Protein AF-A0A3C0I999-F1 (afdb_monomer)

Solvent-accessible surface area (backbone atoms only — not comparable to full-atom values): 43374 Å² total; per-residue (Å²): 90,40,81,41,81,30,47,52,70,72,70,47,54,74,70,63,58,31,49,57,52,41,40,69,56,51,53,47,42,40,54,40,51,50,51,40,60,72,68,61,54,86,86,59,55,41,69,57,54,40,50,43,55,50,51,36,48,34,78,61,63,30,59,81,61,28,27,70,46,66,54,94,88,43,67,32,31,36,22,72,25,60,39,92,87,40,59,54,12,27,44,37,40,58,48,39,70,77,46,64,80,39,45,58,48,98,89,45,58,91,22,53,46,44,33,49,50,53,53,53,48,44,42,39,45,66,75,66,61,46,85,60,52,41,26,38,34,42,28,33,80,44,44,39,38,43,32,56,31,67,58,48,40,64,67,46,70,64,30,63,68,60,44,48,55,48,53,34,37,79,70,56,72,47,99,57,72,52,68,68,46,46,36,65,74,46,40,45,60,53,57,71,68,35,70,55,78,49,65,34,34,48,53,51,58,71,82,43,50,63,53,60,72,54,88,58,75,74,46,44,51,72,45,52,38,58,57,49,55,74,26,58,46,51,42,58,64,40,89,65,82,78,55,62,74,49,75,57,64,63,64,50,55,51,50,31,50,54,41,42,38,41,81,47,81,56,99,88,42,79,44,76,42,71,51,60,82,93,71,57,51,68,28,15,51,28,44,32,39,31,51,47,37,58,78,66,57,24,62,83,61,43,96,62,46,65,81,40,30,94,46,71,69,43,24,41,48,46,51,20,44,54,51,41,52,53,51,51,49,49,53,53,51,49,46,38,49,33,31,45,50,32,57,75,60,64,54,84,92,61,87,63,98,65,61,60,64,70,40,62,57,86,39,69,88,74,34,78,43,37,55,46,48,41,40,48,38,53,51,38,28,51,27,53,78,88,76,33,57,72,67,61,41,66,76,43,62,78,57,67,58,43,101,43,74,85,34,45,84,46,72,63,36,74,54,53,58,54,68,46,70,50,70,71,85,31,54,33,73,52,50,95,80,46,89,52,57,44,98,86,68,44,70,51,75,61,72,39,37,37,69,62,44,52,40,54,56,59,67,59,39,34,38,52,82,88,62,55,76,44,68,32,81,62,96,40,58,78,51,44,74,51,26,52,30,56,50,50,27,54,74,54,67,58,57,89,75,54,68,64,73,54,68,71,57,52,48,56,73,41,44,62,60,51,50,53,52,50,54,51,51,50,53,56,51,60,72,71,50,84,78,75,77,78,74,93,79,87,87,86,78,85,88,90,87,84,83,89,79,90,82,90,81,87,83,79,94,73,90,75,83,78,72,82,75,79,82,80,82,74,61,49,50,74,82,46,55,61,56,32,52,50,45,65,77,64,55,52,73,44,56,54,55,55,44,64,69,40,58,83,32,46,93,74,73,44,58,60,38,70,39,36,63,44,43,94,44,70,36,52,27,37,25,74,91,73,36,33,35,38,44,73,43,70,97,60,100,58,64,70,72,50,50,56,53,51,51,55,52,49,52,51,40,45,75,73,67,30,48,78,48,77,41,46,36,62,41,53,74,71,34,45,69,60,52,50,49,50,53,49,49,52,50,53,21,57,76,70,76,46,66,87,80,75,76,78,85,90,58,104,70,80,87,80,92,81,84,91,86,88,88,84,83,90,76,88,82,81,86,81,85,81,80,91,75,82,85,81,83,86,84,84,81,89,133

Sequence (735 aa):
MILKELKPRQALNKAFLKVKPNRNEIESFKTHLITLLDRTNDTESEEFHKNLVSEFLKKTYYDPNHFINTKGRNDLVIHNGQNANSTVGVILEAKKPTNKAEMITTQKLNAKAFQELVLYYLRERITHKNLEVKHLVATNIYEWFVFDATLFDRLFAQNKNLVNQFNDFEAGRLADTKTDFFYKQIAEPFIEQLSDEITFTYFNLQDFQEPLRNADKADDTALIALFKLLSPEHLLKLPFANDSNSLDKRFYSELLHLIGLTETKEGGKKLIQRPPANERNSGSLLEDAIIQLDSLDKINRLEKPSQFGNTEEERLFNVALELSITWVNRILFLKLLEAQLITYHKTPLLRGAGGVSEYKFLNPNKIKNYDDLNSLFFQVLARKVDERNADVKQLFEKVPYLNSSLFEPTGLEHNTLFISNLKDDKQMPIFAQTVLKDQQGKKRTGTMTTLQYLFAFLDAYDFGAEGGAAIQEDNKTLINASVLGLIFEKINGYKDGSFFTPGFITMYMCRETIRKAVVQKFNEAARNTPLNPLSRGDLAKSPLLRGAGGVSESVSEGVSETMPKKRQIIPYNPNLKELARQLRNNSTKSEIILWKELKGKLDGKYDFHRQKPLDNYIADFFCHELQLVIELDGETHNWEETQQKDFEKESRFNELGLNVLRFPDTDIFKHLEATLASIQLYVSGFEKGDLSELVYEDSPLNPLTGNVVIIDKLSNTTQPEISNTTHPRPLSRGE

Mean predicted aligned error: 17.96 Å

Secondary structure (DSSP, 8-state):
-EEEEE-HHHHS-HHHHHSPPBHHHHHHHHHHHHHHHHH--TTS-HHHHHHHHHHHHIIIIITTTS-EEEETTEEEEEESSSSTTSPEEEEEEE--TT-TTTS--SS---SHHHHHHHHHHHIIIIIS------EEEEE-SSEEEEEEHHHHIIIIIT-HHHHHHHHHHHTT-SS--SHHHHIIIIIHHHHHT--SEEEEEEEEGGGGHHHHHSS-TTGGGGGHHHHHHTSHHHHT-PPPS--TTS--HHHHHHHHHHHT-EEEEETTEEEEEPPPTTT--TTSHHHHHHHHHHHTT-GGGSS-GGGG-SSHHHHHHHHHHHHHHHHHHHHHHHHHHHHHHHHHT--GGG-SS--GGGG--SSTTT--SHHHHHHIIIIIITS-GGGS-HHHHHHTTTSPP---GGGSPPHHHHHS--GGGS-TT-EEEPPTT-S-B-TTSSBP-SEEEHHHHHHHHHHTSB-PPS-----BSS-PPB--HHHHHHHHHHHTTTGGG-PPPPHHHHHHHHHHHHHHHHHHHHHHHHHTS------S-S------------------------PPPP-----B-TTHHHHHHHHHHS--HHHHHHHHHHTT-BTTTB-EEEEEEEBTEEEEEEETTTTEEEEEE---S-HHHHHHHHHHHHHHHHHTT-EEEEEEHHHHHH-HHHHHHHHHHHHHHHHHT--TT----SSS-----S------------PPP-----PPPPPP---

Structure (mmCIF, N/CA/C/O backbone):
data_AF-A0A3C0I999-F1
#
_entry.id   AF-A0A3C0I999-F1
#
loop_
_atom_site.group_PDB
_atom_site.id
_atom_site.type_symbol
_atom_site.label_atom_id
_atom_site.label_alt_id
_atom_site.label_comp_id
_atom_site.label_asym_id
_atom_site.label_entity_id
_atom_site.label_seq_id
_atom_site.pdbx_PDB_ins_code
_atom_site.Cartn_x
_atom_site.Cartn_y
_atom_site.Cartn_z
_atom_site.occupancy
_atom_site.B_iso_or_equiv
_atom_site.auth_seq_id
_atom_site.auth_comp_id
_atom_site.auth_asym_id
_atom_site.auth_atom_id
_atom_site.pdbx_PDB_model_num
ATOM 1 N N . MET A 1 1 ? -26.688 -10.799 23.312 1.00 83.06 1 MET A N 1
ATOM 2 C CA . MET A 1 1 ? -25.552 -10.283 22.525 1.00 83.06 1 MET A CA 1
ATOM 3 C C . MET A 1 1 ? -24.732 -11.460 22.031 1.00 83.06 1 MET A C 1
ATOM 5 O O . MET A 1 1 ? -24.439 -12.344 22.830 1.00 83.06 1 MET A O 1
ATOM 9 N N . ILE A 1 2 ? -24.387 -11.486 20.744 1.00 84.75 2 ILE A N 1
ATOM 10 C CA . ILE A 1 2 ? -23.502 -12.500 20.151 1.00 84.75 2 ILE A CA 1
ATOM 11 C C . ILE A 1 2 ? -22.119 -11.862 19.981 1.00 84.75 2 ILE A C 1
ATOM 13 O O . ILE A 1 2 ? -22.009 -10.766 19.440 1.00 84.75 2 ILE A O 1
ATOM 17 N N . LEU A 1 3 ? -21.066 -12.505 20.484 1.00 92.25 3 LEU A N 1
ATOM 18 C CA . LEU A 1 3 ? -19.707 -11.957 20.463 1.00 92.25 3 LEU A CA 1
ATOM 19 C C . LEU A 1 3 ? -18.875 -12.592 19.354 1.00 92.25 3 LEU A C 1
ATOM 21 O O . LEU A 1 3 ? -18.795 -13.816 19.266 1.00 92.25 3 LEU A O 1
ATOM 25 N N . LYS A 1 4 ? -18.219 -11.754 18.546 1.00 94.12 4 LYS A N 1
ATOM 26 C CA . LYS A 1 4 ? -17.320 -12.186 17.476 1.00 94.12 4 LYS A CA 1
ATOM 27 C C . LYS A 1 4 ? -15.946 -11.555 17.631 1.00 94.12 4 LYS A C 1
ATOM 29 O O . LYS A 1 4 ? -15.725 -10.390 17.307 1.00 94.12 4 LYS A O 1
ATOM 34 N N . GLU A 1 5 ? -15.017 -12.359 18.123 1.00 96.00 5 GLU A N 1
ATOM 35 C CA . GLU A 1 5 ? -13.628 -11.961 18.304 1.00 96.00 5 GLU A CA 1
ATOM 36 C C . GLU A 1 5 ? -12.834 -12.128 17.000 1.00 96.00 5 GLU A C 1
ATOM 38 O O . GLU A 1 5 ? -12.868 -13.183 16.362 1.00 96.00 5 GLU A O 1
ATOM 43 N N . LEU A 1 6 ? -12.077 -11.097 16.631 1.00 96.00 6 LEU A N 1
ATOM 44 C CA . LEU A 1 6 ? -11.070 -11.129 15.576 1.00 96.00 6 LEU A CA 1
ATOM 45 C C . LEU A 1 6 ? -9.669 -11.079 16.190 1.00 96.00 6 LEU A C 1
ATOM 47 O O . LEU A 1 6 ? -9.389 -10.290 17.094 1.00 96.00 6 LEU A O 1
ATOM 51 N N . LYS A 1 7 ? -8.746 -11.873 15.649 1.00 94.94 7 LYS A N 1
ATOM 52 C CA . LYS A 1 7 ? -7.310 -11.733 15.928 1.00 94.94 7 LYS A CA 1
ATOM 53 C C . LYS A 1 7 ? -6.709 -10.589 15.097 1.00 94.94 7 LYS A C 1
ATOM 55 O O . LYS A 1 7 ? -7.213 -10.318 14.003 1.00 94.94 7 LYS A O 1
ATOM 60 N N . PRO A 1 8 ? -5.572 -9.987 15.507 1.00 93.31 8 PRO A N 1
ATOM 61 C CA . PRO A 1 8 ? -4.955 -8.860 14.794 1.00 93.31 8 PRO A CA 1
ATOM 62 C C . PRO A 1 8 ? -4.792 -9.066 13.281 1.00 93.31 8 PRO A C 1
ATOM 64 O O . PRO A 1 8 ? -5.110 -8.186 12.490 1.00 93.31 8 PRO A O 1
ATOM 67 N N . ARG A 1 9 ? -4.366 -10.259 12.839 1.00 91.81 9 ARG A N 1
ATOM 68 C CA . ARG A 1 9 ? -4.218 -10.561 11.400 1.00 91.81 9 ARG A CA 1
ATOM 69 C C . ARG A 1 9 ? -5.543 -10.572 10.633 1.00 91.81 9 ARG A C 1
ATOM 71 O O . ARG A 1 9 ? -5.523 -10.286 9.442 1.00 91.81 9 ARG A O 1
ATOM 78 N N . GLN A 1 10 ? -6.652 -10.936 11.279 1.00 93.00 10 GLN A N 1
ATOM 79 C CA . GLN A 1 10 ? -7.982 -10.997 10.661 1.00 93.00 10 GLN A CA 1
ATOM 80 C C . GLN A 1 10 ? -8.613 -9.606 10.535 1.00 93.00 10 GLN A C 1
ATOM 82 O O . GLN A 1 10 ? -9.356 -9.367 9.590 1.00 93.00 10 GLN A O 1
ATOM 87 N N . ALA A 1 11 ? -8.297 -8.702 11.465 1.00 92.50 11 ALA A N 1
ATOM 88 C CA . ALA A 1 11 ? -8.801 -7.330 11.478 1.00 92.50 11 ALA A CA 1
ATOM 89 C C . ALA A 1 11 ? -8.131 -6.420 10.433 1.00 92.50 11 ALA A C 1
ATOM 91 O O . ALA A 1 11 ? -8.698 -5.414 10.010 1.00 92.50 11 ALA A O 1
ATOM 92 N N . LEU A 1 12 ? -6.913 -6.759 10.003 1.00 90.88 12 LEU A N 1
ATOM 93 C CA . LEU A 1 12 ? -6.156 -5.960 9.045 1.00 90.88 12 LEU A CA 1
ATOM 94 C C . LEU A 1 12 ? -6.640 -6.158 7.604 1.00 90.88 12 LEU A C 1
ATOM 96 O O . LEU A 1 12 ? -6.903 -7.272 7.149 1.00 90.88 12 LEU A O 1
ATOM 100 N N . ASN A 1 13 ? -6.634 -5.067 6.834 1.00 87.25 13 ASN A N 1
ATOM 101 C CA . ASN A 1 13 ? -6.821 -5.125 5.388 1.00 87.25 13 ASN A CA 1
ATOM 102 C C . ASN A 1 13 ? -5.770 -6.062 4.748 1.00 87.25 13 ASN A C 1
ATOM 104 O O . ASN A 1 13 ? -4.571 -5.947 5.013 1.00 87.25 13 ASN A O 1
ATOM 108 N N . LYS A 1 14 ? -6.208 -6.975 3.867 1.00 80.56 14 LYS A N 1
ATOM 109 C CA . LYS A 1 14 ? -5.335 -7.988 3.243 1.00 80.56 14 LYS A CA 1
ATOM 110 C C . LYS A 1 14 ? -4.192 -7.386 2.419 1.00 80.56 14 LYS A C 1
ATOM 112 O O . LYS A 1 14 ? -3.115 -7.977 2.373 1.00 80.56 14 LYS A O 1
ATOM 117 N N . ALA A 1 15 ? -4.410 -6.247 1.761 1.00 74.06 15 ALA A N 1
ATOM 118 C CA . ALA A 1 15 ? -3.362 -5.538 1.033 1.00 74.06 15 ALA A CA 1
ATOM 119 C C . ALA A 1 15 ? -2.385 -4.874 2.009 1.00 74.06 15 ALA A C 1
ATOM 121 O O . ALA A 1 15 ? -1.177 -5.046 1.865 1.00 74.06 15 ALA A O 1
ATOM 122 N N . PHE A 1 16 ? -2.889 -4.231 3.068 1.00 82.88 16 PHE A N 1
ATOM 123 C CA . PHE A 1 16 ? -2.022 -3.626 4.080 1.00 82.88 16 PHE A CA 1
ATOM 124 C C . PHE A 1 16 ? -1.150 -4.667 4.779 1.00 82.88 16 PHE A C 1
ATOM 126 O O . PHE A 1 16 ? 0.040 -4.448 4.998 1.00 82.88 16 PHE A O 1
ATOM 133 N N . LEU A 1 17 ? -1.692 -5.857 5.055 1.00 82.69 17 LEU A N 1
ATOM 134 C CA . LEU A 1 17 ? -0.945 -6.959 5.658 1.00 82.69 17 LEU A CA 1
ATOM 135 C C . LEU A 1 17 ? 0.274 -7.388 4.815 1.00 82.69 17 LEU A C 1
ATOM 137 O O . LEU A 1 17 ? 1.264 -7.830 5.399 1.00 82.69 17 LEU A O 1
ATOM 141 N N . LYS A 1 18 ? 0.249 -7.197 3.488 1.00 76.38 18 LYS A N 1
ATOM 142 C CA . LYS A 1 18 ? 1.353 -7.533 2.568 1.00 76.38 18 LYS A CA 1
ATOM 143 C C . LYS A 1 18 ? 2.467 -6.483 2.497 1.00 76.38 18 LYS A C 1
ATOM 145 O O . LYS A 1 18 ? 3.561 -6.822 2.050 1.00 76.38 18 LYS A O 1
ATOM 150 N N . VAL A 1 19 ? 2.217 -5.248 2.933 1.00 77.50 19 VAL A N 1
ATOM 151 C CA . VAL A 1 19 ? 3.231 -4.176 2.961 1.00 77.50 19 VAL A CA 1
ATOM 152 C C . VAL A 1 19 ? 4.315 -4.532 3.980 1.00 77.50 19 VAL A C 1
ATOM 154 O O . VAL A 1 19 ? 3.999 -4.798 5.135 1.00 77.50 19 VAL A O 1
ATOM 157 N N . LYS A 1 20 ? 5.589 -4.591 3.599 1.00 80.75 20 LYS A N 1
ATOM 158 C CA . LYS A 1 20 ? 6.649 -4.987 4.541 1.00 80.75 20 LYS A CA 1
ATOM 159 C C . LYS A 1 20 ? 7.014 -3.796 5.438 1.00 80.75 20 LYS A C 1
ATOM 161 O O . LYS A 1 20 ? 7.372 -2.760 4.886 1.00 80.75 20 LYS A O 1
ATOM 166 N N . PRO A 1 21 ? 6.928 -3.905 6.777 1.00 84.56 21 PRO A N 1
ATOM 167 C CA . PRO A 1 21 ? 7.481 -2.876 7.650 1.00 84.56 21 PRO A CA 1
ATOM 168 C C . PRO A 1 21 ? 9.011 -2.923 7.597 1.00 84.56 21 PRO A C 1
ATOM 170 O O . PRO A 1 21 ? 9.601 -4.002 7.445 1.00 84.56 21 PRO A O 1
ATOM 173 N N . ASN A 1 22 ? 9.656 -1.770 7.747 1.00 84.12 22 ASN A N 1
ATOM 174 C CA . ASN A 1 22 ? 11.109 -1.699 7.829 1.00 84.12 22 ASN A CA 1
ATOM 175 C C . ASN A 1 22 ? 11.593 -2.255 9.169 1.00 84.12 22 ASN A C 1
ATOM 177 O O . ASN A 1 22 ? 10.970 -2.058 10.214 1.00 84.12 22 ASN A O 1
ATOM 181 N N . ARG A 1 23 ? 12.769 -2.885 9.167 1.00 87.12 23 ARG A N 1
ATOM 182 C CA . ARG A 1 23 ? 13.427 -3.386 10.379 1.00 87.12 23 ARG A CA 1
ATOM 183 C C . ARG A 1 23 ? 13.542 -2.300 11.442 1.00 87.12 23 ARG A C 1
ATOM 185 O O . ARG A 1 23 ? 13.174 -2.537 12.583 1.00 87.12 23 ARG A O 1
ATOM 192 N N . ASN A 1 24 ? 13.961 -1.094 11.063 1.00 87.12 24 ASN A N 1
ATOM 193 C CA . ASN A 1 24 ? 14.087 0.025 11.999 1.00 87.12 24 ASN A CA 1
ATOM 194 C C . ASN A 1 24 ? 12.754 0.424 12.654 1.00 87.12 24 ASN A C 1
ATOM 196 O O . ASN A 1 24 ? 12.750 0.828 13.814 1.00 87.12 24 ASN A O 1
ATOM 200 N N . GLU A 1 25 ? 11.636 0.310 11.934 1.00 90.12 25 GLU A N 1
ATOM 201 C CA . GLU A 1 25 ? 10.302 0.605 12.473 1.00 90.12 25 GLU A CA 1
ATOM 202 C C . GLU A 1 25 ? 9.892 -0.460 13.490 1.00 90.12 25 GLU A C 1
ATOM 204 O O . GLU A 1 25 ? 9.424 -0.121 14.575 1.00 90.12 25 GLU A O 1
ATOM 209 N N . ILE A 1 26 ? 10.144 -1.737 13.183 1.00 93.44 26 ILE A N 1
ATOM 210 C CA . ILE A 1 26 ? 9.892 -2.842 14.114 1.00 93.44 26 ILE A CA 1
ATOM 211 C C . ILE A 1 26 ? 10.779 -2.729 15.357 1.00 93.44 26 ILE A C 1
ATOM 213 O O . ILE A 1 26 ? 10.266 -2.853 16.463 1.00 93.44 26 ILE A O 1
ATOM 217 N N . GLU A 1 27 ? 12.072 -2.427 15.224 1.00 92.94 27 GLU A N 1
ATOM 218 C CA . GLU A 1 27 ? 12.955 -2.231 16.386 1.00 92.94 27 GLU A CA 1
ATOM 219 C C . GLU A 1 27 ? 12.519 -1.037 17.250 1.00 92.94 27 GLU A C 1
ATOM 221 O O . GLU A 1 27 ? 12.540 -1.106 18.483 1.00 92.94 27 GLU A O 1
ATOM 226 N N . SER A 1 28 ? 12.078 0.060 16.623 1.00 94.25 28 SER A N 1
ATOM 227 C CA . SER A 1 28 ? 11.528 1.210 17.347 1.00 94.25 28 SER A CA 1
ATOM 228 C C . SER A 1 28 ? 10.238 0.842 18.083 1.00 94.25 28 SER A C 1
ATOM 230 O O . SER A 1 28 ? 10.102 1.147 19.269 1.00 94.25 28 SER A O 1
ATOM 232 N N . PHE A 1 29 ? 9.335 0.113 17.422 1.00 96.56 29 PHE A N 1
ATOM 233 C CA . PHE A 1 29 ? 8.123 -0.431 18.026 1.00 96.56 29 PHE A CA 1
ATOM 234 C C . PHE A 1 29 ? 8.437 -1.343 19.217 1.00 96.56 29 PHE A C 1
ATOM 236 O O . PHE A 1 29 ? 7.878 -1.133 20.292 1.00 96.56 29 PHE A O 1
ATOM 243 N N . LYS A 1 30 ? 9.377 -2.289 19.072 1.00 95.56 30 LYS A N 1
ATOM 244 C CA . LYS A 1 30 ? 9.847 -3.158 20.166 1.00 95.56 30 LYS A CA 1
ATOM 245 C C . LYS A 1 30 ? 10.337 -2.326 21.342 1.00 95.56 30 LYS A C 1
ATOM 247 O O . LYS A 1 30 ? 9.884 -2.526 22.463 1.00 95.56 30 LYS A O 1
ATOM 252 N N . THR A 1 31 ? 11.212 -1.355 21.086 1.00 96.19 31 THR A N 1
ATOM 253 C CA . THR A 1 31 ? 11.800 -0.495 22.124 1.00 96.19 31 THR A CA 1
ATOM 254 C C . THR A 1 31 ? 10.725 0.241 22.928 1.00 96.19 31 THR A C 1
ATOM 256 O O . THR A 1 31 ? 10.742 0.231 24.163 1.00 96.19 31 THR A O 1
ATOM 259 N N . HIS A 1 32 ? 9.761 0.864 22.249 1.00 97.19 32 HIS A N 1
ATOM 260 C CA . HIS A 1 32 ? 8.692 1.599 22.921 1.00 97.19 32 HIS A CA 1
ATOM 261 C C . HIS A 1 32 ? 7.687 0.672 23.613 1.00 97.19 32 HIS A C 1
ATOM 263 O O . HIS A 1 32 ? 7.220 0.999 24.703 1.00 97.19 32 HIS A O 1
ATOM 269 N N . LEU A 1 33 ? 7.393 -0.496 23.037 1.00 96.38 33 LEU A N 1
ATOM 270 C CA . LEU A 1 33 ? 6.491 -1.480 23.632 1.00 96.38 33 LEU A CA 1
ATOM 271 C C . LEU A 1 33 ? 7.093 -2.127 24.887 1.00 96.38 33 LEU A C 1
ATOM 273 O O . LEU A 1 33 ? 6.411 -2.255 25.900 1.00 96.38 33 LEU A O 1
ATOM 277 N N . ILE A 1 34 ? 8.386 -2.456 24.865 1.00 96.44 34 ILE A N 1
ATOM 278 C CA . ILE A 1 34 ? 9.129 -2.898 26.053 1.00 96.44 34 ILE A CA 1
ATOM 279 C C . ILE A 1 34 ? 9.089 -1.807 27.125 1.00 96.44 34 ILE A C 1
ATOM 281 O O . ILE A 1 34 ? 8.789 -2.099 28.277 1.00 96.44 34 ILE A O 1
ATOM 285 N N . THR A 1 35 ? 9.308 -0.543 26.745 1.00 96.56 35 THR A N 1
ATOM 286 C CA . THR A 1 35 ? 9.252 0.588 27.686 1.00 96.56 35 THR A CA 1
ATOM 287 C C . THR A 1 35 ? 7.874 0.732 28.338 1.00 96.56 35 THR A C 1
ATOM 289 O O . THR A 1 35 ? 7.800 0.976 29.541 1.00 96.56 35 THR A O 1
ATOM 292 N N . LEU A 1 36 ? 6.787 0.571 27.574 1.00 96.06 36 LEU A N 1
ATOM 293 C CA . LEU A 1 36 ? 5.418 0.566 28.101 1.00 96.06 36 LEU A CA 1
ATOM 294 C C . LEU A 1 36 ? 5.236 -0.545 29.144 1.00 96.06 36 LEU A C 1
ATOM 296 O O . LEU A 1 36 ? 4.782 -0.283 30.258 1.00 96.06 36 LEU A O 1
ATOM 300 N N . LEU A 1 37 ? 5.623 -1.774 28.795 1.00 95.06 37 LEU A N 1
ATOM 301 C CA . LEU A 1 37 ? 5.448 -2.943 29.655 1.00 95.06 37 LEU A CA 1
ATOM 302 C C . LEU A 1 37 ? 6.314 -2.865 30.923 1.00 95.06 37 LEU A C 1
ATOM 304 O O . LEU A 1 37 ? 5.810 -3.147 32.005 1.00 95.06 37 LEU A O 1
ATOM 308 N N . ASP A 1 38 ? 7.569 -2.421 30.815 1.00 95.19 38 ASP A N 1
ATOM 309 C CA . ASP A 1 38 ? 8.511 -2.323 31.943 1.00 95.19 38 ASP A CA 1
ATOM 310 C C . ASP A 1 38 ? 8.167 -1.192 32.921 1.00 95.19 38 ASP A C 1
ATOM 312 O O . ASP A 1 38 ? 8.502 -1.270 34.102 1.00 95.19 38 ASP A O 1
ATOM 316 N N . ARG A 1 39 ? 7.502 -0.128 32.452 1.00 95.25 39 ARG A N 1
ATOM 317 C CA . ARG A 1 39 ? 7.059 0.989 33.305 1.00 95.25 39 ARG A CA 1
ATOM 318 C C . ARG A 1 39 ? 5.685 0.778 33.933 1.00 95.25 39 ARG A C 1
ATOM 320 O O . ARG A 1 39 ? 5.287 1.580 34.776 1.00 95.25 39 ARG A O 1
ATOM 327 N N . THR A 1 40 ? 4.951 -0.251 33.517 1.00 92.62 40 THR A N 1
ATOM 328 C CA . THR A 1 40 ? 3.627 -0.550 34.072 1.00 92.62 40 THR A CA 1
ATOM 329 C C . THR A 1 40 ? 3.761 -0.930 35.546 1.00 92.62 40 THR A C 1
ATOM 331 O O . THR A 1 40 ? 4.613 -1.743 35.899 1.00 92.62 40 THR A O 1
ATOM 334 N N . ASN A 1 41 ? 2.939 -0.335 36.416 1.00 91.00 41 ASN A N 1
ATOM 335 C CA . ASN A 1 41 ? 3.033 -0.545 37.858 1.00 91.00 41 ASN A CA 1
ATOM 336 C C . ASN A 1 41 ? 1.647 -0.615 38.513 1.00 91.00 41 ASN A C 1
ATOM 338 O O . ASN A 1 41 ? 0.978 0.397 38.704 1.00 91.00 41 ASN A O 1
ATOM 342 N N . ASP A 1 42 ? 1.269 -1.804 38.978 1.00 89.12 42 ASP A N 1
ATOM 343 C CA . ASP A 1 42 ? -0.023 -2.092 39.607 1.00 89.12 42 ASP A CA 1
ATOM 344 C C . ASP A 1 42 ? -0.362 -1.237 40.840 1.00 89.12 42 ASP A C 1
ATOM 346 O O . ASP A 1 42 ? -1.527 -1.191 41.248 1.00 89.12 42 ASP A O 1
ATOM 350 N N . THR A 1 43 ? 0.596 -0.533 41.451 1.00 89.75 43 THR A N 1
ATOM 351 C CA . THR A 1 43 ? 0.314 0.395 42.561 1.00 89.75 43 THR A CA 1
ATOM 352 C C . THR A 1 43 ? -0.092 1.789 42.091 1.00 89.75 43 THR A C 1
ATOM 354 O O . THR A 1 43 ? -0.791 2.489 42.818 1.00 89.75 43 THR A O 1
ATOM 357 N N . GLU A 1 44 ? 0.270 2.182 40.873 1.00 93.12 44 GLU A N 1
ATOM 358 C CA . GLU A 1 44 ? 0.082 3.541 40.356 1.00 93.12 44 GLU A CA 1
ATOM 359 C C . GLU A 1 44 ? -1.360 3.858 39.947 1.00 93.12 44 GLU A C 1
ATOM 361 O O . GLU A 1 44 ? -2.210 2.979 39.823 1.00 93.12 44 GLU A O 1
ATOM 366 N N . SER A 1 45 ? -1.667 5.139 39.753 1.00 90.81 45 SER A N 1
ATOM 367 C CA . SER A 1 45 ? -3.013 5.589 39.359 1.00 90.81 45 SER A CA 1
ATOM 368 C C . SER A 1 45 ? -3.411 5.169 37.932 1.00 90.81 45 SER A C 1
ATOM 370 O O . SER A 1 45 ? -2.568 4.836 37.102 1.00 90.81 45 SER A O 1
ATOM 372 N N . GLU A 1 46 ? -4.706 5.206 37.613 1.00 88.94 46 GLU A N 1
ATOM 373 C CA . GLU A 1 46 ? -5.198 5.024 36.234 1.00 88.94 46 GLU A CA 1
ATOM 374 C C . GLU A 1 46 ? -4.627 6.098 35.285 1.00 88.94 46 GLU A C 1
ATOM 376 O O . GLU A 1 46 ? -4.147 5.777 34.200 1.00 88.94 46 GLU A O 1
ATOM 381 N N . GLU A 1 47 ? -4.529 7.350 35.753 1.00 89.88 47 GLU A N 1
ATOM 382 C CA . GLU A 1 47 ? -3.928 8.467 35.009 1.00 89.88 47 GLU A CA 1
ATOM 383 C C . GLU A 1 47 ? -2.459 8.210 34.636 1.00 89.88 47 GLU A C 1
ATOM 385 O O . GLU A 1 47 ? -2.019 8.540 33.534 1.00 89.88 47 GLU A O 1
ATOM 390 N N . PHE A 1 48 ? -1.687 7.591 35.536 1.00 91.25 48 PHE A N 1
ATOM 391 C CA . PHE A 1 48 ? -0.301 7.205 35.265 1.00 91.25 48 PHE A CA 1
ATOM 392 C C . PHE A 1 48 ? -0.216 6.222 34.089 1.00 91.25 48 PHE A C 1
ATOM 394 O O . PHE A 1 48 ? 0.532 6.449 33.138 1.00 91.25 48 PHE A O 1
ATOM 401 N N . HIS A 1 49 ? -1.033 5.170 34.110 1.00 91.25 49 HIS A N 1
ATOM 402 C CA . HIS A 1 49 ? -1.073 4.150 33.061 1.00 91.25 49 HIS A CA 1
ATOM 403 C C . HIS A 1 49 ? -1.555 4.712 31.720 1.00 91.25 49 HIS A C 1
ATOM 405 O O . HIS A 1 49 ? -0.974 4.418 30.674 1.00 91.25 49 HIS A O 1
ATOM 411 N N . LYS A 1 50 ? -2.552 5.598 31.749 1.00 92.19 50 LYS A N 1
ATOM 412 C CA . LYS A 1 50 ? -3.031 6.322 30.570 1.00 92.19 50 LYS A CA 1
ATOM 413 C C . LYS A 1 50 ? -1.926 7.147 29.905 1.00 92.19 50 LYS A C 1
ATOM 415 O O . LYS A 1 50 ? -1.791 7.137 28.680 1.00 92.19 50 LYS A O 1
ATOM 420 N N . ASN A 1 51 ? -1.093 7.816 30.704 1.00 93.69 51 ASN A N 1
ATOM 421 C CA . ASN A 1 51 ? 0.056 8.562 30.194 1.00 93.69 51 ASN A CA 1
ATOM 422 C C . ASN A 1 51 ? 1.106 7.650 29.542 1.00 93.69 51 ASN A C 1
ATOM 424 O O . ASN A 1 51 ? 1.661 8.032 28.512 1.00 93.69 51 ASN A O 1
ATOM 428 N N . LEU A 1 52 ? 1.328 6.437 30.064 1.00 95.31 52 LEU A N 1
ATOM 429 C CA . LEU A 1 52 ? 2.214 5.457 29.423 1.00 95.31 52 LEU A CA 1
ATOM 430 C C . LEU A 1 52 ? 1.685 5.010 28.053 1.00 95.31 52 LEU A C 1
ATOM 432 O O . LEU A 1 52 ? 2.450 4.974 27.089 1.00 95.31 52 LEU A O 1
ATOM 436 N N . VAL A 1 53 ? 0.382 4.722 27.941 1.00 96.06 53 VAL A N 1
ATOM 437 C CA . VAL A 1 53 ? -0.257 4.375 26.656 1.00 96.06 53 VAL A CA 1
ATOM 438 C C . VAL A 1 53 ? -0.125 5.528 25.655 1.00 96.06 53 VAL A C 1
ATOM 440 O O . VAL A 1 53 ? 0.255 5.313 24.504 1.00 96.06 53 VAL A O 1
ATOM 443 N N . SER A 1 54 ? -0.376 6.763 26.100 1.00 95.50 54 SER A N 1
ATOM 444 C CA . SER A 1 54 ? -0.218 7.976 25.287 1.00 95.50 54 SER A CA 1
ATOM 445 C C . SER A 1 54 ? 1.222 8.159 24.795 1.00 95.50 54 SER A C 1
ATOM 447 O O . SER A 1 54 ? 1.440 8.373 23.603 1.00 95.50 54 SER A O 1
ATOM 449 N N . GLU A 1 55 ? 2.216 8.028 25.682 1.00 96.50 55 GLU A N 1
ATOM 450 C CA . GLU A 1 55 ? 3.640 8.142 25.339 1.00 96.50 55 GLU A CA 1
ATOM 451 C C . GLU A 1 55 ? 4.063 7.068 24.326 1.00 96.50 55 GLU A C 1
ATOM 453 O O . GLU A 1 55 ? 4.749 7.382 23.350 1.00 96.50 55 GLU A O 1
ATOM 458 N N . PHE A 1 56 ? 3.619 5.824 24.522 1.00 97.44 56 PHE A N 1
ATOM 459 C CA . PHE A 1 56 ? 3.887 4.715 23.610 1.00 97.44 56 PHE A CA 1
ATOM 460 C C . PHE A 1 56 ? 3.350 4.988 22.201 1.00 97.44 56 PHE A C 1
ATOM 462 O O . PHE A 1 56 ? 4.111 4.906 21.235 1.00 97.44 56 PHE A O 1
ATOM 469 N N . LEU A 1 57 ? 2.072 5.357 22.069 1.00 97.50 57 LEU A N 1
ATOM 470 C CA . LEU A 1 57 ? 1.467 5.630 20.764 1.00 97.50 57 LEU A CA 1
ATOM 471 C C . LEU A 1 57 ? 2.174 6.806 20.071 1.00 97.50 57 LEU A C 1
ATOM 473 O O . LEU A 1 57 ? 2.591 6.680 18.916 1.00 97.50 57 LEU A O 1
ATOM 477 N N . LYS A 1 58 ? 2.390 7.916 20.788 1.00 96.19 58 LYS A N 1
ATOM 478 C CA . LYS A 1 58 ? 3.076 9.112 20.268 1.00 96.19 58 LYS A CA 1
ATOM 479 C C . LYS A 1 58 ? 4.447 8.793 19.695 1.00 96.19 58 LYS A C 1
ATOM 481 O O . LYS A 1 58 ? 4.689 9.051 18.520 1.00 96.19 58 LYS A O 1
ATOM 486 N N . LYS A 1 59 ? 5.318 8.191 20.512 1.00 95.69 59 LYS A N 1
ATOM 487 C CA . LYS A 1 59 ? 6.713 7.919 20.141 1.00 95.69 59 LYS A CA 1
ATOM 488 C C . LYS A 1 59 ? 6.852 6.890 19.029 1.00 95.69 59 LYS A C 1
ATOM 490 O O . LYS A 1 59 ? 7.864 6.886 18.336 1.00 95.69 59 LYS A O 1
ATOM 495 N N . THR A 1 60 ? 5.867 6.010 18.887 1.00 95.69 60 THR A N 1
ATOM 496 C CA . THR A 1 60 ? 5.933 4.919 17.917 1.00 95.69 60 THR A CA 1
ATOM 497 C C . THR A 1 60 ? 5.366 5.303 16.555 1.00 95.69 60 THR A C 1
ATOM 499 O O . THR A 1 60 ? 5.926 4.889 15.546 1.00 95.69 60 THR A O 1
ATOM 502 N N . TYR A 1 61 ? 4.283 6.087 16.511 1.00 95.06 61 TYR A N 1
ATOM 503 C CA . TYR A 1 61 ? 3.530 6.303 15.269 1.00 95.06 61 TYR A CA 1
ATOM 504 C C . TYR A 1 61 ? 3.069 7.737 15.025 1.00 95.06 61 TYR A C 1
ATOM 506 O O . TYR A 1 61 ? 3.102 8.210 13.891 1.00 95.06 61 TYR A O 1
ATOM 514 N N . TYR A 1 62 ? 2.525 8.387 16.054 1.00 95.62 62 TYR A N 1
ATOM 515 C CA . TYR A 1 62 ? 1.617 9.511 15.832 1.00 95.62 62 TYR A CA 1
ATOM 516 C C . TYR A 1 62 ? 2.328 10.866 15.848 1.00 95.62 62 TYR A C 1
ATOM 518 O O . TYR A 1 62 ? 1.923 11.753 15.099 1.00 95.62 62 TYR A O 1
ATOM 526 N N . ASP A 1 63 ? 3.415 11.035 16.606 1.00 91.94 63 ASP A N 1
ATOM 527 C CA . ASP A 1 63 ? 4.159 12.296 16.595 1.00 91.94 63 ASP A CA 1
ATOM 528 C C . ASP A 1 63 ? 5.014 12.433 15.318 1.00 91.94 63 ASP A C 1
ATOM 530 O O . ASP A 1 63 ? 5.660 11.473 14.893 1.00 91.94 63 ASP A O 1
ATOM 534 N N . PRO A 1 64 ? 5.089 13.632 14.705 1.00 92.19 64 PRO A N 1
ATOM 535 C CA . PRO A 1 64 ? 4.370 14.872 15.032 1.00 92.19 64 PRO A CA 1
ATOM 536 C C . PRO A 1 64 ? 3.045 15.041 14.256 1.00 92.19 64 PRO A C 1
ATOM 538 O O . PRO A 1 64 ? 2.452 16.118 14.269 1.00 92.19 64 PRO A O 1
ATOM 541 N N . ASN A 1 65 ? 2.612 14.025 13.509 1.00 92.00 65 ASN A N 1
ATOM 542 C CA . ASN A 1 65 ? 1.566 14.144 12.489 1.00 92.00 65 ASN A CA 1
ATOM 543 C C . ASN A 1 65 ? 0.135 14.126 13.049 1.00 92.00 65 ASN A C 1
ATOM 545 O O . ASN A 1 65 ? -0.768 14.697 12.437 1.00 92.00 65 ASN A O 1
ATOM 549 N N . HIS A 1 66 ? -0.067 13.510 14.210 1.00 95.38 66 HIS A N 1
ATOM 550 C CA . HIS A 1 66 ? -1.366 13.311 14.835 1.00 95.38 66 HIS A CA 1
ATOM 551 C C . HIS A 1 66 ? -1.297 13.636 16.319 1.00 95.38 66 HIS A C 1
ATOM 553 O O . HIS A 1 66 ? -0.495 13.078 17.066 1.00 95.38 66 HIS A O 1
ATOM 559 N N . PHE A 1 67 ? -2.169 14.536 16.756 1.00 94.81 67 PHE A N 1
ATOM 560 C CA . PHE A 1 67 ? -2.228 14.933 18.150 1.00 94.81 67 PHE A CA 1
ATOM 561 C C . PHE A 1 67 ? -2.908 13.855 18.995 1.00 94.81 67 PHE A C 1
ATOM 563 O O . PHE A 1 67 ? -3.997 13.386 18.662 1.00 94.81 67 PHE A O 1
ATOM 570 N N . ILE A 1 68 ? -2.277 13.500 20.114 1.00 94.88 68 ILE A N 1
ATOM 571 C CA . ILE A 1 68 ? -2.825 12.571 21.104 1.00 94.88 68 ILE A CA 1
ATOM 572 C C . ILE A 1 68 ? -2.894 13.269 22.461 1.00 94.88 68 ILE A C 1
ATOM 574 O O . ILE A 1 68 ? -1.863 13.670 23.015 1.00 94.88 68 ILE A O 1
ATOM 578 N N . ASN A 1 69 ? -4.094 13.400 23.022 1.00 90.38 69 ASN A N 1
ATOM 579 C CA . ASN A 1 69 ? -4.281 13.911 24.380 1.00 90.38 69 ASN A CA 1
ATOM 580 C C . ASN A 1 69 ? -5.664 13.555 24.943 1.00 90.38 69 ASN A C 1
ATOM 582 O O . ASN A 1 69 ? -6.492 12.970 24.249 1.00 90.38 69 ASN A O 1
ATOM 586 N N . THR A 1 70 ? -5.917 13.923 26.195 1.00 85.94 70 THR A N 1
ATOM 587 C CA . THR A 1 70 ? -7.266 13.973 26.767 1.00 85.94 70 THR A CA 1
ATOM 588 C C . THR A 1 70 ? -8.118 15.011 26.022 1.00 85.94 70 THR A C 1
ATOM 590 O O . THR A 1 70 ? -7.613 16.039 25.557 1.00 85.94 70 THR A O 1
ATOM 593 N N . LYS A 1 71 ? -9.431 14.775 25.925 1.00 81.06 71 LYS A N 1
ATOM 594 C CA . LYS A 1 71 ? -10.391 15.754 25.384 1.00 81.06 71 LYS A CA 1
ATOM 595 C C . LYS A 1 71 ? -11.629 15.810 26.269 1.00 81.06 71 LYS A C 1
ATOM 597 O O . LYS A 1 71 ? -12.459 14.904 26.265 1.00 81.06 71 LYS A O 1
ATOM 602 N N . GLY A 1 72 ? -11.773 16.901 27.019 1.00 77.62 72 GLY A N 1
ATOM 603 C CA . GLY A 1 72 ? -12.869 17.052 27.974 1.00 77.62 72 GLY A CA 1
ATOM 604 C C . GLY A 1 72 ? -12.804 15.975 29.056 1.00 77.62 72 GLY A C 1
ATOM 605 O O . GLY A 1 72 ? -11.861 15.957 29.840 1.00 77.62 72 GLY A O 1
ATOM 606 N N . ARG A 1 73 ? -13.813 15.096 29.097 1.00 72.25 73 ARG A N 1
ATOM 607 C CA . ARG A 1 73 ? -13.859 13.941 30.010 1.00 72.25 73 ARG A CA 1
ATOM 608 C C . ARG A 1 73 ? -13.395 12.633 29.366 1.00 72.25 73 ARG A C 1
ATOM 610 O O . ARG A 1 73 ? -13.344 11.643 30.072 1.00 72.25 73 ARG A O 1
ATOM 617 N N . ASN A 1 74 ? -13.082 12.623 28.069 1.00 77.38 74 ASN A N 1
ATOM 618 C CA . ASN A 1 74 ? -12.584 11.423 27.406 1.00 77.38 74 ASN A CA 1
ATOM 619 C C . ASN A 1 74 ? -11.130 11.191 27.823 1.00 77.38 74 ASN A C 1
ATOM 621 O O . ASN A 1 74 ? -10.319 12.127 27.790 1.00 77.38 74 ASN A O 1
ATOM 625 N N . ASP A 1 75 ? -10.816 9.943 28.151 1.00 77.50 75 ASP A N 1
ATOM 626 C CA . ASP A 1 75 ? -9.521 9.535 28.681 1.00 77.50 75 ASP A CA 1
ATOM 627 C C . ASP A 1 75 ? -8.380 9.849 27.722 1.00 77.50 75 ASP A C 1
ATOM 629 O O . ASP A 1 75 ? -7.444 10.572 28.069 1.00 77.50 75 ASP A O 1
ATOM 633 N N . LEU A 1 76 ? -8.461 9.343 26.498 1.00 92.44 76 LEU A N 1
ATOM 634 C CA . LEU A 1 76 ? -7.464 9.608 25.480 1.00 92.44 76 LEU A CA 1
ATOM 635 C C . LEU A 1 76 ? -8.125 9.612 24.104 1.00 92.44 76 LEU A C 1
ATOM 637 O O . LEU A 1 76 ? -8.988 8.792 23.802 1.00 92.44 76 LEU A O 1
ATOM 641 N N . VAL A 1 77 ? -7.728 10.549 23.251 1.00 95.94 77 VAL A N 1
ATOM 642 C CA . VAL A 1 77 ? -8.170 10.596 21.859 1.00 95.94 77 VAL A CA 1
ATOM 643 C C . VAL A 1 77 ? -6.980 10.747 20.924 1.00 95.94 77 VAL A C 1
ATOM 645 O O . VAL A 1 77 ? -6.000 11.420 21.249 1.00 95.94 77 VAL A O 1
ATOM 648 N N . ILE A 1 78 ? -7.088 10.136 19.746 1.00 97.56 78 ILE A N 1
ATOM 649 C CA . ILE A 1 78 ? -6.186 10.374 18.617 1.00 97.56 78 ILE A CA 1
ATOM 650 C C . ILE A 1 78 ? -6.930 11.264 17.632 1.00 97.56 78 ILE A C 1
ATOM 652 O O . ILE A 1 78 ? -8.030 10.929 17.184 1.00 97.56 78 ILE A O 1
ATOM 656 N N . HIS A 1 79 ? -6.337 12.403 17.303 1.00 96.94 79 HIS A N 1
ATOM 657 C CA . HIS A 1 79 ? -6.902 13.347 16.357 1.00 96.94 79 HIS A CA 1
ATOM 658 C C . HIS A 1 79 ? -6.474 13.048 14.913 1.00 96.94 79 HIS A C 1
ATOM 660 O O . HIS A 1 79 ? -5.357 12.599 14.648 1.00 96.94 79 HIS A O 1
ATOM 666 N N . ASN A 1 80 ? -7.345 13.375 13.956 1.00 92.75 80 ASN A N 1
ATOM 667 C CA . ASN A 1 80 ? -7.064 13.231 12.525 1.00 92.75 80 ASN A CA 1
ATOM 668 C C . ASN A 1 80 ? -5.975 14.198 12.021 1.00 92.75 80 ASN A C 1
ATOM 670 O O . ASN A 1 80 ? -5.442 13.995 10.934 1.00 92.75 80 ASN A O 1
ATOM 674 N N . GLY A 1 81 ? -5.613 15.227 12.795 1.00 92.69 81 GLY A N 1
ATOM 675 C CA . GLY A 1 81 ? -4.545 16.170 12.466 1.00 92.69 81 GLY A CA 1
ATOM 676 C C . GLY A 1 81 ? -3.597 16.464 13.630 1.00 92.69 81 GLY A C 1
ATOM 677 O O . GLY A 1 81 ? -3.673 15.876 14.706 1.00 92.69 81 GLY A O 1
ATOM 678 N N . GLN A 1 82 ? -2.700 17.425 13.410 1.00 91.56 82 GLN A N 1
ATOM 679 C CA . GLN A 1 82 ? -1.547 17.723 14.275 1.00 91.56 82 GLN A CA 1
ATOM 680 C C . GLN A 1 82 ? -1.880 18.494 15.563 1.00 91.56 82 GLN A C 1
ATOM 682 O O . GLN A 1 82 ? -0.989 18.785 16.358 1.00 91.56 82 GLN A O 1
ATOM 687 N N . ASN A 1 83 ? -3.138 18.888 15.780 1.00 90.88 83 ASN A N 1
ATOM 688 C CA . ASN A 1 83 ? -3.518 19.714 16.927 1.00 90.88 83 ASN A CA 1
ATOM 689 C C . ASN A 1 83 ? -4.913 19.378 17.471 1.00 90.88 83 ASN A C 1
ATOM 691 O O . ASN A 1 83 ? -5.734 18.758 16.795 1.00 90.88 83 ASN A O 1
ATOM 695 N N . ALA A 1 84 ? -5.186 19.858 18.687 1.00 89.00 84 ALA A N 1
ATOM 696 C CA . ALA A 1 84 ? -6.423 19.608 19.429 1.00 89.00 84 ALA A CA 1
ATOM 697 C C . ALA A 1 84 ? -7.707 20.120 18.746 1.00 89.00 84 ALA A C 1
ATOM 699 O O . ALA A 1 84 ? -8.800 19.696 19.117 1.00 89.00 84 ALA A O 1
ATOM 700 N N . ASN A 1 85 ? -7.592 21.020 17.761 1.00 88.12 85 ASN A N 1
ATOM 701 C CA . ASN A 1 85 ? -8.744 21.562 17.034 1.00 88.12 85 ASN A CA 1
ATOM 702 C C . ASN A 1 85 ? -9.202 20.648 15.894 1.00 88.12 85 ASN A C 1
ATOM 704 O O . ASN A 1 85 ? -10.315 20.806 15.397 1.00 88.12 85 ASN A O 1
ATOM 708 N N . SER A 1 86 ? -8.352 19.717 15.453 1.00 92.81 86 SER A N 1
ATOM 709 C CA . SER A 1 86 ? -8.747 18.725 14.455 1.00 92.81 86 SER A CA 1
ATOM 710 C C . SER A 1 86 ? -9.736 17.714 15.043 1.00 92.81 86 SER A C 1
ATOM 712 O O . SER A 1 86 ? -9.840 17.547 16.260 1.00 92.81 86 SER A O 1
ATOM 714 N N . THR A 1 87 ? -10.508 17.059 14.184 1.00 94.25 87 THR A N 1
ATOM 715 C CA . THR A 1 87 ? -11.527 16.090 14.598 1.00 94.25 87 THR A CA 1
ATOM 716 C C . THR A 1 87 ? -10.904 14.874 15.277 1.00 94.25 87 THR A C 1
ATOM 718 O O . THR A 1 87 ? -9.754 14.508 15.023 1.00 94.25 87 THR A O 1
ATOM 721 N N . VAL A 1 88 ? -11.667 14.245 16.171 1.00 96.75 88 VAL A N 1
ATOM 722 C CA . VAL A 1 88 ? -11.252 12.999 16.823 1.00 96.75 88 VAL A CA 1
ATOM 723 C C . VAL A 1 88 ? -11.442 11.849 15.840 1.00 96.75 88 VAL A C 1
ATOM 725 O O . VAL A 1 88 ? -12.542 11.679 15.313 1.00 96.75 88 VAL A O 1
ATOM 728 N N . GLY A 1 89 ? -10.380 11.074 15.620 1.00 97.00 89 GLY A N 1
ATOM 729 C CA . GLY A 1 89 ? -10.381 9.870 14.792 1.00 97.00 89 GLY A CA 1
ATOM 730 C C . GLY A 1 89 ? -10.459 8.577 15.607 1.00 97.00 89 GLY A C 1
ATOM 731 O O . GLY A 1 89 ? -11.109 7.630 15.174 1.00 97.00 89 GLY A O 1
ATOM 732 N N . VAL A 1 90 ? -9.870 8.529 16.806 1.00 98.44 90 VAL A N 1
ATOM 733 C CA . VAL A 1 90 ? -9.962 7.363 17.707 1.00 98.44 90 VAL A CA 1
ATOM 734 C C . VAL A 1 90 ? -10.269 7.805 19.125 1.00 98.44 90 VAL A C 1
ATOM 736 O O . VAL A 1 90 ? -9.679 8.767 19.615 1.00 98.44 90 VAL A O 1
ATOM 739 N N . ILE A 1 91 ? -11.162 7.073 19.785 1.00 98.38 91 ILE A N 1
ATOM 740 C CA . ILE A 1 91 ? -11.469 7.228 21.210 1.00 98.38 91 ILE A CA 1
ATOM 741 C C . ILE A 1 91 ? -10.841 6.054 21.956 1.00 98.38 91 ILE A C 1
ATOM 743 O O . ILE A 1 91 ? -11.046 4.908 21.567 1.00 98.38 91 ILE A O 1
ATOM 747 N N . LEU A 1 92 ? -10.082 6.331 23.011 1.00 97.56 92 LEU A N 1
ATOM 748 C CA . LEU A 1 92 ? -9.437 5.320 23.836 1.00 97.56 92 LEU A CA 1
ATOM 749 C C . LEU A 1 92 ? -9.861 5.482 25.295 1.00 97.56 92 LEU A C 1
ATOM 751 O O . LEU A 1 92 ? -9.783 6.576 25.855 1.00 97.56 92 LEU A O 1
ATOM 755 N N . GLU A 1 93 ? -10.261 4.366 25.890 1.00 96.31 93 GLU A N 1
ATOM 756 C CA . GLU A 1 93 ? -10.577 4.218 27.305 1.00 96.31 93 GLU A CA 1
ATOM 757 C C . GLU A 1 93 ? -9.515 3.337 27.964 1.00 96.31 93 GLU A C 1
ATOM 759 O O . GLU A 1 93 ? -9.305 2.192 27.546 1.00 96.31 93 GLU A O 1
ATOM 764 N N . ALA A 1 94 ? -8.814 3.877 28.963 1.00 94.19 94 ALA A N 1
ATOM 765 C CA . ALA A 1 94 ? -7.667 3.219 29.574 1.00 94.19 94 ALA A CA 1
ATOM 766 C C . ALA A 1 94 ? -7.942 2.928 31.050 1.00 94.19 94 ALA A C 1
ATOM 768 O O . ALA A 1 94 ? -7.965 3.831 31.878 1.00 94.19 94 ALA A O 1
ATOM 769 N N . LYS A 1 95 ? -8.076 1.650 31.401 1.00 94.12 95 LYS A N 1
ATOM 770 C CA . LYS A 1 95 ? -8.215 1.213 32.791 1.00 94.12 95 LYS A CA 1
ATOM 771 C C . LYS A 1 95 ? -6.881 0.850 33.414 1.00 94.12 95 LYS A C 1
ATOM 773 O O . LYS A 1 95 ? -5.931 0.438 32.749 1.00 94.12 95 LYS A O 1
ATOM 778 N N . LYS A 1 96 ? -6.810 0.951 34.738 1.00 92.06 96 LYS A N 1
ATOM 779 C CA . LYS A 1 96 ? -5.682 0.392 35.489 1.00 92.06 96 LYS A CA 1
ATOM 780 C C . LYS A 1 96 ? -5.632 -1.145 35.325 1.00 92.06 96 LYS A C 1
ATOM 782 O O . LYS A 1 96 ? -6.687 -1.775 35.423 1.00 92.06 96 LYS A O 1
ATOM 787 N N . PRO A 1 97 ? -4.448 -1.779 35.186 1.00 91.69 97 PRO A N 1
ATOM 788 C CA . PRO A 1 97 ? -4.333 -3.235 35.008 1.00 91.69 97 PRO A CA 1
ATOM 789 C C . PRO A 1 97 ? -5.066 -4.084 36.060 1.00 91.69 97 PRO A C 1
ATOM 791 O O . PRO A 1 97 ? -5.653 -5.121 35.749 1.00 91.69 97 PRO A O 1
ATOM 794 N N . THR A 1 98 ? -5.085 -3.630 37.316 1.00 91.56 98 THR A N 1
ATOM 795 C CA . THR A 1 98 ? -5.741 -4.335 38.426 1.00 91.56 98 THR A CA 1
ATOM 796 C C . THR A 1 98 ? -7.256 -4.111 38.504 1.00 91.56 98 THR A C 1
ATOM 798 O O . THR A 1 98 ? -7.936 -4.817 39.252 1.00 91.56 98 THR A O 1
ATOM 801 N N . ASN A 1 99 ? -7.819 -3.181 37.723 1.00 90.69 99 ASN A N 1
ATOM 802 C CA . ASN A 1 99 ? -9.242 -2.832 37.733 1.00 90.69 99 ASN A CA 1
ATOM 803 C C . ASN A 1 99 ? -10.082 -3.800 36.876 1.00 90.69 99 ASN A C 1
ATOM 805 O O . ASN A 1 99 ? -10.697 -3.432 35.875 1.00 90.69 99 ASN A O 1
ATOM 809 N N . LYS A 1 100 ? -10.123 -5.072 37.286 1.00 88.62 100 LYS A N 1
ATOM 810 C CA . LYS A 1 100 ? -10.850 -6.135 36.566 1.00 88.62 100 LYS A CA 1
ATOM 811 C C . LYS A 1 100 ? -12.373 -5.970 36.574 1.00 88.62 100 LYS A C 1
ATOM 813 O O . LYS A 1 100 ? -13.043 -6.583 35.755 1.00 88.62 100 LYS A O 1
ATOM 818 N N . ALA A 1 101 ? -12.924 -5.204 37.516 1.00 90.44 101 ALA A N 1
ATOM 819 C CA . ALA A 1 101 ? -14.370 -5.025 37.644 1.00 90.44 101 ALA A CA 1
ATOM 820 C C . ALA A 1 101 ? -14.935 -4.067 36.583 1.00 90.44 101 ALA A C 1
ATOM 822 O O . ALA A 1 101 ? -16.054 -4.262 36.113 1.00 90.44 101 ALA A O 1
ATOM 823 N N . GLU A 1 102 ? -14.168 -3.037 36.218 1.00 94.38 102 GLU A N 1
ATOM 824 C CA . GLU A 1 102 ? -14.584 -2.024 35.242 1.00 94.38 102 GLU A CA 1
ATOM 825 C C . GLU A 1 102 ? -14.112 -2.340 33.815 1.00 94.38 102 GLU A C 1
ATOM 827 O O . GLU A 1 102 ? -14.706 -1.843 32.855 1.00 94.38 102 GLU A O 1
ATOM 832 N N . MET A 1 103 ? -13.078 -3.175 33.673 1.00 96.25 103 MET A N 1
ATOM 833 C CA . MET A 1 103 ? -12.536 -3.615 32.387 1.00 96.25 103 MET A CA 1
ATOM 834 C C . MET A 1 103 ? -13.413 -4.690 31.725 1.00 96.25 103 MET A C 1
ATOM 836 O O . MET A 1 103 ? -14.026 -5.527 32.386 1.00 96.25 103 MET A O 1
ATOM 840 N N . ILE A 1 104 ? -13.450 -4.674 30.395 1.00 97.06 104 ILE A N 1
ATOM 841 C CA . ILE A 1 104 ? -14.161 -5.671 29.586 1.00 97.06 104 ILE A CA 1
ATOM 842 C C . ILE A 1 104 ? -13.370 -6.971 29.425 1.00 97.06 104 ILE A C 1
ATOM 844 O O . ILE A 1 104 ? -12.148 -6.984 29.549 1.00 97.06 104 ILE A O 1
ATOM 848 N N . THR A 1 105 ? -14.069 -8.057 29.087 1.00 96.00 105 THR A N 1
ATOM 849 C CA . THR A 1 105 ? -13.462 -9.353 28.745 1.00 96.00 105 THR A CA 1
ATOM 850 C C . THR A 1 105 ? -14.006 -9.892 27.425 1.00 96.00 105 THR A C 1
ATOM 852 O O . THR A 1 105 ? -15.053 -9.457 26.943 1.00 96.00 105 THR A O 1
ATOM 855 N N . THR A 1 106 ? -13.340 -10.898 26.852 1.00 93.56 106 THR A N 1
ATOM 856 C CA . THR A 1 106 ? -13.787 -11.559 25.611 1.00 93.56 106 THR A CA 1
ATOM 857 C C . THR A 1 106 ? -15.132 -12.284 25.756 1.00 93.56 106 THR A C 1
ATOM 859 O O . THR A 1 106 ? -15.773 -12.581 24.752 1.00 93.56 106 THR A O 1
ATOM 862 N N . GLN A 1 107 ? -15.604 -12.523 26.986 1.00 92.56 107 GLN A N 1
ATOM 863 C CA . GLN A 1 107 ? -16.923 -13.102 27.278 1.00 92.56 107 GLN A CA 1
ATOM 864 C C . GLN A 1 107 ? -17.953 -12.059 27.735 1.00 92.56 107 GLN A C 1
ATOM 866 O O . GLN A 1 107 ? -19.154 -12.317 27.652 1.00 92.56 107 GLN A O 1
ATOM 871 N N . LYS A 1 108 ? -17.518 -10.898 28.242 1.00 93.56 108 LYS A N 1
ATOM 872 C CA . LYS A 1 108 ? -18.398 -9.873 28.814 1.00 93.56 108 LYS A CA 1
ATOM 873 C C . LYS A 1 108 ? -17.932 -8.469 28.429 1.00 93.56 108 LYS A C 1
ATOM 875 O O . LYS A 1 108 ? -17.047 -7.899 29.064 1.00 93.56 108 LYS A O 1
ATOM 880 N N . LEU A 1 109 ? -18.605 -7.884 27.436 1.00 95.44 109 LEU A N 1
ATOM 881 C CA . LEU A 1 109 ? -18.376 -6.492 27.030 1.00 95.44 109 LEU A CA 1
ATOM 882 C C . LEU A 1 109 ? -19.156 -5.469 27.859 1.00 95.44 109 LEU A C 1
ATOM 884 O O . LEU A 1 109 ? -18.729 -4.326 27.936 1.00 95.44 109 LEU A O 1
ATOM 888 N N . ASN A 1 110 ? -20.283 -5.836 28.482 1.00 96.00 110 ASN A N 1
ATOM 889 C CA . ASN A 1 110 ? -21.050 -4.898 29.309 1.00 96.00 110 ASN A CA 1
ATOM 890 C C . ASN A 1 110 ? -20.346 -4.663 30.656 1.00 96.00 110 ASN A C 1
ATOM 892 O O . ASN A 1 110 ? -20.677 -5.275 31.673 1.00 96.00 110 ASN A O 1
ATOM 896 N N . ALA A 1 111 ? -19.319 -3.825 30.622 1.00 96.69 111 ALA A N 1
ATOM 897 C CA . ALA A 1 111 ? -18.595 -3.301 31.766 1.00 96.69 111 ALA A CA 1
ATOM 898 C C . ALA A 1 111 ? -18.419 -1.791 31.583 1.00 96.69 111 ALA A C 1
ATOM 900 O O . ALA A 1 111 ? -18.648 -1.246 30.497 1.00 96.69 111 ALA A O 1
ATOM 901 N N . LYS A 1 112 ? -17.988 -1.116 32.646 1.00 96.44 112 LYS A N 1
ATOM 902 C CA . LYS A 1 112 ? -17.903 0.345 32.680 1.00 96.44 112 LYS A CA 1
ATOM 903 C C . LYS A 1 112 ? -17.048 0.920 31.545 1.00 96.44 112 LYS A C 1
ATOM 905 O O . LYS A 1 112 ? -17.505 1.851 30.896 1.00 96.44 112 LYS A O 1
ATOM 910 N N . ALA A 1 113 ? -15.911 0.302 31.211 1.00 96.56 113 ALA A N 1
ATOM 911 C CA . ALA A 1 113 ? -15.064 0.763 30.107 1.00 96.56 113 ALA A CA 1
ATOM 912 C C . ALA A 1 113 ? -15.805 0.796 28.752 1.00 96.56 113 ALA A C 1
ATOM 914 O O . ALA A 1 113 ? -15.636 1.722 27.964 1.00 96.56 113 ALA A O 1
ATOM 915 N N . PHE A 1 114 ? -16.683 -0.175 28.473 1.00 97.75 114 PHE A N 1
ATOM 916 C CA . PHE A 1 114 ? -17.494 -0.157 27.248 1.00 97.75 114 PHE A CA 1
ATOM 917 C C . PHE A 1 114 ? -18.617 0.879 27.314 1.00 97.75 114 PHE A C 1
ATOM 919 O O . PHE A 1 114 ? -18.890 1.558 26.328 1.00 97.75 114 PHE A O 1
ATOM 926 N N . GLN A 1 115 ? -19.252 1.030 28.479 1.00 97.75 115 GLN A N 1
ATOM 927 C CA . GLN A 1 115 ? -20.285 2.045 28.717 1.00 97.75 115 GLN A CA 1
ATOM 928 C C . GLN A 1 115 ? -19.715 3.468 28.556 1.00 97.75 115 GLN A C 1
ATOM 930 O O . GLN A 1 115 ? -20.377 4.345 27.998 1.00 97.75 115 GLN A O 1
ATOM 935 N N . GLU A 1 116 ? -18.467 3.680 28.980 1.00 97.00 116 GLU A N 1
ATOM 936 C CA . GLU A 1 116 ? -17.683 4.899 28.765 1.00 97.00 116 GLU A CA 1
ATOM 937 C C . GLU A 1 116 ? -17.430 5.144 27.277 1.00 97.00 116 GLU A C 1
ATOM 939 O O . GLU A 1 116 ? -17.758 6.223 26.780 1.00 97.00 116 GLU A O 1
ATOM 944 N N . LEU A 1 117 ? -16.972 4.132 26.530 1.00 97.94 117 LEU A N 1
ATOM 945 C CA . LEU A 1 117 ? -16.825 4.238 25.074 1.00 97.94 117 LEU A CA 1
ATOM 946 C C . LEU A 1 117 ? -18.142 4.603 24.376 1.00 97.94 117 LEU A C 1
ATOM 948 O O . LEU A 1 117 ? -18.132 5.453 23.486 1.00 97.94 117 LEU A O 1
ATOM 952 N N . VAL A 1 118 ? -19.277 4.021 24.786 1.00 97.88 118 VAL A N 1
ATOM 953 C CA . VAL A 1 118 ? -20.603 4.371 24.241 1.00 97.88 118 VAL A CA 1
ATOM 954 C C . VAL A 1 118 ? -20.929 5.840 24.508 1.00 97.88 118 VAL A C 1
ATOM 956 O O . VAL A 1 118 ? -21.320 6.556 23.584 1.00 97.88 118 VAL A O 1
ATOM 959 N N . LEU A 1 119 ? -20.730 6.324 25.738 1.00 97.38 119 LEU A N 1
ATOM 960 C CA . LEU A 1 119 ? -20.970 7.730 26.073 1.00 97.38 119 LEU A CA 1
ATOM 961 C C . LEU A 1 119 ? -20.077 8.670 25.251 1.00 97.38 119 LEU A C 1
ATOM 963 O O . LEU A 1 119 ? -20.551 9.666 24.702 1.00 97.38 119 LEU A O 1
ATOM 967 N N . TYR A 1 120 ? -18.783 8.364 25.163 1.00 97.31 120 TYR A N 1
ATOM 968 C CA . TYR A 1 120 ? -17.807 9.183 24.445 1.00 97.31 120 TYR A CA 1
ATOM 969 C C . TYR A 1 120 ? -18.078 9.209 22.947 1.00 97.31 120 TYR A C 1
ATOM 971 O O . TYR A 1 120 ? -18.003 10.273 22.329 1.00 97.31 120 TYR A O 1
ATOM 979 N N . TYR A 1 121 ? -18.484 8.073 22.382 1.00 98.00 121 TYR A N 1
ATOM 980 C CA . TYR A 1 121 ? -18.933 7.999 21.003 1.00 98.00 121 TYR A CA 1
ATOM 981 C C . TYR A 1 121 ? -20.154 8.883 20.750 1.00 98.00 121 TYR A C 1
ATOM 983 O O . TYR A 1 121 ? -20.140 9.692 19.825 1.00 98.00 121 TYR A O 1
ATOM 991 N N . LEU A 1 122 ? -21.199 8.770 21.580 1.00 97.75 122 LEU A N 1
ATOM 992 C CA . LEU A 1 122 ? -22.426 9.553 21.420 1.00 97.75 122 LEU A CA 1
ATOM 993 C C . LEU A 1 122 ? -22.164 11.057 21.556 1.00 97.75 122 LEU A C 1
ATOM 995 O O . LEU A 1 122 ? -22.714 11.836 20.782 1.00 97.75 122 LEU A O 1
ATOM 999 N N . ARG A 1 123 ? -21.269 11.484 22.454 1.00 96.50 123 ARG A N 1
ATOM 1000 C CA . ARG A 1 123 ? -20.846 12.893 22.537 1.00 96.50 123 ARG A CA 1
ATOM 1001 C C . ARG A 1 123 ? -20.169 13.380 21.264 1.00 96.50 123 ARG A C 1
ATOM 1003 O O . ARG A 1 123 ? -20.530 14.440 20.757 1.00 96.50 123 ARG A O 1
ATOM 1010 N N . GLU A 1 124 ? -19.213 12.627 20.724 1.00 96.50 124 GLU A N 1
ATOM 1011 C CA . GLU A 1 124 ? -18.570 12.997 19.459 1.00 96.50 124 GLU A CA 1
ATOM 1012 C C . GLU A 1 124 ? -19.589 13.028 18.312 1.00 96.50 124 GLU A C 1
ATOM 1014 O O . GLU A 1 124 ? -19.698 14.026 17.599 1.00 96.50 124 GLU A O 1
ATOM 1019 N N . ARG A 1 125 ? -20.386 11.968 18.170 1.00 97.06 125 ARG A N 1
ATOM 1020 C CA . ARG A 1 125 ? -21.297 11.773 17.041 1.00 97.06 125 ARG A CA 1
ATOM 1021 C C . ARG A 1 125 ? -22.507 12.705 17.069 1.00 97.06 125 ARG A C 1
ATOM 1023 O O . ARG A 1 125 ? -22.831 13.306 16.048 1.00 97.06 125 ARG A O 1
ATOM 1030 N N . ILE A 1 126 ? -23.174 12.826 18.215 1.00 96.75 126 ILE A N 1
ATOM 1031 C CA . ILE A 1 126 ? -24.448 13.543 18.366 1.00 96.75 126 ILE A CA 1
ATOM 1032 C C . ILE A 1 126 ? -24.212 14.991 18.802 1.00 96.75 126 ILE A C 1
ATOM 1034 O O . ILE A 1 126 ? -24.677 15.914 18.131 1.00 96.75 126 ILE A O 1
ATOM 1038 N N . THR A 1 127 ? -23.460 15.212 19.886 1.00 94.31 127 THR A N 1
ATOM 1039 C CA . THR A 1 127 ? -23.249 16.562 20.443 1.00 94.31 127 THR A CA 1
ATOM 1040 C C . THR A 1 127 ? -22.290 17.382 19.583 1.00 94.31 127 THR A C 1
ATOM 1042 O O . THR A 1 127 ? -22.588 18.523 19.228 1.00 94.31 127 THR A O 1
ATOM 1045 N N . HIS A 1 128 ? -21.144 16.807 19.212 1.00 93.69 128 HIS A N 1
ATOM 1046 C CA . HIS A 1 128 ? -20.118 17.494 18.421 1.00 93.69 128 HIS A CA 1
ATOM 1047 C C . HIS A 1 128 ? -20.287 17.332 16.907 1.00 93.69 128 HIS A C 1
ATOM 1049 O O . HIS A 1 128 ? -19.560 17.978 16.154 1.00 93.69 128 HIS A O 1
ATOM 1055 N N . LYS A 1 129 ? -21.251 16.518 16.452 1.00 95.75 129 LYS A N 1
ATOM 1056 C CA . LYS A 1 129 ? -21.516 16.240 15.027 1.00 95.75 129 LYS A CA 1
ATOM 1057 C C . LYS A 1 129 ? -20.278 15.740 14.270 1.00 95.75 129 LYS A C 1
ATOM 1059 O O . LYS A 1 129 ? -20.125 15.995 13.076 1.00 95.75 129 LYS A O 1
ATOM 1064 N N . ASN A 1 130 ? -19.384 15.040 14.964 1.00 95.38 130 ASN A N 1
ATOM 1065 C CA . ASN A 1 130 ? -18.179 14.470 14.387 1.00 95.38 130 ASN A CA 1
ATOM 1066 C C . ASN A 1 130 ? -18.530 13.178 13.632 1.00 95.38 130 ASN A C 1
ATOM 1068 O O . ASN A 1 130 ? -19.009 12.205 14.218 1.00 95.38 130 ASN A O 1
ATOM 1072 N N . LEU A 1 131 ? -18.288 13.168 12.319 1.00 94.62 131 LEU A N 1
ATOM 1073 C CA . LEU A 1 131 ? -18.505 12.001 11.456 1.00 94.62 131 LEU A CA 1
ATOM 1074 C C . LEU A 1 131 ? -17.215 11.207 11.187 1.00 94.62 131 LEU A C 1
ATOM 1076 O O . LEU A 1 131 ? -17.234 10.238 10.433 1.00 94.62 131 LEU A O 1
ATOM 1080 N N . GLU A 1 132 ? -16.091 11.623 11.771 1.00 95.69 132 GLU A N 1
ATOM 1081 C CA . GLU A 1 132 ? -14.756 11.150 11.403 1.00 95.69 132 GLU A CA 1
ATOM 1082 C C . GLU A 1 132 ? -14.121 10.198 12.422 1.00 95.69 132 GLU A C 1
ATOM 1084 O O . GLU A 1 132 ? -12.986 9.775 12.213 1.00 95.69 132 GLU A O 1
ATOM 1089 N N . VAL A 1 133 ? -14.847 9.804 13.474 1.00 97.75 133 VAL A N 1
ATOM 1090 C CA . VAL A 1 133 ? -14.408 8.735 14.386 1.00 97.75 133 VAL A CA 1
ATOM 1091 C C . VAL A 1 133 ? -14.357 7.415 13.610 1.00 97.75 133 VAL A C 1
ATOM 1093 O O . VAL A 1 133 ? -15.337 7.024 12.977 1.00 97.75 133 VAL A O 1
ATOM 1096 N N . LYS A 1 134 ? -13.209 6.735 13.637 1.00 98.00 134 LYS A N 1
ATOM 1097 C CA . LYS A 1 134 ? -12.926 5.506 12.881 1.00 98.00 134 LYS A CA 1
ATOM 1098 C C . LYS A 1 134 ? -12.899 4.266 13.761 1.00 98.00 134 LYS A C 1
ATOM 1100 O O . LYS A 1 134 ? -13.441 3.242 13.354 1.00 98.00 134 LYS A O 1
ATOM 1105 N N . HIS A 1 135 ? -12.307 4.370 14.949 1.00 98.62 135 HIS A N 1
ATOM 1106 C CA . HIS A 1 135 ? -12.196 3.262 15.893 1.00 98.62 135 HIS A CA 1
ATOM 1107 C C . HIS A 1 135 ? -12.399 3.712 17.338 1.00 98.62 135 HIS A C 1
ATOM 1109 O O . HIS A 1 135 ? -12.197 4.877 17.690 1.00 98.62 135 HIS A O 1
ATOM 1115 N N . LEU A 1 136 ? -12.775 2.754 18.177 1.00 98.62 136 LEU A N 1
ATOM 1116 C CA . LEU A 1 136 ? -12.824 2.891 19.625 1.00 98.62 136 LEU A CA 1
ATOM 1117 C C . LEU A 1 136 ? -11.985 1.789 20.257 1.00 98.62 136 LEU A C 1
ATOM 1119 O O . LEU A 1 136 ? -11.992 0.657 19.774 1.00 98.62 136 LEU A O 1
ATOM 1123 N N . VAL A 1 137 ? -11.262 2.115 21.322 1.00 98.44 137 VAL A N 1
ATOM 1124 C CA . VAL A 1 137 ? -10.341 1.189 21.979 1.00 98.44 137 VAL A CA 1
ATOM 1125 C C . VAL A 1 137 ? -10.593 1.177 23.475 1.00 98.44 137 VAL A C 1
ATOM 1127 O O . VAL A 1 137 ? -10.628 2.232 24.095 1.00 98.44 137 VAL A O 1
ATOM 1130 N N . ALA A 1 138 ? -10.704 -0.007 24.066 1.00 98.06 138 ALA A N 1
ATOM 1131 C CA . ALA A 1 138 ? -10.593 -0.185 25.510 1.00 98.06 138 ALA A CA 1
ATOM 1132 C C . ALA A 1 138 ? -9.322 -0.976 25.819 1.00 98.06 138 ALA A C 1
ATOM 1134 O O . ALA A 1 138 ? -9.053 -1.999 25.180 1.00 98.06 138 ALA A O 1
ATOM 1135 N N . THR A 1 139 ? -8.538 -0.517 26.791 1.00 97.19 139 THR A N 1
ATOM 1136 C CA . THR A 1 139 ? -7.313 -1.207 27.201 1.00 97.19 139 THR A CA 1
ATOM 1137 C C . THR A 1 139 ? -7.042 -1.083 28.692 1.00 97.19 139 THR A C 1
ATOM 1139 O O . THR A 1 139 ? -7.378 -0.081 29.309 1.00 97.19 139 THR A O 1
ATOM 1142 N N . ASN A 1 140 ? -6.390 -2.091 29.269 1.00 95.31 140 ASN A N 1
ATOM 1143 C CA . ASN A 1 140 ? -5.798 -2.026 30.606 1.00 95.31 140 ASN A CA 1
ATOM 1144 C C . ASN A 1 140 ? -4.261 -2.117 30.553 1.00 95.31 140 ASN A C 1
ATOM 1146 O O . ASN A 1 140 ? -3.637 -2.692 31.443 1.00 95.31 140 ASN A O 1
ATOM 1150 N N . ILE A 1 141 ? -3.668 -1.598 29.471 1.00 94.75 141 ILE A N 1
ATOM 1151 C CA . ILE A 1 141 ? -2.295 -1.828 28.997 1.00 94.75 141 ILE A CA 1
ATOM 1152 C C . ILE A 1 141 ? -2.096 -3.220 28.414 1.00 94.75 141 ILE A C 1
ATOM 1154 O O . ILE A 1 141 ? -1.646 -3.314 27.279 1.00 94.75 141 ILE A O 1
ATOM 1158 N N . TYR A 1 142 ? -2.395 -4.290 29.148 1.00 95.38 142 TYR A N 1
ATOM 1159 C CA . TYR A 1 142 ? -2.101 -5.646 28.678 1.00 95.38 142 TYR A CA 1
ATOM 1160 C C . TYR A 1 142 ? -3.091 -6.105 27.615 1.00 95.38 142 TYR A C 1
ATOM 1162 O O . TYR A 1 142 ? -2.696 -6.514 26.527 1.00 95.38 142 TYR A O 1
ATOM 1170 N N . GLU A 1 143 ? -4.376 -5.999 27.913 1.00 97.25 143 GLU A N 1
ATOM 1171 C CA . GLU A 1 143 ? -5.463 -6.398 27.034 1.00 97.25 143 GLU A CA 1
ATOM 1172 C C . GLU A 1 143 ? -5.946 -5.200 26.229 1.00 97.25 143 GLU A C 1
ATOM 1174 O O . GLU A 1 143 ? -6.098 -4.095 26.756 1.00 97.25 143 GLU A O 1
ATOM 1179 N N . TRP A 1 144 ? -6.187 -5.422 24.942 1.00 98.31 144 TRP A N 1
ATOM 1180 C CA . TRP A 1 144 ? -6.661 -4.408 24.013 1.00 98.31 144 TRP A CA 1
ATOM 1181 C C . TRP A 1 144 ? -7.859 -4.929 23.245 1.00 98.31 144 TRP A C 1
ATOM 1183 O O . TRP A 1 144 ? -7.828 -6.023 22.679 1.00 98.31 144 TRP A O 1
ATOM 1193 N N . PHE A 1 145 ? -8.891 -4.098 23.192 1.00 98.56 145 PHE A N 1
ATOM 1194 C CA . PHE A 1 145 ? -10.114 -4.342 22.451 1.00 98.56 145 PHE A CA 1
ATOM 1195 C C . PHE A 1 145 ? -10.325 -3.185 21.489 1.00 98.56 145 PHE A C 1
ATOM 1197 O O . PHE A 1 145 ? -10.468 -2.048 21.932 1.00 98.56 145 PHE A O 1
ATOM 1204 N N . VAL A 1 146 ? -10.336 -3.466 20.188 1.00 98.56 146 VAL A N 1
ATOM 1205 C CA . VAL A 1 146 ? -10.514 -2.457 19.135 1.00 98.56 146 VAL A CA 1
ATOM 1206 C C . VAL A 1 146 ? -11.833 -2.705 18.415 1.00 98.56 146 VAL A C 1
ATOM 1208 O O . VAL A 1 146 ? -12.080 -3.804 17.913 1.00 98.56 146 VAL A O 1
ATOM 1211 N N . PHE A 1 147 ? -12.664 -1.673 18.344 1.00 98.44 147 PHE A N 1
ATOM 1212 C CA . PHE A 1 147 ? -13.979 -1.690 17.717 1.00 98.44 147 PHE A CA 1
ATOM 1213 C C . PHE A 1 147 ? -14.009 -0.728 16.532 1.00 98.44 147 PHE A C 1
ATOM 1215 O O . PHE A 1 147 ? -13.525 0.400 16.632 1.00 98.44 147 PHE A O 1
ATOM 1222 N N . ASP A 1 148 ? -14.613 -1.152 15.424 1.00 97.50 148 ASP A N 1
ATOM 1223 C CA . ASP A 1 148 ? -14.890 -0.261 14.297 1.00 97.50 148 ASP A CA 1
ATOM 1224 C C . ASP A 1 148 ? -16.036 0.696 14.665 1.00 97.50 148 ASP A C 1
ATOM 1226 O O . ASP A 1 148 ? -17.068 0.275 15.193 1.00 97.50 148 ASP A O 1
ATOM 1230 N N . ALA A 1 149 ? -15.876 1.990 14.394 1.00 97.62 149 ALA A N 1
ATOM 1231 C CA . ALA A 1 149 ? -16.887 2.994 14.720 1.00 97.62 149 ALA A CA 1
ATOM 1232 C C . ALA A 1 149 ? -18.215 2.798 13.964 1.00 97.62 149 ALA A C 1
ATOM 1234 O O . ALA A 1 149 ? -19.251 3.254 14.444 1.00 97.62 149 ALA A O 1
ATOM 1235 N N . THR A 1 150 ? -18.214 2.097 12.824 1.00 96.19 150 THR A N 1
ATOM 1236 C CA . THR A 1 150 ? -19.440 1.734 12.081 1.00 96.19 150 THR A CA 1
ATOM 1237 C C . THR A 1 150 ? -20.376 0.859 12.914 1.00 96.19 150 THR A C 1
ATOM 1239 O O . THR A 1 150 ? -21.595 1.031 12.873 1.00 96.19 150 THR A O 1
ATOM 1242 N N . LEU A 1 151 ? -19.815 -0.026 13.746 1.00 96.56 151 LEU A N 1
ATOM 1243 C CA . LEU A 1 151 ? -20.580 -0.819 14.703 1.00 96.56 151 LEU A CA 1
ATOM 1244 C C . LEU A 1 151 ? -21.301 0.089 15.704 1.00 96.56 151 LEU A C 1
ATOM 1246 O O . LEU A 1 151 ? -22.481 -0.118 15.987 1.00 96.56 151 LEU A O 1
ATOM 1250 N N . PHE A 1 152 ? -20.593 1.089 16.233 1.00 97.81 152 PHE A N 1
ATOM 1251 C CA . PHE A 1 152 ? -21.152 2.014 17.211 1.00 97.81 152 PHE A CA 1
ATOM 1252 C C . PHE A 1 152 ? -22.217 2.929 16.597 1.00 97.81 152 PHE A C 1
ATOM 1254 O O . PHE A 1 152 ? -23.223 3.217 17.251 1.00 97.81 152 PHE A O 1
ATOM 1261 N N . ASP A 1 153 ? -22.037 3.343 15.339 1.00 96.38 153 ASP A N 1
ATOM 1262 C CA . ASP A 1 153 ? -23.047 4.116 14.616 1.00 96.38 153 ASP A CA 1
ATOM 1263 C C . ASP A 1 153 ? -24.347 3.312 14.492 1.00 96.38 153 ASP A C 1
ATOM 1265 O O . ASP A 1 153 ? -25.397 3.755 14.961 1.00 96.38 153 ASP A O 1
ATOM 1269 N N . ARG A 1 154 ? -24.251 2.086 13.959 1.00 96.50 154 ARG A N 1
ATOM 1270 C CA . ARG A 1 154 ? -25.385 1.176 13.743 1.00 96.50 154 ARG A CA 1
ATOM 1271 C C . ARG A 1 154 ? -26.126 0.840 15.037 1.00 96.50 154 ARG A C 1
ATOM 1273 O O . ARG A 1 154 ? -27.352 0.882 15.066 1.00 96.50 154 ARG A O 1
ATOM 1280 N N . LEU A 1 155 ? -25.399 0.474 16.095 1.00 95.94 155 LEU A N 1
ATOM 1281 C CA . LEU A 1 155 ? -26.011 -0.031 17.329 1.00 95.94 155 LEU A CA 1
ATOM 1282 C C . LEU A 1 155 ? -26.481 1.076 18.273 1.00 95.94 155 LEU A C 1
ATOM 1284 O O . LEU A 1 155 ? -27.526 0.927 18.906 1.00 95.94 155 LEU A O 1
ATOM 1288 N N . PHE A 1 156 ? -25.727 2.173 18.383 1.00 97.12 156 PHE A N 1
ATOM 1289 C CA . PHE A 1 156 ? -25.977 3.196 19.400 1.00 97.12 156 PHE A CA 1
ATOM 1290 C C . PHE A 1 156 ? -26.489 4.506 18.797 1.00 97.12 156 PHE A C 1
ATOM 1292 O O . PHE A 1 156 ? -27.548 4.980 19.202 1.00 97.12 156 PHE A O 1
ATOM 1299 N N . ALA A 1 157 ? -25.793 5.093 17.817 1.00 96.69 157 ALA A N 1
ATOM 1300 C CA . ALA A 1 157 ? -26.167 6.415 17.294 1.00 96.69 157 ALA A CA 1
ATOM 1301 C C . ALA A 1 157 ? -27.416 6.402 16.396 1.00 96.69 157 ALA A C 1
ATOM 1303 O O . ALA A 1 157 ? -28.114 7.410 16.304 1.00 96.69 157 ALA A O 1
ATOM 1304 N N . GLN A 1 158 ? -27.728 5.278 15.750 1.00 96.12 158 GLN A N 1
ATOM 1305 C CA . GLN A 1 158 ? -28.957 5.121 14.965 1.00 96.12 158 GLN A CA 1
ATOM 1306 C C . GLN A 1 158 ? -30.160 4.691 15.824 1.00 96.12 158 GLN A C 1
ATOM 1308 O O . GLN A 1 158 ? -31.311 4.781 15.381 1.00 96.12 158 GLN A O 1
ATOM 1313 N N . ASN A 1 159 ? -29.936 4.271 17.075 1.00 97.31 159 ASN A N 1
ATOM 1314 C CA . ASN A 1 159 ? -31.018 3.891 17.972 1.00 97.31 159 ASN A CA 1
ATOM 1315 C C . ASN A 1 159 ? -31.717 5.131 18.549 1.00 97.31 159 ASN A C 1
ATOM 1317 O O . ASN A 1 159 ? -31.227 5.787 19.468 1.00 97.31 159 ASN A O 1
ATOM 1321 N N . LYS A 1 160 ? -32.916 5.430 18.038 1.00 96.75 160 LYS A N 1
ATOM 1322 C CA . LYS A 1 160 ? -33.690 6.617 18.439 1.00 96.75 160 LYS A CA 1
ATOM 1323 C C . LYS A 1 160 ? -33.991 6.676 19.938 1.00 96.75 160 LYS A C 1
ATOM 1325 O O . LYS A 1 160 ? -33.999 7.766 20.497 1.00 96.75 160 LYS A O 1
ATOM 1330 N N . ASN A 1 161 ? -34.261 5.538 20.581 1.00 96.62 161 ASN A N 1
ATOM 1331 C CA . ASN A 1 161 ? -34.582 5.514 22.009 1.00 96.62 161 ASN A CA 1
ATOM 1332 C C . ASN A 1 161 ? -33.352 5.911 22.834 1.00 96.62 161 ASN A C 1
ATOM 1334 O O . ASN A 1 161 ? -33.406 6.890 23.578 1.00 96.62 161 ASN A O 1
ATOM 1338 N N . LEU A 1 162 ? -32.225 5.234 22.604 1.00 97.44 162 LEU A N 1
ATOM 1339 C CA . LEU A 1 162 ? -30.972 5.539 23.288 1.00 97.44 162 LEU A CA 1
ATOM 1340 C C . LEU A 1 162 ? -30.537 6.991 23.058 1.00 97.44 162 LEU A C 1
ATOM 1342 O O . LEU A 1 162 ? -30.164 7.679 24.003 1.00 97.44 162 LEU A O 1
ATOM 1346 N N . VAL A 1 163 ? -30.619 7.483 21.818 1.00 97.69 163 VAL A N 1
ATOM 1347 C CA . VAL A 1 163 ? -30.250 8.868 21.486 1.00 97.69 163 VAL A CA 1
ATOM 1348 C C . VAL A 1 163 ? -31.160 9.881 22.180 1.00 97.69 163 VAL A C 1
ATOM 1350 O O . VAL A 1 163 ? -30.677 10.912 22.644 1.00 97.69 163 VAL A O 1
ATOM 1353 N N . ASN A 1 164 ? -32.459 9.602 22.307 1.00 97.56 164 ASN A N 1
ATOM 1354 C CA . ASN A 1 164 ? -33.363 10.464 23.069 1.00 97.56 164 ASN A CA 1
ATOM 1355 C C . ASN A 1 164 ? -32.977 10.500 24.555 1.00 97.56 164 ASN A C 1
ATOM 1357 O O . ASN A 1 164 ? -32.833 11.587 25.110 1.00 97.56 164 ASN A O 1
ATOM 1361 N N . GLN A 1 165 ? -32.722 9.339 25.171 1.00 97.12 165 GLN A N 1
ATOM 1362 C CA . GLN A 1 165 ? -32.260 9.257 26.563 1.00 97.12 165 GLN A CA 1
ATOM 1363 C C . GLN A 1 165 ? -30.922 9.980 26.770 1.00 97.12 165 GLN A C 1
ATOM 1365 O O . GLN A 1 165 ? -30.753 10.712 27.743 1.00 97.12 165 GLN A O 1
ATOM 1370 N N . PHE A 1 166 ? -29.986 9.833 25.832 1.00 97.38 166 PHE A N 1
ATOM 1371 C CA . PHE A 1 166 ? -28.714 10.552 25.829 1.00 97.38 166 PHE A CA 1
ATOM 1372 C C . PHE A 1 166 ? -28.909 12.074 25.732 1.00 97.38 166 PHE A C 1
ATOM 1374 O O . PHE A 1 166 ? -28.308 12.821 26.501 1.00 97.38 166 PHE A O 1
ATOM 1381 N N . ASN A 1 167 ? -29.779 12.551 24.839 1.00 97.44 167 ASN A N 1
ATOM 1382 C CA . ASN A 1 167 ? -30.067 13.981 24.700 1.00 97.44 167 ASN A CA 1
ATOM 1383 C C . ASN A 1 167 ? -30.759 14.561 25.942 1.00 97.44 167 ASN A C 1
ATOM 1385 O O . ASN A 1 167 ? -30.529 15.722 26.285 1.00 97.44 167 ASN A O 1
ATOM 1389 N N . ASP A 1 168 ? -31.618 13.787 26.610 1.00 96.69 168 ASP A N 1
ATOM 1390 C CA . ASP A 1 168 ? -32.222 14.173 27.888 1.00 96.69 168 ASP A CA 1
ATOM 1391 C C . ASP A 1 168 ? -31.180 14.226 29.009 1.00 96.69 168 ASP A C 1
ATOM 1393 O O . ASP A 1 168 ? -31.191 15.165 29.808 1.00 96.69 168 ASP A O 1
ATOM 1397 N N . PHE A 1 169 ? -30.249 13.270 29.032 1.00 96.44 169 PHE A N 1
ATOM 1398 C CA . PHE A 1 169 ? -29.122 13.253 29.960 1.00 96.44 169 PHE A CA 1
ATOM 1399 C C . PHE A 1 169 ? -28.211 14.479 29.781 1.00 96.44 169 PHE A C 1
ATOM 1401 O O . PHE A 1 169 ? -27.993 15.221 30.738 1.00 96.44 169 PHE A O 1
ATOM 1408 N N . GLU A 1 170 ? -27.730 14.745 28.563 1.00 93.81 170 GLU A N 1
ATOM 1409 C CA . GLU A 1 170 ? -26.819 15.868 28.279 1.00 93.81 170 GLU A CA 1
ATOM 1410 C C . GLU A 1 170 ? -27.487 17.237 28.492 1.00 93.81 170 GLU A C 1
ATOM 1412 O O . GLU A 1 170 ? -26.823 18.204 28.861 1.00 93.81 170 GLU A O 1
ATOM 1417 N N . ALA A 1 171 ? -28.809 17.327 28.324 1.00 94.25 171 ALA A N 1
ATOM 1418 C CA . ALA A 1 171 ? -29.571 18.539 28.620 1.00 94.25 171 ALA A CA 1
ATOM 1419 C C . ALA A 1 171 ? -29.969 18.686 30.101 1.00 94.25 171 ALA A C 1
ATOM 1421 O O . ALA A 1 171 ? -30.655 19.649 30.449 1.00 94.25 171 ALA A O 1
ATOM 1422 N N . GLY A 1 172 ? -29.593 17.736 30.964 1.00 93.62 172 GLY A N 1
ATOM 1423 C CA . GLY A 1 172 ? -29.922 17.751 32.389 1.00 93.62 172 GLY A CA 1
ATOM 1424 C C . GLY A 1 172 ? -31.412 17.586 32.700 1.00 93.62 172 GLY A C 1
ATOM 1425 O O . GLY A 1 172 ? -31.878 18.085 33.720 1.00 93.62 172 GLY A O 1
ATOM 1426 N N . ARG A 1 173 ? -32.170 16.915 31.821 1.00 93.12 173 ARG A N 1
ATOM 1427 C CA . ARG A 1 173 ? -33.610 16.644 31.998 1.00 93.12 173 ARG A CA 1
ATOM 1428 C C . ARG A 1 173 ? -33.903 15.381 32.816 1.00 93.12 173 ARG A C 1
ATOM 1430 O O . ARG A 1 173 ? -35.053 15.160 33.187 1.00 93.12 173 ARG A O 1
ATOM 1437 N N . LEU A 1 174 ? -32.893 14.552 33.075 1.00 92.56 174 LEU A N 1
ATOM 1438 C CA . LEU A 1 174 ? -33.020 13.315 33.851 1.00 92.56 174 LEU A CA 1
ATOM 1439 C C . LEU A 1 174 ? -32.718 13.528 35.342 1.00 92.56 174 LEU A C 1
ATOM 1441 O O . LEU A 1 174 ? -32.299 14.602 35.764 1.00 92.56 174 LEU A O 1
ATOM 1445 N N . ALA A 1 175 ? -32.947 12.483 36.143 1.00 87.25 175 ALA A N 1
ATOM 1446 C CA . ALA A 1 175 ? -32.858 12.529 37.604 1.00 87.25 175 ALA A CA 1
ATOM 1447 C C . ALA A 1 175 ? -31.451 12.844 38.157 1.00 87.25 175 ALA A C 1
ATOM 1449 O O . ALA A 1 175 ? -31.340 13.321 39.284 1.00 87.25 175 ALA A O 1
ATOM 1450 N N . ASP A 1 176 ? -30.389 12.591 37.386 1.00 89.50 176 ASP A N 1
ATOM 1451 C CA . ASP A 1 176 ? -29.006 12.947 37.721 1.00 89.50 176 ASP A CA 1
ATOM 1452 C C . ASP A 1 176 ? -28.234 13.297 36.430 1.00 89.50 176 ASP A C 1
ATOM 1454 O O . ASP A 1 176 ? -28.537 12.797 35.345 1.00 89.50 176 ASP A O 1
ATOM 1458 N N . THR A 1 17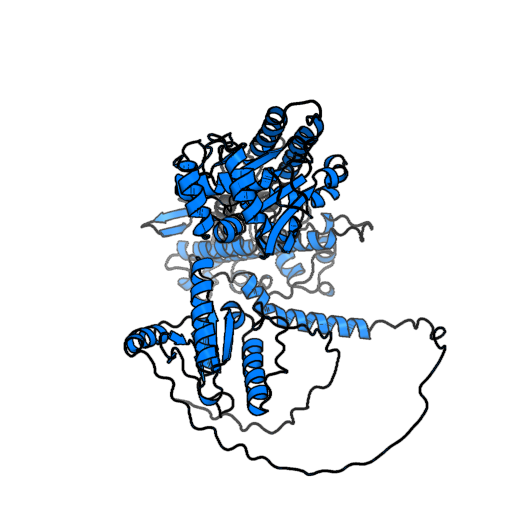7 ? -27.235 14.172 36.548 1.00 88.00 177 THR A N 1
ATOM 1459 C CA . THR A 1 177 ? -26.358 14.650 35.462 1.00 88.00 177 THR A CA 1
ATOM 1460 C C . THR A 1 177 ? -24.948 14.054 35.527 1.00 88.00 177 THR A C 1
ATOM 1462 O O . THR A 1 177 ? -24.104 14.311 34.662 1.00 88.00 177 THR A O 1
ATOM 1465 N N . LYS A 1 178 ? -24.651 13.251 36.555 1.00 93.12 178 LYS A N 1
ATOM 1466 C CA . LYS A 1 178 ? -23.377 12.537 36.687 1.00 93.12 178 LYS A CA 1
ATOM 1467 C C . LYS A 1 178 ? -23.260 11.429 35.647 1.00 93.12 178 LYS A C 1
ATOM 1469 O O . LYS A 1 178 ? -24.217 10.725 35.352 1.00 93.12 178 LYS A O 1
ATOM 1474 N N . THR A 1 179 ? -22.051 11.204 35.146 1.00 91.81 179 THR A N 1
ATOM 1475 C CA . THR A 1 179 ? -21.789 10.150 34.154 1.00 91.81 179 THR A CA 1
ATOM 1476 C C . THR A 1 179 ? -22.070 8.743 34.685 1.00 91.81 179 THR A C 1
ATOM 1478 O O . THR A 1 179 ? -22.536 7.909 33.921 1.00 91.81 179 THR A O 1
ATOM 1481 N N . ASP A 1 180 ? -21.908 8.502 35.992 1.00 93.31 180 ASP A N 1
ATOM 1482 C CA . ASP A 1 180 ? -22.279 7.228 36.637 1.00 93.31 180 ASP A CA 1
ATOM 1483 C C . ASP A 1 180 ? -23.770 6.886 36.463 1.00 93.31 180 ASP A C 1
ATOM 1485 O O . ASP A 1 180 ? -24.125 5.718 36.311 1.00 93.31 180 ASP A O 1
ATOM 1489 N N . PHE A 1 181 ? -24.640 7.904 36.406 1.00 95.12 181 PHE A N 1
ATOM 1490 C CA . PHE A 1 181 ? -26.056 7.712 36.099 1.00 95.12 181 PHE A CA 1
ATOM 1491 C C . PHE A 1 181 ? -26.246 7.220 34.664 1.00 95.12 181 PHE A C 1
ATOM 1493 O O . PHE A 1 181 ? -26.960 6.245 34.449 1.00 95.12 181 PHE A O 1
ATOM 1500 N N . PHE A 1 182 ? -25.572 7.839 33.688 1.00 96.44 182 PHE A N 1
ATOM 1501 C CA . PHE A 1 182 ? -25.625 7.381 32.298 1.00 96.44 182 PHE A CA 1
ATOM 1502 C C . PHE A 1 182 ? -25.145 5.931 32.171 1.00 96.44 182 PHE A C 1
ATOM 1504 O O . PHE A 1 182 ? -25.810 5.120 31.531 1.00 96.44 182 PHE A O 1
ATOM 1511 N N . TYR A 1 183 ? -24.031 5.586 32.820 1.00 95.50 183 TYR A N 1
ATOM 1512 C CA . TYR A 1 183 ? -23.469 4.236 32.769 1.00 95.50 183 TYR A CA 1
ATOM 1513 C C . TYR A 1 183 ? -24.464 3.191 33.286 1.00 95.50 183 TYR A C 1
ATOM 1515 O O . TYR A 1 183 ? -24.811 2.276 32.547 1.00 95.50 183 TYR A O 1
ATOM 1523 N N . LYS A 1 184 ? -24.996 3.378 34.500 1.00 95.44 184 LYS A N 1
ATOM 1524 C CA . LYS A 1 184 ? -25.836 2.374 35.180 1.00 95.44 184 LYS A CA 1
ATOM 1525 C C . LYS A 1 184 ? -27.298 2.361 34.747 1.00 95.44 184 LYS A C 1
ATOM 1527 O O . LYS A 1 184 ? -27.946 1.325 34.811 1.00 95.44 184 LYS A O 1
ATOM 1532 N N . GLN A 1 185 ? -27.859 3.516 34.386 1.00 96.56 185 GLN A N 1
ATOM 1533 C CA . GLN A 1 185 ? -29.303 3.654 34.144 1.00 96.56 185 GLN A CA 1
ATOM 1534 C C . GLN A 1 185 ? -29.665 3.718 32.659 1.00 96.56 185 GLN A C 1
ATOM 1536 O O . GLN A 1 185 ? -30.834 3.554 32.320 1.00 96.56 185 GLN A O 1
ATOM 1541 N N . ILE A 1 186 ? -28.691 3.964 31.775 1.00 96.69 186 ILE A N 1
ATOM 1542 C CA . ILE A 1 186 ? -28.933 4.129 30.336 1.00 96.69 186 ILE A CA 1
ATOM 1543 C C . ILE A 1 186 ? -28.110 3.119 29.538 1.00 96.69 186 ILE A C 1
ATOM 1545 O O . ILE A 1 186 ? -28.680 2.262 28.867 1.00 96.69 186 ILE A O 1
ATOM 1549 N N . ALA A 1 187 ? -26.780 3.186 29.625 1.00 96.94 187 ALA A N 1
ATOM 1550 C CA . ALA A 1 187 ? -25.904 2.342 28.819 1.00 96.94 187 ALA A CA 1
ATOM 1551 C C . ALA A 1 187 ? -25.991 0.865 29.227 1.00 96.94 187 ALA A C 1
ATOM 1553 O O . ALA A 1 187 ? -26.222 0.016 28.371 1.00 96.94 187 ALA A O 1
ATOM 1554 N N . GLU A 1 188 ? -25.843 0.555 30.517 1.00 96.69 188 GLU A N 1
ATOM 1555 C CA . GLU A 1 188 ? -25.846 -0.820 31.026 1.00 96.69 188 GLU A CA 1
ATOM 1556 C C . GLU A 1 188 ? -27.126 -1.592 30.654 1.00 96.69 188 GLU A C 1
ATOM 1558 O O . GLU A 1 188 ? -26.980 -2.643 30.020 1.00 96.69 188 GLU A O 1
ATOM 1563 N N . PRO A 1 189 ? -28.354 -1.085 30.913 1.00 97.00 189 PRO A N 1
ATOM 1564 C CA . PRO A 1 189 ? -29.581 -1.790 30.538 1.00 97.00 189 PRO A CA 1
ATOM 1565 C C . PRO A 1 189 ? -29.754 -1.914 29.022 1.00 97.00 189 PRO A C 1
ATOM 1567 O O . PRO A 1 189 ? -30.263 -2.924 28.538 1.00 97.00 189 PRO A O 1
ATOM 1570 N N . PHE A 1 190 ? -29.326 -0.901 28.260 1.00 96.81 190 PHE A N 1
ATOM 1571 C CA . PHE A 1 190 ? -29.395 -0.940 26.801 1.00 96.81 190 PHE A CA 1
ATOM 1572 C C . PHE A 1 190 ? -28.494 -2.039 26.231 1.00 96.81 190 PHE A C 1
ATOM 1574 O O . PHE A 1 190 ? -28.938 -2.842 25.413 1.00 96.81 190 PHE A O 1
ATOM 1581 N N . ILE A 1 191 ? -27.240 -2.108 26.690 1.00 95.69 191 ILE A N 1
ATOM 1582 C CA . ILE A 1 191 ? -26.268 -3.108 26.235 1.00 95.69 191 ILE A CA 1
ATOM 1583 C C . ILE A 1 191 ? -26.726 -4.523 26.619 1.00 95.69 191 ILE A C 1
ATOM 1585 O O . ILE A 1 191 ? -26.561 -5.451 25.829 1.00 95.69 191 ILE A O 1
ATOM 1589 N N . GLU A 1 192 ? -27.332 -4.704 27.796 1.00 94.31 192 GLU A N 1
ATOM 1590 C CA . GLU A 1 192 ? -27.860 -6.000 28.248 1.00 94.31 192 GLU A CA 1
ATOM 1591 C C . GLU A 1 192 ? -28.958 -6.557 27.332 1.00 94.31 192 GLU A C 1
ATOM 1593 O O . GLU A 1 192 ? -29.060 -7.770 27.143 1.00 94.31 192 GLU A O 1
ATOM 1598 N N . GLN A 1 193 ? -29.752 -5.672 26.729 1.00 93.12 193 GLN A N 1
ATOM 1599 C CA . GLN A 1 193 ? -30.857 -6.032 25.840 1.00 93.12 193 GLN A CA 1
ATOM 1600 C C . GLN A 1 193 ? -30.420 -6.276 24.388 1.00 93.12 193 GLN A C 1
ATOM 1602 O O . GLN A 1 193 ? -31.223 -6.756 23.583 1.00 93.12 193 GLN A O 1
ATOM 1607 N N . LEU A 1 194 ? -29.164 -5.981 24.027 1.00 92.06 194 LEU A N 1
ATOM 1608 C CA . LEU A 1 194 ? -28.674 -6.189 22.665 1.00 92.06 194 LEU A CA 1
ATOM 1609 C C . LEU A 1 194 ? -28.682 -7.676 22.301 1.00 92.06 194 LEU A C 1
ATOM 1611 O O . LEU A 1 194 ? -28.076 -8.512 22.979 1.00 92.06 194 LEU A O 1
ATOM 1615 N N . SER A 1 195 ? -29.316 -8.008 21.179 1.00 85.19 195 SER A N 1
ATOM 1616 C CA . SER A 1 195 ? -29.299 -9.354 20.588 1.00 85.19 195 SER A CA 1
ATOM 1617 C C . SER A 1 195 ? -28.340 -9.471 19.397 1.00 85.19 195 SER A C 1
ATOM 1619 O O . SER A 1 195 ? -27.985 -10.586 19.023 1.00 85.19 195 SER A O 1
ATOM 1621 N N . ASP A 1 196 ? -27.850 -8.341 18.884 1.00 91.06 196 ASP A N 1
ATOM 1622 C CA . ASP A 1 196 ? -26.924 -8.237 17.758 1.00 91.06 196 ASP A CA 1
ATOM 1623 C C . ASP A 1 196 ? -25.570 -8.934 17.959 1.00 91.06 196 ASP A C 1
ATOM 1625 O O . ASP A 1 196 ? -25.092 -9.147 19.082 1.00 91.06 196 ASP A O 1
ATOM 1629 N N . GLU A 1 197 ? -24.920 -9.213 16.824 1.00 88.88 197 GLU A N 1
ATOM 1630 C CA . GLU A 1 197 ? -23.501 -9.554 16.754 1.00 88.88 197 GLU A CA 1
ATOM 1631 C C . GLU A 1 197 ? -22.636 -8.301 16.974 1.00 88.88 197 GLU A C 1
ATOM 1633 O O . GLU A 1 197 ? -22.755 -7.302 16.255 1.00 88.88 197 GLU A O 1
ATOM 1638 N N . ILE A 1 198 ? -21.740 -8.370 17.960 1.00 94.62 198 ILE A N 1
ATOM 1639 C CA . ILE A 1 198 ? -20.700 -7.376 18.225 1.00 94.62 198 ILE A CA 1
ATOM 1640 C C . ILE A 1 198 ? -19.350 -7.967 17.835 1.00 94.62 198 ILE A C 1
ATOM 1642 O O . ILE A 1 198 ? -18.847 -8.894 18.474 1.00 94.62 198 ILE A O 1
ATOM 1646 N N . THR A 1 199 ? -18.768 -7.402 16.776 1.00 96.06 199 THR A N 1
ATOM 1647 C CA . THR A 1 199 ? -17.430 -7.761 16.299 1.00 96.06 199 THR A CA 1
ATOM 1648 C C . THR A 1 199 ? -16.382 -6.839 16.910 1.00 96.06 199 THR A C 1
ATOM 1650 O O . THR A 1 199 ? -16.548 -5.620 16.900 1.00 96.06 199 THR A O 1
ATOM 1653 N N . PHE A 1 200 ? -15.291 -7.410 17.415 1.00 97.69 200 PHE A N 1
ATOM 1654 C CA . PHE A 1 200 ? -14.175 -6.658 17.986 1.00 97.69 200 PHE A CA 1
ATOM 1655 C C . PHE A 1 200 ? -12.851 -7.384 17.774 1.00 97.69 200 PHE A C 1
ATOM 1657 O O . PHE A 1 200 ? -12.808 -8.607 17.669 1.00 97.69 200 PHE A O 1
ATOM 1664 N N . THR A 1 201 ? -11.759 -6.628 17.732 1.00 98.38 201 THR A N 1
ATOM 1665 C CA . THR A 1 201 ? -10.407 -7.193 17.680 1.00 98.38 201 THR A CA 1
ATOM 1666 C C . THR A 1 201 ? -9.846 -7.293 19.086 1.00 98.38 201 THR A C 1
ATOM 1668 O O . THR A 1 201 ? -9.882 -6.300 19.808 1.00 98.38 201 THR A O 1
ATOM 1671 N N . TYR A 1 202 ? -9.305 -8.453 19.456 1.00 98.31 202 TYR A N 1
ATOM 1672 C CA . TYR A 1 202 ? -8.678 -8.677 20.759 1.00 98.31 202 TYR A CA 1
ATOM 1673 C C . TYR A 1 202 ? -7.231 -9.143 20.624 1.00 98.31 202 TYR A C 1
ATOM 1675 O O . TYR A 1 202 ? -6.900 -9.984 19.780 1.00 98.31 202 TYR A O 1
ATOM 1683 N N . PHE A 1 203 ? -6.374 -8.621 21.496 1.00 97.62 203 PHE A N 1
ATOM 1684 C CA . PHE A 1 203 ? -5.034 -9.145 21.727 1.00 97.62 203 PHE A CA 1
ATOM 1685 C C . PHE A 1 203 ? -4.555 -8.823 23.143 1.00 97.62 203 PHE A C 1
ATOM 1687 O O . PHE A 1 203 ? -4.945 -7.813 23.732 1.00 97.62 203 PHE A O 1
ATOM 1694 N N . ASN A 1 204 ? -3.671 -9.676 23.661 1.00 96.62 204 ASN A N 1
ATOM 1695 C CA . ASN A 1 204 ? -2.964 -9.450 24.911 1.00 96.62 204 ASN A CA 1
ATOM 1696 C C . ASN A 1 204 ? -1.474 -9.228 24.613 1.00 96.62 204 ASN A C 1
ATOM 1698 O O . ASN A 1 204 ? -0.819 -10.069 24.003 1.00 96.62 204 ASN A O 1
ATOM 1702 N N . LEU A 1 205 ? -0.926 -8.087 25.034 1.00 95.38 205 LEU A N 1
ATOM 1703 C CA . LEU A 1 205 ? 0.488 -7.751 24.852 1.00 95.38 205 LEU A CA 1
ATOM 1704 C C . LEU A 1 205 ? 1.431 -8.731 25.565 1.00 95.38 205 LEU A C 1
ATOM 1706 O O . LEU A 1 205 ? 2.583 -8.873 25.157 1.00 95.38 205 LEU A O 1
ATOM 1710 N N . GLN A 1 206 ? 0.959 -9.420 26.607 1.00 91.44 206 GLN A N 1
ATOM 1711 C CA . GLN A 1 206 ? 1.747 -10.426 27.320 1.00 91.44 206 GLN A CA 1
ATOM 1712 C C . GLN A 1 206 ? 2.073 -11.644 26.444 1.00 91.44 206 GLN A C 1
ATOM 1714 O O . GLN A 1 206 ? 3.133 -12.241 26.621 1.00 91.44 206 GLN A O 1
ATOM 1719 N N . ASP A 1 207 ? 1.245 -11.948 25.439 1.00 93.25 207 ASP A N 1
ATOM 1720 C CA . ASP A 1 207 ? 1.478 -13.056 24.501 1.00 93.25 207 ASP A CA 1
ATOM 1721 C C . ASP A 1 207 ? 2.706 -12.815 23.598 1.00 93.25 207 ASP A C 1
ATOM 1723 O O . ASP A 1 207 ? 3.200 -13.734 22.947 1.00 93.25 207 ASP A O 1
ATOM 1727 N N . PHE A 1 208 ? 3.222 -11.581 23.561 1.00 93.19 208 PHE A N 1
ATOM 1728 C CA . PHE A 1 208 ? 4.340 -11.166 22.713 1.00 93.19 208 PHE A CA 1
ATOM 1729 C C . PHE A 1 208 ? 5.653 -10.955 23.488 1.00 93.19 208 PHE A C 1
ATOM 1731 O O . PHE A 1 208 ? 6.619 -10.470 22.907 1.00 93.19 208 PHE A O 1
ATOM 1738 N N . GLN A 1 209 ? 5.737 -11.318 24.775 1.00 89.94 209 GLN A N 1
ATOM 1739 C CA . GLN A 1 209 ? 6.949 -11.098 25.591 1.00 89.94 209 GLN A CA 1
ATOM 1740 C C . GLN A 1 209 ? 8.202 -11.768 25.009 1.00 89.94 209 GLN A C 1
ATOM 1742 O O . GLN A 1 209 ? 9.257 -11.138 24.952 1.00 89.94 209 GLN A O 1
ATOM 1747 N N . GLU A 1 210 ? 8.078 -13.011 24.537 1.00 89.31 210 GLU A N 1
ATOM 1748 C CA . GLU A 1 210 ? 9.180 -13.758 23.917 1.00 89.31 210 GLU A CA 1
ATOM 1749 C C . GLU A 1 210 ? 9.727 -13.059 22.657 1.00 89.31 210 GLU A C 1
ATOM 1751 O O . GLU A 1 210 ? 10.890 -12.645 22.684 1.00 89.31 210 GLU A O 1
ATOM 1756 N N . PRO A 1 211 ? 8.929 -12.818 21.589 1.00 90.12 211 PRO A N 1
ATOM 1757 C CA . PRO A 1 211 ? 9.429 -12.125 20.396 1.00 90.12 211 PRO A CA 1
ATOM 1758 C C . PRO A 1 211 ? 9.861 -10.676 20.677 1.00 90.12 211 PRO A C 1
ATOM 1760 O O . PRO A 1 211 ? 10.678 -10.118 19.948 1.00 90.12 211 PRO A O 1
ATOM 1763 N N . LEU A 1 212 ? 9.352 -10.036 21.738 1.00 90.88 212 LEU A N 1
ATOM 1764 C CA . LEU A 1 212 ? 9.810 -8.703 22.133 1.00 90.88 212 LEU A CA 1
ATOM 1765 C C . LEU A 1 212 ? 11.225 -8.712 22.716 1.00 90.88 212 LEU A C 1
ATOM 1767 O O . LEU A 1 212 ? 11.987 -7.785 22.442 1.00 90.88 212 LEU A O 1
ATOM 1771 N N . ARG A 1 213 ? 11.576 -9.718 23.523 1.00 90.69 213 ARG A N 1
ATOM 1772 C CA . ARG A 1 213 ? 12.798 -9.700 24.347 1.00 90.69 213 ARG A CA 1
ATOM 1773 C C . ARG A 1 213 ? 13.897 -10.640 23.877 1.00 90.69 213 ARG A C 1
ATOM 1775 O O . ARG A 1 213 ? 15.019 -10.536 24.373 1.00 90.69 213 ARG A O 1
ATOM 1782 N N . ASN A 1 214 ? 13.610 -11.540 22.945 1.00 89.38 214 ASN A N 1
ATOM 1783 C CA . ASN A 1 214 ? 14.636 -12.393 22.370 1.00 89.38 214 ASN A CA 1
ATOM 1784 C C . ASN A 1 214 ? 15.457 -11.657 21.289 1.00 89.38 214 ASN A C 1
ATOM 1786 O O . ASN A 1 214 ? 15.089 -10.587 20.796 1.00 89.38 214 ASN A O 1
ATOM 1790 N N . ALA A 1 215 ? 16.614 -12.232 20.954 1.00 85.69 215 ALA A N 1
ATOM 1791 C CA . ALA A 1 215 ? 17.520 -11.706 19.933 1.00 85.69 215 ALA A CA 1
ATOM 1792 C C . ALA A 1 215 ? 17.299 -12.337 18.543 1.00 85.69 215 ALA A C 1
ATOM 1794 O O . ALA A 1 215 ? 18.040 -12.015 17.609 1.00 85.69 215 ALA A O 1
ATOM 1795 N N . ASP A 1 216 ? 16.333 -13.254 18.398 1.00 85.94 216 ASP A N 1
ATOM 1796 C CA . ASP A 1 216 ? 16.079 -13.933 17.130 1.00 85.94 216 ASP A CA 1
ATOM 1797 C C . ASP A 1 216 ? 15.195 -13.068 16.227 1.00 85.94 216 ASP A C 1
ATOM 1799 O O . ASP A 1 216 ? 13.981 -12.961 16.385 1.00 85.94 216 ASP A O 1
ATOM 1803 N N . LYS A 1 217 ? 15.823 -12.482 15.208 1.00 84.50 217 LYS A N 1
ATOM 1804 C CA . LYS A 1 217 ? 15.149 -11.632 14.222 1.00 84.50 217 LYS A CA 1
ATOM 1805 C C . LYS A 1 217 ? 14.024 -12.324 13.453 1.00 84.50 217 LYS A C 1
ATOM 1807 O O . LYS A 1 217 ? 13.204 -11.627 12.846 1.00 84.50 217 LYS A O 1
ATOM 1812 N N . ALA A 1 218 ? 14.012 -13.657 13.399 1.00 81.56 218 ALA A N 1
ATOM 1813 C CA . ALA A 1 218 ? 12.949 -14.403 12.738 1.00 81.56 218 ALA A CA 1
ATOM 1814 C C . ALA A 1 218 ? 11.615 -14.270 13.492 1.00 81.56 218 ALA A C 1
ATOM 1816 O O . ALA A 1 218 ? 10.562 -14.136 12.854 1.00 81.56 218 ALA A O 1
ATOM 1817 N N . ASP A 1 219 ? 11.668 -14.222 14.825 1.00 86.88 219 ASP A N 1
ATOM 1818 C CA . ASP A 1 219 ? 10.493 -14.178 15.699 1.00 86.88 219 ASP A CA 1
ATOM 1819 C C . ASP A 1 219 ? 9.764 -12.832 15.640 1.00 86.88 219 ASP A C 1
ATOM 1821 O O . ASP A 1 219 ? 8.545 -12.772 15.820 1.00 86.88 219 ASP A O 1
ATOM 1825 N N . ASP A 1 220 ? 10.459 -11.759 15.254 1.00 90.38 220 ASP A N 1
ATOM 1826 C CA . ASP A 1 220 ? 9.870 -10.427 15.064 1.00 90.38 220 ASP A CA 1
ATOM 1827 C C . ASP A 1 220 ? 8.731 -10.412 14.032 1.00 90.38 220 ASP A C 1
ATOM 1829 O O . ASP A 1 220 ? 7.859 -9.541 14.050 1.00 90.38 220 ASP A O 1
ATOM 1833 N N . THR A 1 221 ? 8.677 -11.413 13.149 1.00 88.38 221 THR A N 1
ATOM 1834 C CA . THR A 1 221 ? 7.572 -11.606 12.200 1.00 88.38 221 THR A CA 1
ATOM 1835 C C . THR A 1 221 ? 6.216 -11.753 12.911 1.00 88.38 221 THR A C 1
ATOM 1837 O O . THR A 1 221 ? 5.176 -11.370 12.359 1.00 88.38 221 THR A O 1
ATOM 1840 N N . ALA A 1 222 ? 6.206 -12.265 14.147 1.00 90.12 222 ALA A N 1
ATOM 1841 C CA . ALA A 1 222 ? 5.012 -12.356 14.984 1.00 90.12 222 ALA A CA 1
ATOM 1842 C C . ALA A 1 222 ? 4.455 -10.971 15.366 1.00 90.12 222 ALA A C 1
ATOM 1844 O O . ALA A 1 222 ? 3.242 -10.820 15.526 1.00 90.12 222 ALA A O 1
ATOM 1845 N N . LEU A 1 223 ? 5.312 -9.945 15.432 1.00 94.12 223 LEU A N 1
ATOM 1846 C CA . LEU A 1 223 ? 4.951 -8.580 15.824 1.00 94.12 223 LEU A CA 1
ATOM 1847 C C . LEU A 1 223 ? 4.314 -7.772 14.687 1.00 94.12 223 LEU A C 1
ATOM 1849 O O . LEU A 1 223 ? 3.644 -6.782 14.959 1.00 94.12 223 LEU A O 1
ATOM 1853 N N . ILE A 1 224 ? 4.458 -8.190 13.422 1.00 93.00 224 ILE A N 1
ATOM 1854 C CA . ILE A 1 224 ? 3.992 -7.423 12.248 1.00 93.00 224 ILE A CA 1
ATOM 1855 C C . ILE A 1 224 ? 2.503 -7.072 12.343 1.00 93.00 224 ILE A C 1
ATOM 1857 O O . ILE A 1 224 ? 2.103 -5.956 12.018 1.00 93.00 224 ILE A O 1
ATOM 1861 N N . ALA A 1 225 ? 1.668 -8.030 12.753 1.00 93.75 225 ALA A N 1
ATOM 1862 C CA . ALA A 1 225 ? 0.228 -7.808 12.833 1.00 93.75 225 ALA A CA 1
ATOM 1863 C C . ALA A 1 225 ? -0.120 -6.801 13.934 1.00 93.75 225 ALA A C 1
ATOM 1865 O O . ALA A 1 225 ? -0.940 -5.920 13.713 1.00 93.75 225 ALA A O 1
ATOM 1866 N N . LEU A 1 226 ? 0.538 -6.908 15.089 1.00 95.69 226 LEU A N 1
ATOM 1867 C CA . LEU A 1 226 ? 0.349 -5.997 16.210 1.00 95.69 226 LEU A CA 1
ATOM 1868 C C . LEU A 1 226 ? 0.846 -4.581 15.878 1.00 95.69 226 LEU A C 1
ATOM 1870 O O . LEU A 1 226 ? 0.129 -3.613 16.115 1.00 95.69 226 LEU A O 1
ATOM 1874 N N . PHE A 1 227 ? 2.031 -4.478 15.267 1.00 96.25 227 PHE A N 1
ATOM 1875 C CA . PHE A 1 227 ? 2.605 -3.231 14.762 1.00 96.25 227 PHE A CA 1
ATOM 1876 C C . PHE A 1 227 ? 1.603 -2.499 13.856 1.00 96.25 227 PHE A C 1
ATOM 1878 O O . PHE A 1 227 ? 1.200 -1.372 14.127 1.00 96.25 227 PHE A O 1
ATOM 1885 N N . LYS A 1 228 ? 1.094 -3.184 12.828 1.00 95.69 228 LYS A N 1
ATOM 1886 C CA . LYS A 1 228 ? 0.139 -2.598 11.876 1.00 95.69 228 LYS A CA 1
ATOM 1887 C C . LYS A 1 228 ? -1.219 -2.271 12.479 1.00 95.69 228 LYS A C 1
ATOM 1889 O O . LYS A 1 228 ? -1.854 -1.319 12.050 1.00 95.69 228 LYS A O 1
ATOM 1894 N N . LEU A 1 229 ? -1.692 -3.069 13.433 1.00 96.81 229 LEU A N 1
ATOM 1895 C CA . LEU A 1 229 ? -3.000 -2.849 14.046 1.00 96.81 229 LEU A CA 1
ATOM 1896 C C . LEU A 1 229 ? -3.035 -1.541 14.844 1.00 96.81 229 LEU A C 1
ATOM 1898 O O . LEU A 1 229 ? -4.068 -0.893 14.903 1.00 96.81 229 LEU A O 1
ATOM 1902 N N . LEU A 1 230 ? -1.913 -1.138 15.439 1.00 97.50 230 LEU A N 1
ATOM 1903 C CA . LEU A 1 230 ? -1.813 0.085 16.239 1.00 97.50 230 LEU A CA 1
ATOM 1904 C C . LEU A 1 230 ? -1.411 1.323 15.421 1.00 97.50 230 LEU A C 1
ATOM 1906 O O . LEU A 1 230 ? -1.354 2.429 15.971 1.00 97.50 230 LEU A O 1
ATOM 1910 N N . SER A 1 231 ? -1.134 1.152 14.126 1.00 96.94 231 SER A N 1
ATOM 1911 C CA . SER A 1 231 ? -0.638 2.216 13.259 1.00 96.94 231 SER A CA 1
ATOM 1912 C C . SER A 1 231 ? -1.760 3.145 12.757 1.00 96.94 231 SER A C 1
ATOM 1914 O O . SER A 1 231 ? -2.937 2.760 12.759 1.00 96.94 231 SER A O 1
ATOM 1916 N N . PRO A 1 232 ? -1.425 4.362 12.285 1.00 96.31 232 PRO A N 1
ATOM 1917 C CA . PRO A 1 232 ? -2.395 5.317 11.751 1.00 96.31 232 PRO A CA 1
ATOM 1918 C C . PRO A 1 232 ? -3.156 4.780 10.528 1.00 96.31 232 PRO A C 1
ATOM 1920 O O . PRO A 1 232 ? -4.347 5.039 10.373 1.00 96.31 232 PRO A O 1
ATOM 1923 N N . GLU A 1 233 ? -2.504 3.986 9.676 1.00 93.88 233 GLU A N 1
ATOM 1924 C CA . GLU A 1 233 ? -3.114 3.353 8.498 1.00 93.88 233 GLU A CA 1
ATOM 1925 C C . GLU A 1 233 ? -4.301 2.464 8.869 1.00 93.88 233 GLU A C 1
ATOM 1927 O O . GLU A 1 233 ? -5.306 2.445 8.159 1.00 93.88 233 GLU A O 1
ATOM 1932 N N . HIS A 1 234 ? -4.222 1.756 9.999 1.00 96.06 234 HIS A N 1
ATOM 1933 C CA . HIS A 1 234 ? -5.345 0.973 10.495 1.00 96.06 234 HIS A CA 1
ATOM 1934 C C . HIS A 1 234 ? -6.292 1.821 11.347 1.00 96.06 234 HIS A C 1
ATOM 1936 O O . HIS A 1 234 ? -7.459 1.989 10.989 1.00 96.06 234 HIS A O 1
ATOM 1942 N N . LEU A 1 235 ? -5.800 2.394 12.450 1.00 97.75 235 LEU A N 1
ATOM 1943 C CA . LEU A 1 235 ? -6.647 3.031 13.461 1.00 97.75 235 LEU A CA 1
ATOM 1944 C C . LEU A 1 235 ? -7.338 4.309 12.966 1.00 97.75 235 LEU A C 1
ATOM 1946 O O . LEU A 1 235 ? -8.483 4.558 13.340 1.00 97.75 235 LEU A O 1
ATOM 1950 N N . LEU A 1 236 ? -6.707 5.082 12.081 1.00 96.19 236 LEU A N 1
ATOM 1951 C CA . LEU A 1 236 ? -7.311 6.262 11.448 1.00 96.19 236 LEU A CA 1
ATOM 1952 C C . LEU A 1 236 ? -7.827 5.975 10.026 1.00 96.19 236 LEU A C 1
ATOM 1954 O O . LEU A 1 236 ? -8.302 6.888 9.352 1.00 96.19 236 LEU A O 1
ATOM 1958 N N . LYS A 1 237 ? -7.768 4.713 9.570 1.00 93.62 237 LYS A N 1
ATOM 1959 C CA . LYS A 1 237 ? -8.121 4.289 8.203 1.00 93.62 237 LYS A CA 1
ATOM 1960 C C . LYS A 1 237 ? -7.410 5.132 7.127 1.00 93.62 237 LYS A C 1
ATOM 1962 O O . LYS A 1 237 ? -8.007 5.458 6.099 1.00 93.62 237 LYS A O 1
ATOM 1967 N N . LEU A 1 238 ? -6.152 5.519 7.373 1.00 87.94 238 LEU A N 1
ATOM 1968 C CA . LEU A 1 238 ? -5.364 6.277 6.399 1.00 87.94 238 LEU A CA 1
ATOM 1969 C C . LEU A 1 238 ? -4.976 5.397 5.204 1.00 87.94 238 LEU A C 1
ATOM 1971 O O . LEU A 1 238 ? -4.786 4.186 5.354 1.00 87.94 238 LEU A O 1
ATOM 1975 N N . PRO A 1 239 ? -4.817 5.989 4.008 1.00 78.38 239 PRO A N 1
ATOM 1976 C CA . PRO A 1 239 ? -4.267 5.261 2.878 1.00 78.38 239 PRO A CA 1
ATOM 1977 C C . PRO A 1 239 ? -2.854 4.774 3.215 1.00 78.38 239 PRO A C 1
ATOM 1979 O O . PRO A 1 239 ? -2.007 5.543 3.664 1.00 78.38 239 PRO A O 1
ATOM 1982 N N . PHE A 1 240 ? -2.595 3.494 2.971 1.00 74.12 240 PHE A N 1
ATOM 1983 C CA . PHE A 1 240 ? -1.271 2.894 3.089 1.00 74.12 240 PHE A CA 1
ATOM 1984 C C . PHE A 1 240 ? -0.661 2.703 1.706 1.00 74.12 240 PHE A C 1
ATOM 1986 O O . PHE A 1 240 ? -1.369 2.516 0.712 1.00 74.12 240 PHE A O 1
ATOM 1993 N N . ALA A 1 241 ? 0.669 2.700 1.647 1.00 55.91 241 ALA A N 1
ATOM 1994 C CA . ALA A 1 241 ? 1.401 2.417 0.425 1.00 55.91 241 ALA A CA 1
ATOM 1995 C C . ALA A 1 241 ? 1.234 0.938 0.025 1.00 55.91 241 ALA A C 1
ATOM 1997 O O . ALA A 1 241 ? 2.071 0.091 0.306 1.00 55.91 241 ALA A O 1
ATOM 1998 N N . ASN A 1 242 ? 0.135 0.641 -0.662 1.00 48.84 242 ASN A N 1
ATOM 1999 C CA . ASN A 1 242 ? 0.121 -0.321 -1.765 1.00 48.84 242 ASN A CA 1
ATOM 2000 C C . ASN A 1 242 ? 0.326 0.417 -3.104 1.00 48.84 242 ASN A C 1
ATOM 2002 O O . ASN A 1 242 ? 0.007 -0.089 -4.178 1.00 48.84 242 ASN A O 1
ATOM 2006 N N . ASP A 1 243 ? 0.835 1.649 -3.011 1.00 47.12 243 ASP A N 1
ATOM 2007 C CA . ASP A 1 243 ? 1.124 2.572 -4.100 1.00 47.12 243 ASP A CA 1
ATOM 2008 C C . ASP A 1 243 ? 2.434 2.207 -4.809 1.00 47.12 243 ASP A C 1
ATOM 2010 O O . ASP A 1 243 ? 3.154 3.050 -5.328 1.00 47.12 243 ASP A O 1
ATOM 2014 N N . SER A 1 244 ? 2.736 0.914 -4.894 1.00 48.25 244 SER A N 1
ATOM 2015 C CA . SER A 1 244 ? 3.792 0.384 -5.750 1.00 48.25 244 SER A CA 1
ATOM 2016 C C . SER A 1 244 ? 3.503 0.595 -7.248 1.00 48.25 244 SER A C 1
ATOM 2018 O O . SER A 1 244 ? 4.232 0.101 -8.103 1.00 48.25 244 SER A O 1
ATOM 2020 N N . ASN A 1 245 ? 2.408 1.288 -7.576 1.00 51.78 245 ASN A N 1
ATOM 2021 C CA . ASN A 1 245 ? 2.053 1.770 -8.903 1.00 51.78 245 ASN A CA 1
ATOM 2022 C C . ASN A 1 245 ? 2.285 3.286 -9.045 1.00 51.78 245 ASN A C 1
ATOM 2024 O O . ASN A 1 245 ? 1.872 3.860 -10.050 1.00 51.78 245 ASN A O 1
ATOM 2028 N N . SER A 1 246 ? 2.912 3.964 -8.079 1.00 60.72 246 SER A N 1
ATOM 2029 C CA . SER A 1 246 ? 3.382 5.330 -8.284 1.00 60.72 246 SER A CA 1
ATOM 2030 C C . SER A 1 246 ? 4.849 5.345 -8.696 1.00 60.72 246 SER A C 1
ATOM 2032 O O . SER A 1 246 ? 5.678 4.538 -8.278 1.00 60.72 246 SER A O 1
ATOM 2034 N N . LEU A 1 247 ? 5.168 6.263 -9.606 1.00 71.00 247 LEU A N 1
ATOM 2035 C CA . LEU A 1 247 ? 6.528 6.443 -10.091 1.00 71.00 247 LEU A CA 1
ATOM 2036 C C . LEU A 1 247 ? 7.439 6.877 -8.930 1.00 71.00 247 LEU A C 1
ATOM 2038 O O . LEU A 1 247 ? 7.297 8.003 -8.439 1.00 71.00 247 LEU A O 1
ATOM 2042 N N . ASP A 1 248 ? 8.442 6.065 -8.580 1.00 82.81 248 ASP A N 1
ATOM 2043 C CA . ASP A 1 248 ? 9.549 6.530 -7.739 1.00 82.81 248 ASP A CA 1
ATOM 2044 C C . ASP A 1 248 ? 10.351 7.583 -8.518 1.00 82.81 248 ASP A C 1
ATOM 2046 O O . ASP A 1 248 ? 11.137 7.287 -9.422 1.00 82.81 248 ASP A O 1
ATOM 2050 N N . LYS A 1 249 ? 10.123 8.855 -8.176 1.00 84.50 249 LYS A N 1
ATOM 2051 C CA . LYS A 1 249 ? 10.746 9.997 -8.857 1.00 84.50 249 LYS A CA 1
ATOM 2052 C C . LYS A 1 249 ? 12.268 10.000 -8.724 1.00 84.50 249 LYS A C 1
ATOM 2054 O O . LYS A 1 249 ? 12.933 10.537 -9.601 1.00 84.50 249 LYS A O 1
ATOM 2059 N N . ARG A 1 250 ? 12.823 9.456 -7.637 1.00 88.38 250 ARG A N 1
ATOM 2060 C CA . ARG A 1 250 ? 14.270 9.452 -7.403 1.00 88.38 250 ARG A CA 1
ATOM 2061 C C . ARG A 1 250 ? 14.941 8.405 -8.281 1.00 88.38 250 ARG A C 1
ATOM 2063 O O . ARG A 1 250 ? 15.893 8.745 -8.975 1.00 88.38 250 ARG A O 1
ATOM 2070 N N . PHE A 1 251 ? 14.400 7.187 -8.285 1.00 91.62 251 PHE A N 1
ATOM 2071 C CA . PHE A 1 251 ? 14.828 6.106 -9.167 1.00 91.62 251 PHE A CA 1
ATOM 2072 C C . PHE A 1 251 ? 14.729 6.544 -10.628 1.00 91.62 251 PHE A C 1
ATOM 2074 O O . PHE A 1 251 ? 15.696 6.436 -11.372 1.00 91.62 251 PHE A O 1
ATOM 2081 N N . TYR A 1 252 ? 13.585 7.111 -11.022 1.00 91.06 252 TYR A N 1
ATOM 2082 C CA . TYR A 1 252 ? 13.350 7.585 -12.385 1.00 91.06 252 TYR A CA 1
ATOM 2083 C C . TYR A 1 252 ? 14.353 8.656 -12.826 1.00 91.06 252 TYR A C 1
ATOM 2085 O O . TYR A 1 252 ? 14.992 8.497 -13.862 1.00 91.06 252 TYR A O 1
ATOM 2093 N N . SER A 1 253 ? 14.531 9.726 -12.046 1.00 92.56 253 SER A N 1
ATOM 2094 C CA . SER A 1 253 ? 15.441 10.814 -12.425 1.00 92.56 253 SER A CA 1
ATOM 2095 C C . SER A 1 253 ? 16.904 10.367 -12.484 1.00 92.56 253 SER A C 1
ATOM 2097 O O . SER A 1 253 ? 17.636 10.796 -13.372 1.00 92.56 253 SER A O 1
ATOM 2099 N N . GLU A 1 254 ? 17.339 9.496 -11.569 1.00 95.44 254 GLU A N 1
ATOM 2100 C CA . GLU A 1 254 ? 18.707 8.965 -11.585 1.00 95.44 254 GLU A CA 1
ATOM 2101 C C . GLU A 1 254 ? 18.922 7.958 -12.730 1.00 95.44 254 GLU A C 1
ATOM 2103 O O . GLU A 1 254 ? 19.989 7.946 -13.343 1.00 95.44 254 GLU A O 1
ATOM 2108 N N . LEU A 1 255 ? 17.897 7.179 -13.099 1.00 95.56 255 LEU A N 1
ATOM 2109 C CA . LEU A 1 255 ? 17.945 6.320 -14.282 1.00 95.56 255 LEU A CA 1
ATOM 2110 C C . LEU A 1 255 ? 18.035 7.140 -15.579 1.00 95.56 255 LEU A C 1
ATOM 2112 O O . LEU A 1 255 ? 18.841 6.805 -16.444 1.00 95.56 255 LEU A O 1
ATOM 2116 N N . LEU A 1 256 ? 17.268 8.231 -15.710 1.00 94.62 256 LEU A N 1
ATOM 2117 C CA . LEU A 1 256 ? 17.395 9.146 -16.853 1.00 94.62 256 LEU A CA 1
ATOM 2118 C C . LEU A 1 256 ? 18.813 9.722 -16.949 1.00 94.62 256 LEU A C 1
ATOM 2120 O O . LEU A 1 256 ? 19.384 9.744 -18.038 1.00 94.62 256 LEU A O 1
ATOM 2124 N N . HIS A 1 257 ? 19.404 10.109 -15.814 1.00 95.94 257 HIS A N 1
ATOM 2125 C CA . HIS A 1 257 ? 20.789 10.583 -15.754 1.00 95.94 257 HIS A CA 1
ATOM 2126 C C . HIS A 1 257 ? 21.782 9.541 -16.288 1.00 95.94 257 HIS A C 1
ATOM 2128 O O . HIS A 1 257 ? 22.616 9.884 -17.119 1.00 95.94 257 HIS A O 1
ATOM 2134 N N . LEU A 1 258 ? 21.660 8.271 -15.879 1.00 96.25 258 LEU A N 1
ATOM 2135 C CA . LEU A 1 258 ? 22.498 7.162 -16.371 1.00 96.25 258 LEU A CA 1
ATOM 2136 C C . LEU A 1 258 ? 22.329 6.904 -17.877 1.00 96.25 258 LEU A C 1
ATOM 2138 O O . LEU A 1 258 ? 23.307 6.630 -18.575 1.00 96.25 258 LEU A O 1
ATOM 2142 N N . ILE A 1 259 ? 21.098 7.014 -18.386 1.00 96.25 259 ILE A N 1
ATOM 2143 C CA . ILE A 1 259 ? 20.824 6.887 -19.823 1.00 96.25 259 ILE A CA 1
ATOM 2144 C C . ILE A 1 259 ? 21.428 8.067 -20.592 1.00 96.25 259 ILE A C 1
ATOM 2146 O O . ILE A 1 259 ? 21.939 7.859 -21.684 1.00 96.25 259 ILE A O 1
ATOM 2150 N N . GLY A 1 260 ? 21.422 9.277 -20.027 1.00 95.75 260 GLY A N 1
ATOM 2151 C CA . GLY A 1 260 ? 21.832 10.513 -20.709 1.00 95.75 260 GLY A CA 1
ATOM 2152 C C . GLY A 1 260 ? 20.651 11.371 -21.161 1.00 95.75 260 GLY A C 1
ATOM 2153 O O . GLY A 1 260 ? 20.731 12.065 -22.172 1.00 95.75 260 GLY A O 1
ATOM 2154 N N . LEU A 1 261 ? 19.537 11.304 -20.433 1.00 94.25 261 LEU A N 1
ATOM 2155 C CA . LEU A 1 261 ? 18.282 11.993 -20.722 1.00 94.25 261 LEU A CA 1
ATOM 2156 C C . LEU A 1 261 ? 17.882 12.924 -19.574 1.00 94.25 261 LEU A C 1
ATOM 2158 O O . LEU A 1 261 ? 18.306 12.761 -18.431 1.00 94.25 261 LEU A O 1
ATOM 2162 N N . THR A 1 262 ? 17.013 13.886 -19.875 1.00 91.31 262 THR A N 1
ATOM 2163 C CA . THR A 1 262 ? 16.393 14.771 -18.884 1.00 91.31 262 THR A CA 1
ATOM 2164 C C . THR A 1 262 ? 14.902 14.958 -19.170 1.00 91.31 262 THR A C 1
ATOM 2166 O O . THR A 1 262 ? 14.467 14.869 -20.319 1.00 91.31 262 THR A O 1
ATOM 2169 N N . GLU A 1 263 ? 14.114 15.206 -18.121 1.00 88.31 263 GLU A N 1
ATOM 2170 C CA . GLU A 1 263 ? 12.686 15.526 -18.224 1.00 88.31 263 GLU A CA 1
ATOM 2171 C C . GLU A 1 263 ? 12.496 17.048 -18.157 1.00 88.31 263 GLU A C 1
ATOM 2173 O O . GLU A 1 263 ? 12.785 17.677 -17.137 1.00 88.31 263 GLU A O 1
ATOM 2178 N N . THR A 1 264 ? 11.967 17.644 -19.224 1.00 83.44 264 THR A N 1
ATOM 2179 C CA . THR A 1 264 ? 11.600 19.064 -19.276 1.00 83.44 264 THR A CA 1
ATOM 2180 C C . THR A 1 264 ? 10.087 19.238 -19.356 1.00 83.44 264 THR A C 1
ATOM 2182 O O . THR A 1 264 ? 9.337 18.322 -19.701 1.00 83.44 264 THR A O 1
ATOM 2185 N N . LYS A 1 265 ? 9.605 20.422 -18.965 1.00 81.12 265 LYS A N 1
ATOM 2186 C CA . LYS A 1 265 ? 8.183 20.771 -19.011 1.00 81.12 265 LYS A CA 1
ATOM 2187 C C . LYS A 1 265 ? 7.958 21.808 -20.102 1.00 81.12 265 LYS A C 1
ATOM 2189 O O . LYS A 1 265 ? 8.403 22.942 -19.962 1.00 81.12 265 LYS A O 1
ATOM 2194 N N . GLU A 1 266 ? 7.207 21.439 -21.129 1.00 73.38 266 GLU A N 1
ATOM 2195 C CA . GLU A 1 266 ? 6.865 22.319 -22.245 1.00 73.38 266 GLU A CA 1
ATOM 2196 C C . GLU A 1 266 ? 5.345 22.311 -22.457 1.00 73.38 266 GLU A C 1
ATOM 2198 O O . GLU A 1 266 ? 4.720 21.255 -22.561 1.00 73.38 266 GLU A O 1
ATOM 2203 N N . GLY A 1 267 ? 4.705 23.486 -22.416 1.00 67.31 267 GLY A N 1
ATOM 2204 C CA . GLY A 1 267 ? 3.251 23.610 -22.621 1.00 67.31 267 GLY A CA 1
ATOM 2205 C C . GLY A 1 267 ? 2.378 22.780 -21.663 1.00 67.31 267 GLY A C 1
ATOM 2206 O O . GLY A 1 267 ? 1.270 22.390 -22.017 1.00 67.31 267 GLY A O 1
ATOM 2207 N N . GLY A 1 268 ? 2.879 22.448 -20.466 1.00 69.81 268 GLY A N 1
ATOM 2208 C CA . GLY A 1 268 ? 2.185 21.586 -19.500 1.00 69.81 268 GLY A CA 1
ATOM 2209 C C . GLY A 1 268 ? 2.397 20.080 -19.704 1.00 69.81 268 GLY A C 1
ATOM 2210 O O . GLY A 1 268 ? 2.053 19.309 -18.809 1.00 69.81 268 GLY A O 1
ATOM 2211 N N . LYS A 1 269 ? 3.025 19.660 -20.809 1.00 68.69 269 LYS A N 1
ATOM 2212 C CA . LYS A 1 269 ? 3.453 18.277 -21.049 1.00 68.69 269 LYS A CA 1
ATOM 2213 C C . LYS A 1 269 ? 4.883 18.073 -20.550 1.00 68.69 269 LYS A C 1
ATOM 2215 O O . LYS A 1 269 ? 5.713 18.978 -20.610 1.00 68.69 269 LYS A O 1
ATOM 2220 N N . LYS A 1 270 ? 5.153 16.884 -20.016 1.00 75.31 270 LYS A N 1
ATOM 2221 C CA . LYS A 1 270 ? 6.504 16.443 -19.661 1.00 75.31 270 LYS A CA 1
ATOM 2222 C C . LYS A 1 270 ? 7.101 15.739 -20.870 1.00 75.31 270 LYS A C 1
ATOM 2224 O O . LYS A 1 270 ? 6.471 14.820 -21.388 1.00 75.31 270 LYS A O 1
ATOM 2229 N N . LEU A 1 271 ? 8.265 16.190 -21.315 1.00 79.88 271 LEU A N 1
ATOM 2230 C CA . LEU A 1 271 ? 8.986 15.639 -22.455 1.00 79.88 271 LEU A CA 1
ATOM 2231 C C . LEU A 1 271 ? 10.343 15.132 -21.988 1.00 79.88 271 LEU A C 1
ATOM 2233 O O . LEU A 1 271 ? 10.994 15.757 -21.152 1.00 79.88 271 LEU A O 1
ATOM 2237 N N . ILE A 1 272 ? 10.751 13.989 -22.526 1.00 85.00 272 ILE A N 1
ATOM 2238 C CA . ILE A 1 272 ? 12.066 13.412 -22.270 1.00 85.00 272 ILE A CA 1
ATOM 2239 C C . ILE A 1 272 ? 12.925 13.700 -23.486 1.00 85.00 272 ILE A C 1
ATOM 2241 O O . ILE A 1 272 ? 12.536 13.408 -24.616 1.00 85.00 272 ILE A O 1
ATOM 2245 N N . GLN A 1 273 ? 14.075 14.314 -23.246 1.00 87.81 273 GLN A N 1
ATOM 2246 C CA . GLN A 1 273 ? 14.959 14.789 -24.301 1.00 87.81 273 GLN A CA 1
ATOM 2247 C C . GLN A 1 273 ? 16.422 14.719 -23.873 1.00 87.81 273 GLN A C 1
ATOM 2249 O O . GLN A 1 273 ? 16.737 14.526 -22.694 1.00 87.81 273 GLN A O 1
ATOM 2254 N N . ARG A 1 274 ? 17.326 14.901 -24.839 1.00 91.00 274 ARG A N 1
ATOM 2255 C CA . ARG A 1 274 ? 18.754 15.068 -24.552 1.00 91.00 274 ARG A CA 1
ATOM 2256 C C . ARG A 1 274 ? 18.984 16.349 -23.748 1.00 91.00 274 ARG A C 1
ATOM 2258 O O . ARG A 1 274 ? 18.346 17.366 -24.039 1.00 91.00 274 ARG A O 1
ATOM 2265 N N . PRO A 1 275 ? 19.928 16.343 -22.796 1.00 91.56 275 PRO A N 1
ATOM 2266 C CA . PRO A 1 275 ? 20.404 17.566 -22.177 1.00 91.56 275 PRO A CA 1
ATOM 2267 C C . PRO A 1 275 ? 20.938 18.575 -23.212 1.00 91.56 275 PRO A C 1
ATOM 2269 O O . PRO A 1 275 ? 21.367 18.185 -24.314 1.00 91.56 275 PRO A O 1
ATOM 2272 N N . PRO A 1 276 ? 20.962 19.873 -22.857 1.00 91.25 276 PRO A N 1
ATOM 2273 C CA . PRO A 1 276 ? 21.691 20.890 -23.610 1.00 91.25 276 PRO A CA 1
ATOM 2274 C C . PRO A 1 276 ? 23.137 20.459 -23.881 1.00 91.25 276 PRO A C 1
ATOM 2276 O O . PRO A 1 276 ? 23.741 19.764 -23.068 1.00 91.25 276 PRO A O 1
ATOM 2279 N N . ALA A 1 277 ? 23.713 20.870 -25.015 1.00 90.62 277 ALA A N 1
ATOM 2280 C CA . ALA A 1 277 ? 25.017 20.375 -25.474 1.00 90.62 277 ALA A CA 1
ATOM 2281 C C . ALA A 1 277 ? 26.155 20.521 -24.441 1.00 90.62 277 ALA A C 1
ATOM 2283 O O . ALA A 1 277 ? 27.022 19.658 -24.364 1.00 90.62 277 ALA A O 1
ATOM 2284 N N . ASN A 1 278 ? 26.123 21.570 -23.617 1.00 91.12 278 ASN A N 1
ATOM 2285 C CA . ASN A 1 278 ? 27.088 21.839 -22.545 1.00 91.12 278 ASN A CA 1
ATOM 2286 C C . ASN A 1 278 ? 26.913 20.958 -21.292 1.00 91.12 278 ASN A C 1
ATOM 2288 O O . ASN A 1 278 ? 27.783 20.962 -20.426 1.00 91.12 278 ASN A O 1
ATOM 2292 N N . GLU A 1 279 ? 25.802 20.232 -21.181 1.00 90.75 279 GLU A N 1
ATOM 2293 C CA . GLU A 1 279 ? 25.469 19.351 -20.054 1.00 90.75 279 GLU A CA 1
ATOM 2294 C C . GLU A 1 279 ? 25.497 17.863 -20.442 1.00 90.75 279 GLU A C 1
ATOM 2296 O O . GLU A 1 279 ? 25.361 16.991 -19.582 1.00 90.75 279 GLU A O 1
ATOM 2301 N N . ARG A 1 280 ? 25.693 17.549 -21.731 1.00 94.12 280 ARG A N 1
ATOM 2302 C CA . ARG A 1 280 ? 25.811 16.169 -22.221 1.00 94.12 280 ARG A CA 1
ATOM 2303 C C . ARG A 1 280 ? 27.082 15.524 -21.676 1.00 94.12 280 ARG A C 1
ATOM 2305 O O . ARG A 1 280 ? 28.159 16.120 -21.681 1.00 94.12 280 ARG A O 1
ATOM 2312 N N . ASN A 1 281 ? 26.969 14.272 -21.242 1.00 94.44 281 ASN A N 1
ATOM 2313 C CA . ASN A 1 281 ? 28.097 13.504 -20.733 1.00 94.44 281 ASN A CA 1
ATOM 2314 C C . ASN A 1 281 ? 28.370 12.298 -21.636 1.00 94.44 281 ASN A C 1
ATOM 2316 O O . ASN A 1 281 ? 27.529 11.407 -21.743 1.00 94.44 281 ASN A O 1
ATOM 2320 N N . SER A 1 282 ? 29.567 12.248 -22.232 1.00 94.88 282 SER A N 1
ATOM 2321 C CA . SER A 1 282 ? 29.976 11.170 -23.151 1.00 94.88 282 SER A CA 1
ATOM 2322 C C . SER A 1 282 ? 30.089 9.778 -22.519 1.00 94.88 282 SER A C 1
ATOM 2324 O O . SER A 1 282 ? 30.323 8.817 -23.242 1.00 94.88 282 SER A O 1
ATOM 2326 N N . GLY A 1 283 ? 29.973 9.662 -21.194 1.00 94.31 283 GLY A N 1
ATOM 2327 C CA . GLY A 1 283 ? 29.861 8.381 -20.508 1.00 94.31 283 GLY A CA 1
ATOM 2328 C C . GLY A 1 283 ? 28.437 7.895 -20.294 1.00 94.31 283 GLY A C 1
ATOM 2329 O O . GLY A 1 283 ? 28.263 6.737 -19.935 1.00 94.31 283 GLY A O 1
ATOM 2330 N N . SER A 1 284 ? 27.415 8.718 -20.530 1.00 96.88 284 SER A N 1
ATOM 2331 C CA . SER A 1 284 ? 26.038 8.211 -20.537 1.00 96.88 284 SER A CA 1
ATOM 2332 C C . SER A 1 284 ? 25.828 7.194 -21.660 1.00 96.88 284 SER A C 1
ATOM 2334 O O . SER A 1 284 ? 26.451 7.305 -22.718 1.00 96.88 284 SER A O 1
ATOM 2336 N N . LEU A 1 285 ? 24.945 6.214 -21.433 1.00 96.69 285 LEU A N 1
ATOM 2337 C CA . LEU A 1 285 ? 24.696 5.130 -22.396 1.00 96.69 285 LEU A CA 1
ATOM 2338 C C . LEU A 1 285 ? 24.320 5.671 -23.781 1.00 96.69 285 LEU A C 1
ATOM 2340 O O . LEU A 1 285 ? 24.847 5.210 -24.791 1.00 96.69 285 LEU A O 1
ATOM 2344 N N . LEU A 1 286 ? 23.449 6.680 -23.812 1.00 96.75 286 LEU A N 1
ATOM 2345 C CA . LEU A 1 286 ? 22.973 7.305 -25.036 1.00 96.75 286 LEU A CA 1
ATOM 2346 C C . LEU A 1 286 ? 24.095 8.025 -25.784 1.00 96.75 286 LEU A C 1
ATOM 2348 O O . LEU A 1 286 ? 24.237 7.843 -26.988 1.00 96.75 286 LEU A O 1
ATOM 2352 N N . GLU A 1 287 ? 24.875 8.862 -25.098 1.00 97.19 287 GLU A N 1
ATOM 2353 C CA . GLU A 1 287 ? 25.905 9.661 -25.768 1.00 97.19 287 GLU A CA 1
ATOM 2354 C C . GLU A 1 287 ? 27.061 8.787 -26.262 1.00 97.19 287 GLU A C 1
ATOM 2356 O O . GLU A 1 287 ? 27.558 9.017 -27.362 1.00 97.19 287 GLU A O 1
ATOM 2361 N N . ASP A 1 288 ? 27.454 7.752 -25.514 1.00 97.69 288 ASP A N 1
ATOM 2362 C CA . ASP A 1 288 ? 28.449 6.794 -26.004 1.00 97.69 288 ASP A CA 1
ATOM 2363 C C . ASP A 1 288 ? 27.915 6.019 -27.219 1.00 97.69 288 ASP A C 1
ATOM 2365 O O . ASP A 1 288 ? 28.598 5.930 -28.238 1.00 97.69 288 ASP A O 1
ATOM 2369 N N . ALA A 1 289 ? 26.657 5.563 -27.186 1.00 97.69 289 ALA A N 1
ATOM 2370 C CA . ALA A 1 289 ? 26.026 4.919 -28.338 1.00 97.69 289 ALA A CA 1
ATOM 2371 C C . ALA A 1 289 ? 25.986 5.835 -29.574 1.00 97.69 289 ALA A C 1
ATOM 2373 O O . ALA A 1 289 ? 26.326 5.382 -30.665 1.00 97.69 289 ALA A O 1
ATOM 2374 N N . ILE A 1 290 ? 25.638 7.119 -29.419 1.00 97.44 290 ILE A N 1
ATOM 2375 C CA . ILE A 1 290 ? 25.677 8.109 -30.511 1.00 97.44 290 ILE A CA 1
ATOM 2376 C C . ILE A 1 290 ? 27.091 8.205 -31.094 1.00 97.44 290 ILE A C 1
ATOM 2378 O O . ILE A 1 290 ? 27.253 8.116 -32.309 1.00 97.44 290 ILE A O 1
ATOM 2382 N N . ILE A 1 291 ? 28.115 8.327 -30.243 1.00 96.81 291 ILE A N 1
ATOM 2383 C CA . ILE A 1 291 ? 29.518 8.424 -30.672 1.00 96.81 291 ILE A CA 1
ATOM 2384 C C . ILE A 1 291 ? 29.951 7.162 -31.434 1.00 96.81 291 ILE A C 1
ATOM 2386 O O . ILE A 1 291 ? 30.625 7.259 -32.463 1.00 96.81 291 ILE A O 1
ATOM 2390 N N . GLN A 1 292 ? 29.575 5.969 -30.966 1.00 97.50 292 GLN A N 1
ATOM 2391 C CA . GLN A 1 292 ? 29.915 4.722 -31.658 1.00 97.50 292 GLN A CA 1
ATOM 2392 C C . GLN A 1 292 ? 29.153 4.564 -32.984 1.00 97.50 292 GLN A C 1
ATOM 2394 O O . GLN A 1 292 ? 29.736 4.112 -33.967 1.00 97.50 292 GLN A O 1
ATOM 2399 N N . LEU A 1 293 ? 27.867 4.929 -33.036 1.00 97.06 293 LEU A N 1
ATOM 2400 C CA . LEU A 1 293 ? 27.061 4.860 -34.261 1.00 97.06 293 LEU A CA 1
ATOM 2401 C C . LEU A 1 293 ? 27.606 5.778 -35.356 1.00 97.06 293 LEU A C 1
ATOM 2403 O O . LEU A 1 293 ? 27.672 5.357 -36.512 1.00 97.06 293 LEU A O 1
ATOM 2407 N N . ASP A 1 294 ? 27.992 6.993 -34.972 1.00 96.25 294 ASP A N 1
ATOM 2408 C CA . ASP A 1 294 ? 28.581 7.999 -35.852 1.00 96.25 294 ASP A CA 1
ATOM 2409 C C . ASP A 1 294 ? 29.967 7.553 -36.342 1.00 96.25 294 ASP A C 1
ATOM 2411 O O . ASP A 1 294 ? 30.192 7.361 -37.535 1.00 96.25 294 ASP A O 1
ATOM 2415 N N . SER A 1 295 ? 30.879 7.240 -35.414 1.00 95.38 295 SER A N 1
ATOM 2416 C CA . SER A 1 295 ? 32.262 6.863 -35.753 1.00 95.38 295 SER A CA 1
ATOM 2417 C C . SER A 1 295 ? 32.393 5.588 -36.595 1.00 95.38 295 SER A C 1
ATOM 2419 O O . SER A 1 295 ? 33.364 5.439 -37.338 1.00 95.38 295 SER A O 1
ATOM 2421 N N . LEU A 1 296 ? 31.440 4.659 -36.486 1.00 94.25 296 LEU A N 1
ATOM 2422 C CA . LEU A 1 296 ? 31.422 3.409 -37.251 1.00 94.25 296 LEU A CA 1
ATOM 2423 C C . LEU A 1 296 ? 30.544 3.477 -38.511 1.00 94.25 296 LEU A C 1
ATOM 2425 O O . LEU A 1 296 ? 30.388 2.451 -39.191 1.00 94.25 296 LEU A O 1
ATOM 2429 N N . ASP A 1 297 ? 29.965 4.646 -38.796 1.00 91.44 297 ASP A N 1
ATOM 2430 C CA . ASP A 1 297 ? 29.045 4.900 -39.903 1.00 91.44 297 ASP A CA 1
ATOM 2431 C C . ASP A 1 297 ? 27.942 3.827 -39.991 1.00 91.44 297 ASP A C 1
ATOM 2433 O O . ASP A 1 297 ? 27.803 3.071 -40.961 1.00 91.44 297 ASP A O 1
ATOM 2437 N N . LYS A 1 298 ? 27.214 3.651 -38.880 1.00 92.00 298 LYS A N 1
ATOM 2438 C CA . LYS A 1 298 ? 26.201 2.590 -38.733 1.00 92.00 298 LYS A CA 1
ATOM 2439 C C . LYS A 1 298 ? 24.825 2.999 -39.229 1.00 92.0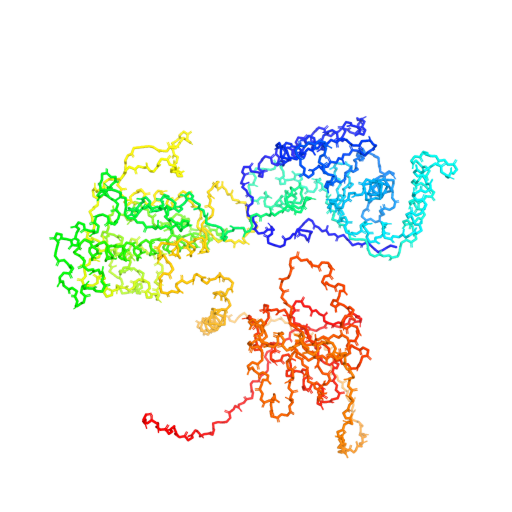0 298 LYS A C 1
ATOM 2441 O O . LYS A 1 298 ? 24.076 2.138 -39.68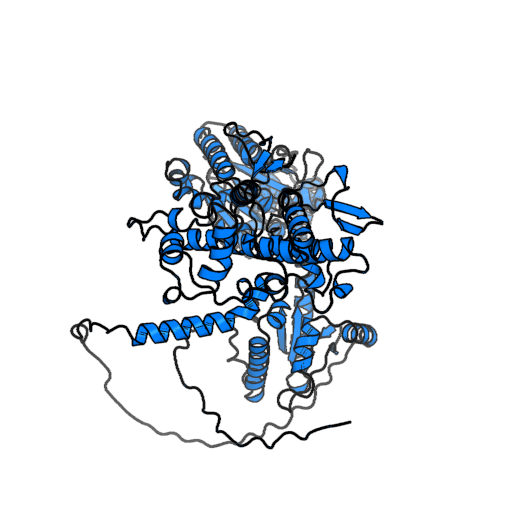2 1.00 92.00 298 LYS A O 1
ATOM 2446 N N . ILE A 1 299 ? 24.497 4.289 -39.187 1.00 92.12 299 ILE A N 1
ATOM 2447 C CA . ILE A 1 299 ? 23.191 4.793 -39.632 1.00 92.12 299 ILE A CA 1
ATOM 2448 C C . ILE A 1 299 ? 22.990 4.550 -41.130 1.00 92.12 299 ILE A C 1
ATOM 2450 O O . ILE A 1 299 ? 21.913 4.121 -41.539 1.00 92.12 299 ILE A O 1
ATOM 2454 N N . ASN A 1 300 ? 24.038 4.725 -41.939 1.00 85.62 300 ASN A N 1
ATOM 2455 C CA . ASN A 1 300 ? 23.983 4.506 -43.386 1.00 85.62 300 ASN A CA 1
ATOM 2456 C C . ASN A 1 300 ? 23.839 3.028 -43.790 1.00 85.62 300 ASN A C 1
ATOM 2458 O O . ASN A 1 300 ? 23.577 2.734 -44.953 1.00 85.62 300 ASN A O 1
ATOM 2462 N N . ARG A 1 301 ? 23.967 2.089 -42.843 1.00 84.88 301 ARG A N 1
ATOM 2463 C CA . ARG A 1 301 ? 23.767 0.647 -43.080 1.00 84.88 301 ARG A CA 1
ATOM 2464 C C . ARG A 1 301 ? 22.319 0.205 -42.898 1.00 84.88 301 ARG A C 1
ATOM 2466 O O . ARG A 1 301 ? 21.989 -0.934 -43.214 1.00 84.88 301 ARG A O 1
ATOM 2473 N N . LEU A 1 302 ? 21.466 1.076 -42.366 1.00 89.12 302 LEU A N 1
ATOM 2474 C CA . LEU A 1 302 ? 20.046 0.793 -42.214 1.00 89.12 302 LEU A CA 1
ATOM 2475 C C . LEU A 1 302 ? 19.352 0.890 -43.573 1.00 89.12 302 LEU A C 1
ATOM 2477 O O . LEU A 1 302 ? 19.593 1.821 -44.334 1.00 89.12 302 LEU A O 1
ATOM 2481 N N . GLU A 1 303 ? 18.431 -0.032 -43.856 1.00 86.50 303 GLU A N 1
ATOM 2482 C CA . GLU A 1 303 ? 17.679 -0.023 -45.120 1.00 86.50 303 GLU A CA 1
ATOM 2483 C C . GLU A 1 303 ? 16.805 1.232 -45.281 1.00 86.50 303 GLU A C 1
ATOM 2485 O O . GLU A 1 303 ? 16.591 1.712 -46.393 1.00 86.50 303 GLU A O 1
ATOM 2490 N N . LYS A 1 304 ? 16.284 1.772 -44.170 1.00 88.44 304 LYS A N 1
ATOM 2491 C CA . LYS A 1 304 ? 15.403 2.952 -44.151 1.00 88.44 304 LYS A CA 1
ATOM 2492 C C . LYS A 1 304 ? 15.792 3.935 -43.039 1.00 88.44 304 LYS A C 1
ATOM 2494 O O . LYS A 1 304 ? 15.032 4.102 -42.088 1.00 88.44 304 LYS A O 1
ATOM 2499 N N . PRO A 1 305 ? 16.940 4.633 -43.133 1.00 87.00 305 PRO A N 1
ATOM 2500 C CA . PRO A 1 305 ? 17.410 5.524 -42.068 1.00 87.00 305 PRO A CA 1
ATOM 2501 C C . PRO A 1 305 ? 16.455 6.695 -41.800 1.00 87.00 305 PRO A C 1
ATOM 2503 O O . PRO A 1 305 ? 16.357 7.174 -40.675 1.00 87.00 305 PRO A O 1
ATOM 2506 N N . SER A 1 306 ? 15.709 7.137 -42.818 1.00 87.62 306 SER A N 1
ATOM 2507 C CA . SER A 1 306 ? 14.756 8.249 -42.721 1.00 87.62 306 SER A CA 1
ATOM 2508 C C . SER A 1 306 ? 13.604 8.006 -41.743 1.00 87.62 306 SER A C 1
ATOM 2510 O O . SER A 1 306 ? 12.984 8.970 -41.305 1.00 87.62 306 SER A O 1
ATOM 2512 N N . GLN A 1 307 ? 13.310 6.753 -41.371 1.00 89.25 307 GLN A N 1
ATOM 2513 C CA . GLN A 1 307 ? 12.279 6.458 -40.366 1.00 89.25 307 GLN A CA 1
ATOM 2514 C C . GLN A 1 307 ? 12.678 6.930 -38.961 1.00 89.25 307 GLN A C 1
ATOM 2516 O O . GLN A 1 307 ? 11.816 7.182 -38.126 1.00 89.25 307 GLN A O 1
ATOM 2521 N N . PHE A 1 308 ? 13.981 7.085 -38.720 1.00 87.25 308 PHE A N 1
ATOM 2522 C CA . PHE A 1 308 ? 14.531 7.519 -37.441 1.00 87.25 308 PHE A CA 1
ATOM 2523 C C . PHE A 1 308 ? 14.770 9.029 -37.380 1.00 87.25 308 PHE A C 1
ATOM 2525 O O . PHE A 1 308 ? 15.336 9.507 -36.408 1.00 87.25 308 PHE A O 1
ATOM 2532 N N . GLY A 1 309 ? 14.372 9.803 -38.389 1.00 89.19 309 GLY A N 1
ATOM 2533 C CA . GLY A 1 309 ? 14.548 11.252 -38.376 1.00 89.19 309 GLY A CA 1
ATOM 2534 C C . GLY A 1 309 ? 14.855 11.841 -39.743 1.00 89.19 309 GLY A C 1
ATOM 2535 O O . GLY A 1 309 ? 15.319 11.164 -40.669 1.00 89.19 309 GLY A O 1
ATOM 2536 N N . ASN A 1 310 ? 14.616 13.142 -39.852 1.00 90.81 310 ASN A N 1
ATOM 2537 C CA . ASN A 1 310 ? 14.863 13.905 -41.066 1.00 90.81 310 ASN A CA 1
ATOM 2538 C C . ASN A 1 310 ? 16.323 14.354 -41.149 1.00 90.81 310 ASN A C 1
ATOM 2540 O O . ASN A 1 310 ? 16.884 14.387 -42.245 1.00 90.81 310 ASN A O 1
ATOM 2544 N N . THR A 1 311 ? 16.943 14.647 -40.005 1.00 92.94 311 THR A N 1
ATOM 2545 C CA . THR A 1 311 ? 18.352 15.049 -39.910 1.00 92.94 311 THR A CA 1
ATOM 2546 C C . THR A 1 311 ? 19.241 13.896 -39.444 1.00 92.94 311 THR A C 1
ATOM 2548 O O . THR A 1 311 ? 18.772 12.924 -38.855 1.00 92.94 311 THR A O 1
ATOM 2551 N N . GLU A 1 312 ? 20.543 13.992 -39.707 1.00 91.00 312 GLU A N 1
ATOM 2552 C CA . GLU A 1 312 ? 21.527 13.017 -39.221 1.00 91.00 312 GLU A CA 1
ATOM 2553 C C . GLU A 1 312 ? 21.568 12.953 -37.689 1.00 91.00 312 GLU A C 1
ATOM 2555 O O . GLU A 1 312 ? 21.539 11.863 -37.122 1.00 91.00 312 GLU A O 1
ATOM 2560 N N . GLU A 1 313 ? 21.518 14.107 -37.014 1.00 90.62 313 GLU A N 1
ATOM 2561 C CA . GLU A 1 313 ? 21.475 14.171 -35.549 1.00 90.62 313 GLU A CA 1
ATOM 2562 C C . GLU A 1 313 ? 20.209 13.504 -34.984 1.00 90.62 313 GLU A C 1
ATOM 2564 O O . GLU A 1 313 ? 20.296 12.769 -34.000 1.00 90.62 313 GLU A O 1
ATOM 2569 N N . GLU A 1 314 ? 19.044 13.702 -35.616 1.00 90.69 314 GLU A N 1
ATOM 2570 C CA . GLU A 1 314 ? 17.803 13.024 -35.217 1.00 90.69 314 GLU A CA 1
ATOM 2571 C C . GLU A 1 314 ? 17.910 11.505 -35.378 1.00 90.69 314 GLU A C 1
ATOM 2573 O O . GLU A 1 314 ? 17.501 10.769 -34.481 1.00 90.69 314 GLU A O 1
ATOM 2578 N N . ARG A 1 315 ? 18.493 11.030 -36.487 1.00 93.81 315 ARG A N 1
ATOM 2579 C CA . ARG A 1 315 ? 18.674 9.593 -36.747 1.00 93.81 315 ARG A CA 1
ATOM 2580 C C . ARG A 1 315 ? 19.624 8.953 -35.748 1.00 93.81 315 ARG A C 1
ATOM 2582 O O . ARG A 1 315 ? 19.287 7.916 -35.183 1.00 93.81 315 ARG A O 1
ATOM 2589 N N . LEU A 1 316 ? 20.777 9.579 -35.507 1.00 94.75 316 LEU A N 1
ATOM 2590 C CA . LEU A 1 316 ? 21.739 9.133 -34.500 1.00 94.75 316 LEU A CA 1
ATOM 2591 C C . LEU A 1 316 ? 21.085 9.058 -33.122 1.00 94.75 316 LEU A C 1
ATOM 2593 O O . LEU A 1 316 ? 21.188 8.035 -32.450 1.00 94.75 316 LEU A O 1
ATOM 2597 N N . PHE A 1 317 ? 20.368 10.111 -32.724 1.00 93.19 317 PHE A N 1
ATOM 2598 C CA . PHE A 1 317 ? 19.685 10.152 -31.438 1.00 93.19 317 PHE A CA 1
ATOM 2599 C C . PHE A 1 317 ? 18.615 9.067 -31.305 1.00 93.19 317 PHE A C 1
ATOM 2601 O O . PHE A 1 317 ? 18.636 8.333 -30.323 1.00 93.19 317 PHE A O 1
ATOM 2608 N N . ASN A 1 318 ? 17.694 8.945 -32.264 1.00 91.62 318 ASN A N 1
ATOM 2609 C CA . ASN A 1 318 ? 16.569 8.017 -32.144 1.00 91.62 318 ASN A CA 1
ATOM 2610 C C . ASN A 1 318 ? 17.026 6.550 -32.180 1.00 91.62 318 ASN A C 1
ATOM 2612 O O . ASN A 1 318 ? 16.536 5.751 -31.385 1.00 91.62 318 ASN A O 1
ATOM 2616 N N . VAL A 1 319 ? 18.011 6.204 -33.021 1.00 93.75 319 VAL A N 1
ATOM 2617 C CA . VAL A 1 319 ? 18.603 4.853 -33.037 1.00 93.75 319 VAL A CA 1
ATOM 2618 C C . VAL A 1 319 ? 19.338 4.564 -31.727 1.00 93.75 319 VAL A C 1
ATOM 2620 O O . VAL A 1 319 ? 19.122 3.517 -31.119 1.00 93.75 319 VAL A O 1
ATOM 2623 N N . ALA A 1 320 ? 20.174 5.494 -31.252 1.00 95.69 320 ALA A N 1
ATOM 2624 C CA . ALA A 1 320 ? 20.880 5.332 -29.983 1.00 95.69 320 ALA A CA 1
ATOM 2625 C C . ALA A 1 320 ? 19.919 5.216 -28.793 1.00 95.69 320 ALA A C 1
ATOM 2627 O O . ALA A 1 320 ? 20.174 4.446 -27.866 1.00 95.69 320 ALA A O 1
ATOM 2628 N N . LEU A 1 321 ? 18.813 5.962 -28.817 1.00 92.69 321 LEU A N 1
ATOM 2629 C CA . LEU A 1 321 ? 17.781 5.931 -27.791 1.00 92.69 321 LEU A CA 1
ATOM 2630 C C . LEU A 1 321 ? 17.085 4.569 -27.751 1.00 92.69 321 LEU A C 1
ATOM 2632 O O . LEU A 1 321 ? 16.987 3.982 -26.677 1.00 92.69 321 LEU A O 1
ATOM 2636 N N . GLU A 1 322 ? 16.661 4.038 -28.898 1.00 91.25 322 GLU A N 1
ATOM 2637 C CA . GLU A 1 322 ? 16.003 2.728 -28.980 1.00 91.25 322 GLU A CA 1
ATOM 2638 C C . GLU A 1 322 ? 16.923 1.589 -28.507 1.00 91.25 322 GLU A C 1
ATOM 2640 O O . GLU A 1 322 ? 16.508 0.730 -27.720 1.00 91.25 322 GLU A O 1
ATOM 2645 N N . LEU A 1 323 ? 18.202 1.625 -28.900 1.00 94.88 323 LEU A N 1
ATOM 2646 C CA . LEU A 1 323 ? 19.224 0.699 -28.404 1.00 94.88 323 LEU A CA 1
ATOM 2647 C C . LEU A 1 323 ? 19.417 0.827 -26.886 1.00 94.88 323 LEU A C 1
ATOM 2649 O O . LEU A 1 323 ? 19.352 -0.170 -26.166 1.00 94.88 323 LEU A O 1
ATOM 2653 N N . SER A 1 324 ? 19.581 2.054 -26.383 1.00 95.12 324 SER A N 1
ATOM 2654 C CA . SER A 1 324 ? 19.785 2.322 -24.953 1.00 95.12 324 SER A CA 1
ATOM 2655 C C . SER A 1 324 ? 18.601 1.847 -24.110 1.00 95.12 324 SER A C 1
ATOM 2657 O O . SER A 1 324 ? 18.799 1.221 -23.069 1.00 95.12 324 SER A O 1
ATOM 2659 N N . ILE A 1 325 ? 17.369 2.086 -24.568 1.00 90.25 325 ILE A N 1
ATOM 2660 C CA . ILE A 1 325 ? 16.144 1.609 -23.914 1.00 90.25 325 ILE A CA 1
ATOM 2661 C C . ILE A 1 325 ? 16.106 0.081 -23.906 1.00 90.25 325 ILE A C 1
ATOM 2663 O O . ILE A 1 325 ? 15.840 -0.513 -22.861 1.00 90.25 325 ILE A O 1
ATOM 2667 N N . THR A 1 326 ? 16.418 -0.559 -25.035 1.00 90.75 326 THR A N 1
ATOM 2668 C CA . THR A 1 326 ? 16.460 -2.024 -25.153 1.00 90.75 326 THR A CA 1
ATOM 2669 C C . THR A 1 326 ? 17.455 -2.632 -24.166 1.00 90.75 326 THR A C 1
ATOM 2671 O O . THR A 1 326 ? 17.125 -3.566 -23.429 1.00 90.75 326 THR A O 1
ATOM 2674 N N . TRP A 1 327 ? 18.663 -2.076 -24.088 1.00 96.00 327 TRP A N 1
ATOM 2675 C CA . TRP A 1 327 ? 19.689 -2.546 -23.165 1.00 96.00 327 TRP A CA 1
ATOM 2676 C C . TRP A 1 327 ? 19.317 -2.318 -21.703 1.00 96.00 327 TRP A C 1
ATOM 2678 O O . TRP A 1 327 ? 19.430 -3.239 -20.896 1.00 96.00 327 TRP A O 1
ATOM 2688 N N . VAL A 1 328 ? 18.820 -1.131 -21.352 1.00 94.38 328 VAL A N 1
ATOM 2689 C CA . VAL A 1 328 ? 18.369 -0.838 -19.984 1.00 94.38 328 VAL A CA 1
ATOM 2690 C C . VAL A 1 328 ? 17.208 -1.744 -19.582 1.00 94.38 328 VAL A C 1
ATOM 2692 O O . VAL A 1 328 ? 17.201 -2.250 -18.461 1.00 94.38 328 VAL A O 1
ATOM 2695 N N . ASN A 1 329 ? 16.275 -2.029 -20.492 1.00 90.12 329 ASN A N 1
ATOM 2696 C CA . ASN A 1 329 ? 15.183 -2.971 -20.252 1.00 90.12 329 ASN A CA 1
ATOM 2697 C C . ASN A 1 329 ? 15.705 -4.379 -19.931 1.00 90.12 329 ASN A C 1
ATOM 2699 O O . ASN A 1 329 ? 15.309 -4.975 -18.929 1.00 90.12 329 ASN A O 1
ATOM 2703 N N . ARG A 1 330 ? 16.678 -4.880 -20.702 1.00 92.62 330 ARG A N 1
ATOM 2704 C CA . ARG A 1 330 ? 17.346 -6.156 -20.400 1.00 92.62 330 ARG A CA 1
ATOM 2705 C C . ARG A 1 330 ? 18.025 -6.147 -19.032 1.00 92.62 330 ARG A C 1
ATOM 2707 O O . ARG A 1 330 ? 17.861 -7.099 -18.276 1.00 92.62 330 ARG A O 1
ATOM 2714 N N . ILE A 1 331 ? 18.755 -5.085 -18.685 1.00 95.38 331 ILE A N 1
ATOM 2715 C CA . ILE A 1 331 ? 19.463 -4.979 -17.396 1.00 95.38 331 ILE A CA 1
ATOM 2716 C C . ILE A 1 331 ? 18.474 -4.940 -16.223 1.00 95.38 331 ILE A C 1
ATOM 2718 O O . ILE A 1 331 ? 18.675 -5.626 -15.221 1.00 95.38 331 ILE A O 1
ATOM 2722 N N . LEU A 1 332 ? 17.384 -4.181 -16.342 1.00 92.31 332 LEU A N 1
ATOM 2723 C CA . LEU A 1 332 ? 16.349 -4.107 -15.311 1.00 92.31 332 LEU A CA 1
ATOM 2724 C C . LEU A 1 332 ? 15.604 -5.437 -15.154 1.00 92.31 332 LEU A C 1
ATOM 2726 O O . LEU A 1 332 ? 15.372 -5.880 -14.028 1.00 92.31 332 LEU A O 1
ATOM 2730 N N . PHE A 1 333 ? 15.306 -6.122 -16.260 1.00 89.69 333 PHE A N 1
ATOM 2731 C CA . PHE A 1 333 ? 14.763 -7.478 -16.221 1.00 89.69 333 PHE A CA 1
ATOM 2732 C C . PHE A 1 333 ? 15.722 -8.446 -15.517 1.00 89.69 333 PHE A C 1
ATOM 2734 O O . PHE A 1 333 ? 15.307 -9.210 -14.646 1.00 89.69 333 PHE A O 1
ATOM 2741 N N . LEU A 1 334 ? 17.016 -8.395 -15.849 1.00 92.19 334 LEU A N 1
ATOM 2742 C CA . LEU A 1 334 ? 18.040 -9.198 -15.183 1.00 92.19 334 LEU A CA 1
ATOM 2743 C C . LEU A 1 334 ? 18.088 -8.922 -13.679 1.00 92.19 334 LEU A C 1
ATOM 2745 O O . LEU A 1 334 ? 18.281 -9.855 -12.901 1.00 92.19 334 LEU A O 1
ATOM 2749 N N . LYS A 1 335 ? 17.876 -7.671 -13.257 1.00 93.06 335 LYS A N 1
ATOM 2750 C CA . LYS A 1 335 ? 17.856 -7.310 -11.838 1.00 93.06 335 LYS A CA 1
ATOM 2751 C C . LYS A 1 335 ? 16.650 -7.889 -11.104 1.00 93.06 335 LYS A C 1
ATOM 2753 O O . LYS A 1 335 ? 16.808 -8.413 -10.001 1.00 93.06 335 LYS A O 1
ATOM 2758 N N . LEU A 1 336 ? 15.474 -7.865 -11.732 1.00 88.00 336 LEU A N 1
ATOM 2759 C CA . LEU A 1 336 ? 14.290 -8.557 -11.220 1.00 88.00 336 LEU A CA 1
ATOM 2760 C C . LEU A 1 336 ? 14.530 -10.070 -11.125 1.00 88.00 336 LEU A C 1
ATOM 2762 O O . LEU A 1 336 ? 14.247 -10.672 -10.090 1.00 88.00 336 LEU A O 1
ATOM 2766 N N . LEU A 1 337 ? 15.090 -10.683 -12.172 1.00 88.75 337 LEU A N 1
ATOM 2767 C CA . LEU A 1 337 ? 15.409 -12.113 -12.196 1.00 88.75 337 LEU A CA 1
ATOM 2768 C C . LEU A 1 337 ? 16.384 -12.495 -11.076 1.00 88.75 337 LEU A C 1
ATOM 2770 O O . LEU A 1 337 ? 16.138 -13.461 -10.357 1.00 88.75 337 LEU A O 1
ATOM 2774 N N . GLU A 1 338 ? 17.462 -11.729 -10.904 1.00 91.12 338 GLU A N 1
ATOM 2775 C CA . GLU A 1 338 ? 18.426 -11.906 -9.816 1.00 91.12 338 GLU A CA 1
ATOM 2776 C C . GLU A 1 338 ? 17.726 -11.902 -8.450 1.00 91.12 338 GLU A C 1
ATOM 2778 O O . GLU A 1 338 ? 17.920 -12.816 -7.647 1.00 91.12 338 GLU A O 1
ATOM 2783 N N . ALA A 1 339 ? 16.865 -10.912 -8.194 1.00 86.44 339 ALA A N 1
ATOM 2784 C CA . ALA A 1 339 ? 16.144 -10.795 -6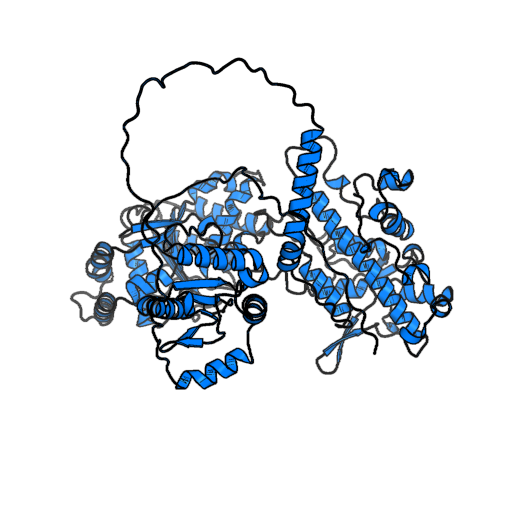.931 1.00 86.44 339 ALA A CA 1
ATOM 2785 C C . ALA A 1 339 ? 15.185 -11.972 -6.674 1.00 86.44 339 ALA A C 1
ATOM 2787 O O . ALA A 1 339 ? 15.083 -12.452 -5.538 1.00 86.44 339 ALA A O 1
ATOM 2788 N N . GLN A 1 340 ? 14.509 -12.476 -7.712 1.00 85.19 340 GLN A N 1
ATOM 2789 C CA . GLN A 1 340 ? 13.665 -13.670 -7.602 1.00 85.19 340 GLN A CA 1
ATOM 2790 C C . GLN A 1 340 ? 14.491 -14.928 -7.328 1.00 85.19 340 GLN A C 1
ATOM 2792 O O . GLN A 1 340 ? 14.157 -15.683 -6.417 1.00 85.19 340 GLN A O 1
ATOM 2797 N N . LEU A 1 341 ? 15.603 -15.131 -8.043 1.00 86.31 341 LEU A N 1
ATOM 2798 C CA . LEU A 1 341 ? 16.489 -16.277 -7.815 1.00 86.31 341 LEU A CA 1
ATOM 2799 C C . LEU A 1 341 ? 17.052 -16.270 -6.392 1.00 86.31 341 LEU A C 1
ATOM 2801 O O . LEU A 1 341 ? 17.011 -17.295 -5.716 1.00 86.31 341 LEU A O 1
ATOM 2805 N N . ILE A 1 342 ? 17.492 -15.111 -5.902 1.00 84.62 342 ILE A N 1
ATOM 2806 C CA . ILE A 1 342 ? 17.908 -14.928 -4.507 1.00 84.62 342 ILE A CA 1
ATOM 2807 C C . ILE A 1 342 ? 16.772 -15.310 -3.550 1.00 84.62 342 ILE A C 1
ATOM 2809 O O . ILE A 1 342 ? 17.004 -16.003 -2.563 1.00 84.62 342 ILE A O 1
ATOM 2813 N N . THR A 1 343 ? 15.542 -14.881 -3.834 1.00 78.25 343 THR A N 1
ATOM 2814 C CA . THR A 1 343 ? 14.376 -15.146 -2.978 1.00 78.25 343 THR A CA 1
ATOM 2815 C C . THR A 1 343 ? 14.025 -16.633 -2.932 1.00 78.25 343 THR A C 1
ATOM 2817 O O . THR A 1 343 ? 13.830 -17.167 -1.842 1.00 78.25 343 THR A O 1
ATOM 2820 N N . TYR A 1 344 ? 14.006 -17.329 -4.072 1.00 76.94 344 TYR A N 1
ATOM 2821 C CA . TYR A 1 344 ? 13.695 -18.763 -4.128 1.00 76.94 344 TYR A CA 1
ATOM 2822 C C . TYR A 1 344 ? 14.704 -19.637 -3.379 1.00 76.94 344 TYR A C 1
ATOM 2824 O O . TYR A 1 344 ? 14.344 -20.712 -2.906 1.00 76.94 344 TYR A O 1
ATOM 2832 N N . HIS A 1 345 ? 15.941 -19.165 -3.228 1.00 79.00 345 HIS A N 1
ATOM 2833 C CA . HIS A 1 345 ? 17.023 -19.916 -2.590 1.00 79.00 345 HIS A CA 1
ATOM 2834 C C . HIS A 1 345 ? 17.360 -19.421 -1.173 1.00 79.00 345 HIS A C 1
ATOM 2836 O O . HIS A 1 345 ? 18.378 -19.815 -0.608 1.00 79.00 345 HIS A O 1
ATOM 2842 N N . LYS A 1 346 ? 16.509 -18.578 -0.567 1.00 70.62 346 LYS A N 1
ATOM 2843 C CA . LYS A 1 346 ? 16.659 -18.095 0.822 1.00 70.62 346 LYS A CA 1
ATOM 2844 C C . LYS A 1 346 ? 16.093 -19.049 1.894 1.00 70.62 346 LYS A C 1
ATOM 2846 O O . LYS A 1 346 ? 16.191 -18.742 3.079 1.00 70.62 346 LYS A O 1
ATOM 2851 N N . THR A 1 347 ? 15.491 -20.183 1.529 1.00 56.66 347 THR A N 1
ATOM 2852 C CA . THR A 1 347 ? 14.746 -21.057 2.459 1.00 56.66 347 THR A CA 1
ATOM 2853 C C . THR A 1 347 ? 15.649 -21.865 3.418 1.00 56.66 347 THR A C 1
ATOM 2855 O O . THR A 1 347 ? 16.698 -22.358 2.999 1.00 56.66 347 THR A O 1
ATOM 2858 N N . PRO A 1 348 ? 15.236 -22.102 4.686 1.00 48.81 348 PRO A N 1
ATOM 2859 C CA . PRO A 1 348 ? 16.087 -22.719 5.720 1.00 48.81 348 PRO A CA 1
ATOM 2860 C C . PRO A 1 348 ? 16.557 -24.157 5.436 1.00 48.81 348 PRO A C 1
ATOM 2862 O O . PRO A 1 348 ? 17.568 -24.587 5.986 1.00 48.81 348 PRO A O 1
ATOM 2865 N N . LEU A 1 349 ? 15.841 -24.900 4.583 1.00 47.06 349 LEU A N 1
ATOM 2866 C CA . LEU A 1 349 ? 16.097 -26.319 4.291 1.00 47.06 349 LEU A CA 1
ATOM 2867 C C . LEU A 1 349 ? 17.333 -26.573 3.409 1.00 47.06 349 LEU A C 1
ATOM 2869 O O . LEU A 1 349 ? 17.783 -27.710 3.316 1.00 47.06 349 LEU A O 1
ATOM 2873 N N . LEU A 1 350 ? 17.908 -25.539 2.787 1.00 47.28 350 LEU A N 1
ATOM 2874 C CA . LEU A 1 350 ? 19.074 -25.642 1.899 1.00 47.28 350 LEU A CA 1
ATOM 2875 C C . LEU A 1 350 ? 20.337 -25.025 2.528 1.00 47.28 350 LEU A C 1
ATOM 2877 O O . LEU A 1 350 ? 21.137 -24.389 1.845 1.00 47.28 350 LEU A O 1
ATOM 2881 N N . ARG A 1 351 ? 20.560 -25.231 3.836 1.00 40.69 351 ARG A N 1
ATOM 2882 C CA . ARG A 1 351 ? 21.872 -24.988 4.474 1.00 40.69 351 ARG A CA 1
ATOM 2883 C C . ARG A 1 351 ? 22.882 -26.062 4.042 1.00 40.69 351 ARG A C 1
ATOM 2885 O O . ARG A 1 351 ? 23.336 -26.872 4.841 1.00 40.69 351 ARG A O 1
ATOM 2892 N N . GLY A 1 352 ? 23.216 -26.073 2.757 1.00 37.88 352 GLY A N 1
ATOM 2893 C CA . GLY A 1 352 ? 24.233 -26.927 2.159 1.00 37.88 352 GLY A CA 1
ATOM 2894 C C . GLY A 1 352 ? 25.083 -26.122 1.181 1.00 37.88 352 GLY A C 1
ATOM 2895 O O . GLY A 1 352 ? 24.718 -25.973 0.025 1.00 37.88 352 GLY A O 1
ATOM 2896 N N . ALA A 1 353 ? 26.205 -25.602 1.679 1.00 38.84 353 ALA A N 1
ATOM 2897 C CA . ALA A 1 353 ? 27.424 -25.194 0.965 1.00 38.84 353 ALA A CA 1
ATOM 2898 C C . ALA A 1 353 ? 27.396 -24.154 -0.188 1.00 38.84 353 ALA A C 1
ATOM 2900 O O . ALA A 1 353 ? 28.480 -23.745 -0.589 1.00 38.84 353 ALA A O 1
ATOM 2901 N N . GLY A 1 354 ? 26.252 -23.657 -0.669 1.00 44.75 354 GLY A N 1
ATOM 2902 C CA . GLY A 1 354 ? 26.187 -22.552 -1.644 1.00 44.75 354 GLY A CA 1
ATOM 2903 C C . GLY A 1 354 ? 25.453 -21.346 -1.065 1.00 44.75 354 GLY A C 1
ATOM 2904 O O . GLY A 1 354 ? 24.249 -21.402 -0.822 1.00 44.75 354 GLY A O 1
ATOM 2905 N N . GLY A 1 355 ? 26.163 -20.256 -0.770 1.00 56.41 355 GLY A N 1
ATOM 2906 C CA . GLY A 1 355 ? 25.547 -19.061 -0.188 1.00 56.41 355 GLY A CA 1
ATOM 2907 C C . GLY A 1 355 ? 24.579 -18.385 -1.166 1.00 56.41 355 GLY A C 1
ATOM 2908 O O . GLY A 1 355 ? 24.833 -18.351 -2.365 1.00 56.41 355 GLY A O 1
ATOM 2909 N N . VAL A 1 356 ? 23.522 -17.744 -0.650 1.00 64.25 356 VAL A N 1
ATOM 2910 C CA . VAL A 1 356 ? 22.564 -16.889 -1.398 1.00 64.25 356 VAL A CA 1
ATOM 2911 C C . VAL A 1 356 ? 23.262 -15.903 -2.366 1.00 64.25 356 VAL A C 1
ATOM 2913 O O . VAL A 1 356 ? 22.690 -15.494 -3.373 1.00 64.25 356 VAL A O 1
ATOM 2916 N N . SER A 1 357 ? 24.526 -15.566 -2.088 1.00 70.69 357 SER A N 1
ATOM 2917 C CA . SER A 1 357 ? 25.423 -14.758 -2.922 1.00 70.69 357 SER A CA 1
ATOM 2918 C C . SER A 1 357 ? 25.693 -15.326 -4.327 1.00 70.69 357 SER A C 1
ATOM 2920 O O . SER A 1 357 ? 25.908 -14.554 -5.256 1.00 70.69 357 SER A O 1
ATOM 2922 N N . GLU A 1 358 ? 25.661 -16.647 -4.538 1.00 81.31 358 GLU A N 1
ATOM 2923 C CA . GLU A 1 358 ? 25.977 -17.255 -5.847 1.00 81.31 358 GLU A CA 1
ATOM 2924 C C . GLU A 1 358 ? 24.968 -16.883 -6.943 1.00 81.31 358 GLU A C 1
ATOM 2926 O O . GLU A 1 358 ? 25.336 -16.751 -8.119 1.00 81.31 358 GLU A O 1
ATOM 2931 N N . TYR A 1 359 ? 23.715 -16.657 -6.534 1.00 88.25 359 TYR A N 1
ATOM 2932 C CA . TYR A 1 359 ? 22.613 -16.206 -7.384 1.00 88.25 359 TYR A CA 1
ATOM 2933 C C . TYR A 1 359 ? 22.667 -14.704 -7.683 1.00 88.25 359 TYR A C 1
ATOM 2935 O O . TYR A 1 359 ? 21.913 -14.242 -8.534 1.00 88.25 359 TYR A O 1
ATOM 2943 N N . LYS A 1 360 ? 23.572 -13.948 -7.042 1.00 90.44 360 LYS A N 1
ATOM 2944 C CA . LYS A 1 360 ? 23.867 -12.559 -7.398 1.00 90.44 360 LYS A CA 1
ATOM 2945 C C . LYS A 1 360 ? 24.866 -12.535 -8.557 1.00 90.44 360 LYS A C 1
ATOM 2947 O O . LYS A 1 360 ? 26.036 -12.890 -8.397 1.00 90.44 360 LYS A O 1
ATOM 2952 N N . PHE A 1 361 ? 24.421 -12.128 -9.740 1.00 92.44 361 PHE A N 1
ATOM 2953 C CA . PHE A 1 361 ? 25.215 -12.159 -10.970 1.00 92.44 361 PHE A CA 1
ATOM 2954 C C . PHE A 1 361 ? 25.366 -10.801 -11.671 1.00 92.44 361 PHE A C 1
ATOM 2956 O O . PHE A 1 361 ? 26.311 -10.648 -12.438 1.00 92.44 361 PHE A O 1
ATOM 2963 N N . LEU A 1 362 ? 24.525 -9.805 -11.381 1.00 93.31 362 LEU A N 1
ATOM 2964 C CA . LEU A 1 362 ? 24.687 -8.424 -11.844 1.00 93.31 362 LEU A CA 1
ATOM 2965 C C . LEU A 1 362 ? 25.597 -7.646 -10.894 1.00 93.31 362 LEU A C 1
ATOM 2967 O O . LEU A 1 362 ? 25.146 -6.852 -10.068 1.00 93.31 362 LEU A O 1
ATOM 2971 N N . ASN A 1 363 ? 26.898 -7.909 -10.965 1.00 91.94 363 ASN A N 1
ATOM 2972 C CA . ASN A 1 363 ? 27.877 -7.190 -10.160 1.00 91.94 363 ASN A CA 1
ATOM 2973 C C . ASN A 1 363 ? 29.248 -7.119 -10.851 1.00 91.94 363 ASN A C 1
ATOM 2975 O O . ASN A 1 363 ? 29.546 -7.976 -11.687 1.00 91.94 363 ASN A O 1
ATOM 2979 N N . PRO A 1 364 ? 30.114 -6.170 -10.443 1.00 90.44 364 PRO A N 1
ATOM 2980 C CA . PRO A 1 364 ? 31.425 -5.966 -11.063 1.00 90.44 364 PRO A CA 1
ATOM 2981 C C . PRO A 1 364 ? 32.380 -7.169 -11.017 1.00 90.44 364 PRO A C 1
ATOM 2983 O O . PRO A 1 364 ? 33.356 -7.191 -11.760 1.00 90.44 364 PRO A O 1
ATOM 2986 N N . ASN A 1 365 ? 32.140 -8.166 -10.154 1.00 90.25 365 ASN A N 1
ATOM 2987 C CA . ASN A 1 365 ? 33.001 -9.351 -10.090 1.00 90.25 365 ASN A CA 1
ATOM 2988 C C . ASN A 1 365 ? 32.693 -10.337 -11.224 1.00 90.25 365 ASN A C 1
ATOM 2990 O O . ASN A 1 365 ? 33.617 -10.969 -11.735 1.00 90.25 365 ASN A O 1
ATOM 2994 N N . LYS A 1 366 ? 31.412 -10.479 -11.602 1.00 92.00 366 LYS A N 1
ATOM 2995 C CA . LYS A 1 366 ? 30.985 -11.355 -12.708 1.00 92.00 366 LYS A CA 1
ATOM 2996 C C . LYS A 1 366 ? 30.915 -10.635 -14.054 1.00 92.00 366 LYS A C 1
ATOM 2998 O O . LYS A 1 366 ? 31.117 -11.278 -15.071 1.00 92.00 366 LYS A O 1
ATOM 3003 N N . ILE A 1 367 ? 30.612 -9.338 -14.057 1.00 94.94 367 ILE A N 1
ATOM 3004 C CA . ILE A 1 367 ? 30.466 -8.526 -15.268 1.00 94.94 367 ILE A CA 1
ATOM 3005 C C . ILE A 1 367 ? 31.397 -7.326 -15.133 1.00 94.94 367 ILE A C 1
ATOM 3007 O O . ILE A 1 367 ? 31.085 -6.376 -14.413 1.00 94.94 367 ILE A O 1
ATOM 3011 N N . LYS A 1 368 ? 32.560 -7.388 -15.781 1.00 94.06 368 LYS A N 1
ATOM 3012 C CA . LYS A 1 368 ? 33.620 -6.382 -15.634 1.00 94.06 368 LYS A CA 1
ATOM 3013 C C . LYS A 1 368 ? 33.501 -5.260 -16.660 1.00 94.06 368 LYS A C 1
ATOM 3015 O O . LYS A 1 368 ? 33.916 -4.141 -16.375 1.00 94.06 368 LYS A O 1
ATOM 3020 N N . ASN A 1 369 ? 32.950 -5.573 -17.827 1.00 96.00 369 ASN A N 1
ATOM 3021 C CA . ASN A 1 369 ? 32.867 -4.699 -18.991 1.00 96.00 369 ASN A CA 1
ATOM 3022 C C . ASN A 1 369 ? 31.586 -4.971 -19.803 1.00 96.00 369 ASN A C 1
ATOM 3024 O O . ASN A 1 369 ? 30.777 -5.843 -19.459 1.00 96.00 369 ASN A O 1
ATOM 3028 N N . TYR A 1 370 ? 31.387 -4.214 -20.881 1.00 97.50 370 TYR A N 1
ATOM 3029 C CA . TYR A 1 370 ? 30.229 -4.395 -21.754 1.00 97.50 370 TYR A CA 1
ATOM 3030 C C . TYR A 1 370 ? 30.273 -5.691 -22.582 1.00 97.50 370 TYR A C 1
ATOM 3032 O O . TYR A 1 370 ? 29.211 -6.193 -22.956 1.00 97.50 370 TYR A O 1
ATOM 3040 N N . ASP A 1 371 ? 31.450 -6.285 -22.812 1.00 96.75 371 ASP A N 1
ATOM 3041 C CA . ASP A 1 371 ? 31.586 -7.601 -23.461 1.00 96.75 371 ASP A CA 1
ATOM 3042 C C . ASP A 1 371 ? 30.993 -8.733 -22.607 1.00 96.75 371 ASP A C 1
ATOM 3044 O O . ASP A 1 371 ? 30.251 -9.586 -23.110 1.00 96.75 371 ASP A O 1
ATOM 3048 N N . ASP A 1 372 ? 31.264 -8.720 -21.300 1.00 95.75 372 ASP A N 1
ATOM 3049 C CA . ASP A 1 372 ? 30.693 -9.666 -20.340 1.00 95.75 372 ASP A CA 1
ATOM 3050 C C . ASP A 1 372 ? 29.165 -9.513 -20.280 1.00 95.75 372 ASP A C 1
ATOM 3052 O O . ASP A 1 372 ? 28.426 -10.503 -20.262 1.00 95.75 372 ASP A O 1
ATOM 3056 N N . LEU A 1 373 ? 28.670 -8.268 -20.296 1.00 95.94 373 LEU A N 1
ATOM 3057 C CA . LEU A 1 373 ? 27.235 -7.977 -20.283 1.00 95.94 373 LEU A CA 1
ATOM 3058 C C . LEU A 1 373 ? 26.550 -8.446 -21.576 1.00 95.94 373 LEU A C 1
ATOM 3060 O O . LEU A 1 373 ? 25.484 -9.061 -21.530 1.00 95.94 373 LEU A O 1
ATOM 3064 N N . ASN A 1 374 ? 27.186 -8.217 -22.724 1.00 96.50 374 ASN A N 1
ATOM 3065 C CA . ASN A 1 374 ? 26.731 -8.711 -24.020 1.00 96.50 374 ASN A CA 1
ATOM 3066 C C . ASN A 1 374 ? 26.684 -10.249 -24.052 1.00 96.50 374 ASN A C 1
ATOM 3068 O O . ASN A 1 374 ? 25.718 -10.846 -24.532 1.00 96.50 374 ASN A O 1
ATOM 3072 N N . SER A 1 375 ? 27.698 -10.903 -23.481 1.00 95.19 375 SER A N 1
ATOM 3073 C CA . SER A 1 375 ? 27.744 -12.362 -23.349 1.00 95.19 375 SER A CA 1
ATOM 3074 C C . SER A 1 375 ? 26.612 -12.882 -22.461 1.00 95.19 375 SER A C 1
ATOM 3076 O O . SER A 1 375 ? 25.951 -13.860 -22.815 1.00 95.19 375 SER A O 1
ATOM 3078 N N . LEU A 1 376 ? 26.309 -12.195 -21.355 1.00 94.56 376 LEU A N 1
ATOM 3079 C CA . LEU A 1 376 ? 25.164 -12.525 -20.507 1.00 94.56 376 LEU A CA 1
ATOM 3080 C C . LEU A 1 376 ? 23.830 -12.424 -21.268 1.00 94.56 376 LEU A C 1
ATOM 3082 O O . LEU A 1 376 ? 22.977 -13.302 -21.116 1.00 94.56 376 LEU A O 1
ATOM 3086 N N . PHE A 1 377 ? 23.650 -11.412 -22.122 1.00 94.19 377 PHE A N 1
ATOM 3087 C CA . PHE A 1 377 ? 22.440 -11.295 -22.943 1.00 94.19 377 PHE A CA 1
ATOM 3088 C C . PHE A 1 377 ? 22.308 -12.464 -23.926 1.00 94.19 377 PHE A C 1
ATOM 3090 O O . PHE A 1 377 ? 21.332 -13.213 -23.879 1.00 94.19 377 PHE A O 1
ATOM 3097 N N . PHE A 1 378 ? 23.306 -12.658 -24.788 1.00 93.31 378 PHE A N 1
ATOM 3098 C CA . PHE A 1 378 ? 23.128 -13.457 -26.006 1.00 93.31 378 PHE A CA 1
ATOM 3099 C C . PHE A 1 378 ? 23.728 -14.861 -25.949 1.00 93.31 378 PHE A C 1
ATOM 3101 O O . PHE A 1 378 ? 23.375 -15.722 -26.755 1.00 93.31 378 PHE A O 1
ATOM 3108 N N . GLN A 1 379 ? 24.644 -15.116 -25.015 1.00 92.88 379 GLN A N 1
ATOM 3109 C CA . GLN A 1 379 ? 25.297 -16.420 -24.867 1.00 92.88 379 GLN A CA 1
ATOM 3110 C C . GLN A 1 379 ? 24.812 -17.189 -23.639 1.00 92.88 379 GLN A C 1
ATOM 3112 O O . GLN A 1 379 ? 25.041 -18.393 -23.556 1.00 92.88 379 GLN A O 1
ATOM 3117 N N . VAL A 1 380 ? 24.131 -16.523 -22.702 1.00 92.12 380 VAL A N 1
ATOM 3118 C CA . VAL A 1 380 ? 23.604 -17.148 -21.483 1.00 92.12 380 VAL A CA 1
ATOM 3119 C C . VAL A 1 380 ? 22.084 -17.180 -21.507 1.00 92.12 380 VAL A C 1
ATOM 3121 O O . VAL A 1 380 ? 21.507 -18.267 -21.484 1.00 92.12 380 VAL A O 1
ATOM 3124 N N . LEU A 1 381 ? 21.421 -16.021 -21.560 1.00 90.69 381 LEU A N 1
ATOM 3125 C CA . LEU A 1 381 ? 19.963 -15.995 -21.476 1.00 90.69 381 LEU A CA 1
ATOM 3126 C C . LEU A 1 381 ? 19.267 -16.469 -22.744 1.00 90.69 381 LEU A C 1
ATOM 3128 O O . LEU A 1 381 ? 18.271 -17.169 -22.623 1.00 90.69 381 LEU A O 1
ATOM 3132 N N . ALA A 1 382 ? 19.824 -16.180 -23.919 1.00 87.81 382 ALA A N 1
ATOM 3133 C CA . ALA A 1 382 ? 19.277 -16.626 -25.200 1.00 87.81 382 ALA A CA 1
ATOM 3134 C C . ALA A 1 382 ? 19.678 -18.058 -25.605 1.00 87.81 382 ALA A C 1
ATOM 3136 O O . ALA A 1 382 ? 19.270 -18.529 -26.664 1.00 87.81 382 ALA A O 1
ATOM 3137 N N . ARG A 1 383 ? 20.482 -18.766 -24.794 1.00 89.44 383 ARG A N 1
ATOM 3138 C CA . ARG A 1 383 ? 20.994 -20.110 -25.125 1.00 89.44 383 ARG A CA 1
ATOM 3139 C C . ARG A 1 383 ? 20.767 -21.132 -24.023 1.00 89.44 383 ARG A C 1
ATOM 3141 O O . ARG A 1 383 ? 20.978 -20.852 -22.837 1.00 89.44 383 ARG A O 1
ATOM 3148 N N . LYS A 1 384 ? 20.405 -22.352 -24.426 1.00 90.06 384 LYS A N 1
ATOM 3149 C CA . LYS A 1 384 ? 20.262 -23.480 -23.500 1.00 90.06 384 LYS A CA 1
ATOM 3150 C C . LYS A 1 384 ? 21.603 -23.815 -22.853 1.00 90.06 384 LYS A C 1
ATOM 3152 O O . LYS A 1 384 ? 22.655 -23.620 -23.451 1.00 90.06 384 LYS A O 1
ATOM 3157 N N . VAL A 1 385 ? 21.566 -24.316 -21.618 1.00 88.81 385 VAL A N 1
ATOM 3158 C CA . VAL A 1 385 ? 22.757 -24.530 -20.768 1.00 88.81 385 VAL A CA 1
ATOM 3159 C C . VAL A 1 385 ? 23.784 -25.485 -21.396 1.00 88.81 385 VAL A C 1
ATOM 3161 O O . VAL A 1 385 ? 24.988 -25.334 -21.189 1.00 88.81 385 VAL A O 1
ATOM 3164 N N . ASP A 1 386 ? 23.319 -26.469 -22.154 1.00 90.56 386 ASP A N 1
ATOM 3165 C CA . ASP A 1 386 ? 24.111 -27.446 -22.903 1.00 90.56 386 ASP A CA 1
ATOM 3166 C C . ASP A 1 386 ? 24.752 -26.875 -24.179 1.00 90.56 386 ASP A C 1
ATOM 3168 O O . ASP A 1 386 ? 25.783 -27.380 -24.612 1.00 90.56 386 ASP A O 1
ATOM 3172 N N . GLU A 1 387 ? 24.210 -25.784 -24.721 1.00 92.12 387 GLU A N 1
ATOM 3173 C CA . GLU A 1 387 ? 24.710 -25.084 -25.916 1.00 92.12 387 GLU A CA 1
ATOM 3174 C C . GLU A 1 387 ? 25.669 -23.921 -25.576 1.00 92.12 38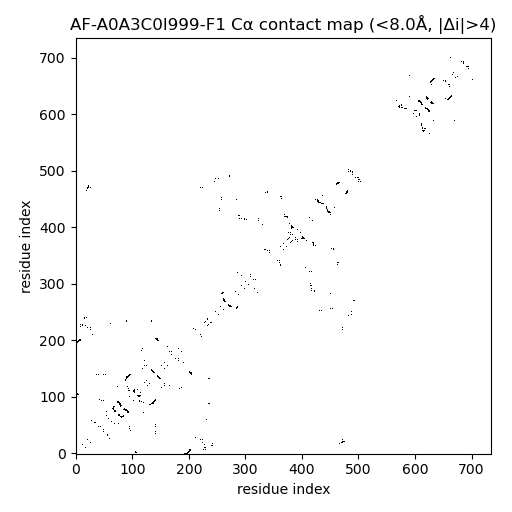7 GLU A C 1
ATOM 3176 O O . GLU A 1 387 ? 26.177 -23.235 -26.471 1.00 92.12 387 GLU A O 1
ATOM 3181 N N . ARG A 1 388 ? 25.906 -23.661 -24.283 1.00 93.38 388 ARG A N 1
ATOM 3182 C CA . ARG A 1 388 ? 26.817 -22.612 -23.798 1.00 93.38 388 ARG A CA 1
ATOM 3183 C C . ARG A 1 388 ? 28.277 -23.039 -23.950 1.00 93.38 388 ARG A C 1
ATOM 3185 O O . ARG A 1 388 ? 28.622 -24.194 -23.706 1.00 93.38 388 ARG A O 1
ATOM 3192 N N . ASN A 1 389 ? 29.151 -22.086 -24.279 1.00 92.25 389 ASN A N 1
ATOM 3193 C CA . ASN A 1 389 ? 30.596 -22.319 -24.219 1.00 92.25 389 ASN A CA 1
ATOM 3194 C C . ASN A 1 389 ? 31.071 -22.507 -22.761 1.00 92.25 389 ASN A C 1
ATOM 3196 O O . ASN A 1 389 ? 30.348 -22.188 -21.813 1.00 92.25 389 ASN A O 1
ATOM 3200 N N . ALA A 1 390 ? 32.279 -23.050 -22.586 1.00 92.88 390 ALA A N 1
ATOM 3201 C CA . ALA A 1 390 ? 32.812 -23.401 -21.269 1.00 92.88 390 ALA A CA 1
ATOM 3202 C C . ALA A 1 390 ? 32.912 -22.190 -20.322 1.00 92.88 390 ALA A C 1
ATOM 3204 O O . ALA A 1 390 ? 32.496 -22.292 -19.167 1.00 92.88 390 ALA A O 1
ATOM 3205 N N . ASP A 1 391 ? 33.377 -21.048 -20.831 1.00 89.50 391 ASP A N 1
ATOM 3206 C CA . ASP A 1 391 ? 33.637 -19.847 -20.033 1.00 89.50 391 ASP A CA 1
ATOM 3207 C C . ASP A 1 391 ? 32.343 -19.271 -19.442 1.00 89.50 391 ASP A C 1
ATOM 3209 O O . ASP A 1 391 ? 32.225 -19.094 -18.226 1.00 89.50 391 ASP A O 1
ATOM 3213 N N . VAL A 1 392 ? 31.318 -19.046 -20.276 1.00 90.25 392 VAL A N 1
ATOM 3214 C CA . VAL A 1 392 ? 30.039 -18.489 -19.800 1.00 90.25 392 VAL A CA 1
ATOM 3215 C C . VAL A 1 392 ? 29.256 -19.497 -18.962 1.00 90.25 392 VAL A C 1
ATOM 3217 O O . VAL A 1 392 ? 28.525 -19.105 -18.051 1.00 90.25 392 VAL A O 1
ATOM 3220 N N . LYS A 1 393 ? 29.419 -20.800 -19.228 1.00 91.00 393 LYS A N 1
ATOM 3221 C CA . LYS A 1 393 ? 28.805 -21.865 -18.429 1.00 91.00 393 LYS A CA 1
ATOM 3222 C C . LYS A 1 393 ? 29.369 -21.898 -17.011 1.00 91.00 393 LYS A C 1
ATOM 3224 O O . LYS A 1 393 ? 28.598 -22.086 -16.076 1.00 91.00 393 LYS A O 1
ATOM 3229 N N . GLN A 1 394 ? 30.674 -21.679 -16.852 1.00 89.81 394 GLN A N 1
ATOM 3230 C CA . GLN A 1 394 ? 31.314 -21.578 -15.542 1.00 89.81 394 GLN A CA 1
ATOM 3231 C C . GLN A 1 394 ? 30.933 -20.273 -14.829 1.00 89.81 394 GLN A C 1
ATOM 3233 O O . GLN A 1 394 ? 30.550 -20.290 -13.661 1.00 89.81 394 GLN A O 1
ATOM 3238 N N . LEU A 1 395 ? 31.004 -19.135 -15.526 1.00 89.25 395 LEU A N 1
ATOM 3239 C CA . LEU A 1 395 ? 30.776 -17.817 -14.926 1.00 89.25 395 LEU A CA 1
ATOM 3240 C C . LEU A 1 395 ? 29.310 -17.592 -14.506 1.00 89.25 395 LEU A C 1
ATOM 3242 O O . LEU A 1 395 ? 29.034 -16.998 -13.458 1.00 89.25 395 LEU A O 1
ATOM 3246 N N . PHE A 1 396 ? 28.363 -18.111 -15.294 1.00 91.81 396 PHE A N 1
ATOM 3247 C CA . PHE A 1 396 ? 26.920 -17.931 -15.111 1.00 91.81 396 PHE A CA 1
ATOM 3248 C C . PHE A 1 396 ? 26.172 -19.252 -14.881 1.00 91.81 396 PHE A C 1
ATOM 3250 O O . PHE A 1 396 ? 25.021 -19.402 -15.291 1.00 91.81 396 PHE A O 1
ATOM 3257 N N . GLU A 1 397 ? 26.800 -20.202 -14.184 1.00 89.62 397 GLU A N 1
ATOM 3258 C CA . GLU A 1 397 ? 26.244 -21.537 -13.908 1.00 89.62 397 GLU A CA 1
ATOM 3259 C C . GLU A 1 397 ? 24.831 -21.484 -13.299 1.00 89.62 397 GLU A C 1
ATOM 3261 O O . GLU A 1 397 ? 23.938 -22.230 -13.696 1.00 89.62 397 GLU A O 1
ATOM 3266 N N . LYS A 1 398 ? 24.609 -20.560 -12.354 1.00 90.19 398 LYS A N 1
ATOM 3267 C CA . LYS A 1 398 ? 23.332 -20.405 -11.638 1.00 90.19 398 LYS A CA 1
ATOM 3268 C C . LYS A 1 398 ? 22.289 -19.571 -12.393 1.00 90.19 398 LYS A C 1
ATOM 3270 O O . LYS A 1 398 ? 21.193 -19.366 -11.876 1.00 90.19 398 LYS A O 1
ATOM 3275 N N . VAL A 1 399 ? 22.613 -19.066 -13.587 1.00 90.88 399 VAL A N 1
ATOM 3276 C CA . VAL A 1 399 ? 21.690 -18.260 -14.398 1.00 90.88 399 VAL A CA 1
ATOM 3277 C C . VAL A 1 399 ? 20.926 -19.178 -15.361 1.00 90.88 399 VAL A C 1
ATOM 3279 O O . VAL A 1 399 ? 21.547 -19.820 -16.221 1.00 90.88 399 VAL A O 1
ATOM 3282 N N . PRO A 1 400 ? 19.586 -19.260 -15.254 1.00 89.19 400 PRO A N 1
ATOM 3283 C CA . PRO A 1 400 ? 18.791 -20.152 -16.087 1.00 89.19 400 PRO A CA 1
ATOM 3284 C C . PRO A 1 400 ? 18.792 -19.702 -17.551 1.00 89.19 400 PRO A C 1
ATOM 3286 O O . PRO A 1 400 ? 19.087 -18.554 -17.872 1.00 89.19 400 PRO A O 1
ATOM 3289 N N . TYR A 1 401 ? 18.459 -20.620 -18.452 1.00 87.06 401 TYR A N 1
ATOM 3290 C CA . TYR A 1 401 ? 18.069 -20.254 -19.811 1.00 87.06 401 TYR A CA 1
ATOM 3291 C C . TYR A 1 401 ? 16.657 -19.664 -19.781 1.00 87.06 401 TYR A C 1
ATOM 3293 O O . TYR A 1 401 ? 15.773 -20.212 -19.118 1.00 87.06 401 TYR A O 1
ATOM 3301 N N . LEU A 1 402 ? 16.442 -18.569 -20.506 1.00 79.19 402 LEU A N 1
ATOM 3302 C CA . LEU A 1 402 ? 15.127 -17.976 -20.686 1.00 79.19 402 LEU A CA 1
ATOM 3303 C C . LEU A 1 402 ? 14.805 -17.994 -22.173 1.00 79.19 402 LEU A C 1
ATOM 3305 O O . LEU A 1 402 ? 15.442 -17.305 -22.959 1.00 79.19 402 LEU A O 1
ATOM 3309 N N . ASN A 1 403 ? 13.791 -18.764 -22.558 1.00 70.38 403 ASN A N 1
ATOM 3310 C CA . ASN A 1 403 ? 13.274 -18.763 -23.924 1.00 70.38 403 ASN A CA 1
ATOM 3311 C C . ASN A 1 403 ? 12.475 -17.473 -24.188 1.00 70.38 403 ASN A C 1
ATOM 3313 O O . ASN A 1 403 ? 11.250 -17.499 -24.288 1.00 70.38 403 ASN A O 1
ATOM 3317 N N . SER A 1 404 ? 13.165 -16.334 -24.164 1.00 76.69 404 SER A N 1
ATOM 3318 C CA . SER A 1 404 ? 12.591 -14.996 -24.223 1.00 76.69 404 SER A CA 1
ATOM 3319 C C . SER A 1 404 ? 13.179 -14.232 -25.396 1.00 76.69 404 SER A C 1
ATOM 3321 O O . SER A 1 404 ? 14.391 -14.014 -25.451 1.00 76.69 404 SER A O 1
ATOM 3323 N N . SER A 1 405 ? 12.299 -13.741 -26.270 1.00 79.69 405 SER A N 1
ATOM 3324 C CA . SER A 1 405 ? 12.656 -12.846 -27.375 1.00 79.69 405 SER A CA 1
ATOM 3325 C C . SER A 1 405 ? 13.323 -11.555 -26.898 1.00 79.69 405 SER A C 1
ATOM 3327 O O . SER A 1 405 ? 14.050 -10.928 -27.659 1.00 79.69 405 SER A O 1
ATOM 3329 N N . LEU A 1 406 ? 13.155 -11.180 -25.619 1.00 84.06 406 LEU A N 1
ATOM 3330 C CA . LEU A 1 406 ? 13.858 -10.041 -25.029 1.00 84.06 406 LEU A CA 1
ATOM 3331 C C . LEU A 1 406 ? 15.379 -10.191 -25.138 1.00 84.06 406 LEU A C 1
ATOM 3333 O O . LEU A 1 406 ? 16.064 -9.181 -25.234 1.00 84.06 406 LEU A O 1
ATOM 3337 N N . PHE A 1 407 ? 15.911 -11.415 -25.112 1.00 89.75 407 PHE A N 1
ATOM 3338 C CA . PHE A 1 407 ? 17.351 -11.679 -25.173 1.00 89.75 407 PHE A CA 1
ATOM 3339 C C . PHE A 1 407 ? 17.822 -12.170 -26.539 1.00 89.75 407 PHE A C 1
ATOM 3341 O O . PHE A 1 407 ? 19.007 -12.433 -26.708 1.00 89.75 407 PHE A O 1
ATOM 3348 N N . GLU A 1 408 ? 16.941 -12.237 -27.532 1.00 89.00 408 GLU A N 1
ATOM 3349 C CA . GLU A 1 408 ? 17.364 -12.385 -28.921 1.00 89.00 408 GLU A CA 1
ATOM 3350 C C . GLU A 1 408 ? 17.875 -11.030 -29.437 1.00 89.00 408 GLU A C 1
ATOM 3352 O O . GLU A 1 408 ? 17.309 -9.988 -29.076 1.00 89.00 408 GLU A O 1
ATOM 3357 N N . PRO A 1 409 ? 18.957 -10.995 -30.238 1.00 90.81 409 PRO A N 1
ATOM 3358 C CA . PRO A 1 409 ? 19.401 -9.747 -30.841 1.00 90.81 409 PRO A CA 1
ATOM 3359 C C . PRO A 1 409 ? 18.304 -9.156 -31.723 1.00 90.81 409 PRO A C 1
ATOM 3361 O O . PRO A 1 409 ? 17.720 -9.847 -32.560 1.00 90.81 409 PRO A O 1
ATOM 3364 N N . THR A 1 410 ? 18.027 -7.867 -31.553 1.00 90.31 410 THR A N 1
ATOM 3365 C CA . THR A 1 410 ? 17.043 -7.195 -32.403 1.00 90.31 410 THR A CA 1
ATOM 3366 C C . THR A 1 410 ? 17.624 -6.936 -33.793 1.00 90.31 410 THR A C 1
ATOM 3368 O O . THR A 1 410 ? 18.842 -6.902 -33.994 1.00 90.31 410 THR A O 1
ATOM 3371 N N . GLY A 1 411 ? 16.754 -6.691 -34.778 1.00 90.56 411 GLY A N 1
ATOM 3372 C CA . GLY A 1 411 ? 17.201 -6.272 -36.110 1.00 90.56 411 GLY A CA 1
ATOM 3373 C C . GLY A 1 411 ? 18.040 -4.990 -36.068 1.00 90.56 411 GLY A C 1
ATOM 3374 O O . GLY A 1 411 ? 19.003 -4.858 -36.821 1.00 90.56 411 GLY A O 1
ATOM 3375 N N . LEU A 1 412 ? 17.727 -4.070 -35.147 1.00 91.06 412 LEU A N 1
ATOM 3376 C CA . LEU A 1 412 ? 18.495 -2.841 -34.972 1.00 91.06 412 LEU A CA 1
ATOM 3377 C C . LEU A 1 412 ? 19.908 -3.141 -34.461 1.00 91.06 412 LEU A C 1
ATOM 3379 O O . LEU A 1 412 ? 20.867 -2.635 -35.038 1.00 91.06 412 LEU A O 1
ATOM 3383 N N . GLU A 1 413 ? 20.058 -4.006 -33.456 1.00 94.62 413 GLU A N 1
ATOM 3384 C CA . GLU A 1 413 ? 21.369 -4.407 -32.923 1.00 94.62 413 GLU A CA 1
ATOM 3385 C C . GLU A 1 413 ? 22.228 -5.111 -33.978 1.00 94.62 413 GLU A C 1
ATOM 3387 O O . GLU A 1 413 ? 23.399 -4.775 -34.152 1.00 94.62 413 GLU A O 1
ATOM 3392 N N . HIS A 1 414 ? 21.632 -6.026 -34.751 1.00 93.38 414 HIS A N 1
ATOM 3393 C CA . HIS A 1 414 ? 22.318 -6.702 -35.853 1.00 93.38 414 HIS A CA 1
ATOM 3394 C C . HIS A 1 414 ? 22.847 -5.731 -36.912 1.00 93.38 414 HIS A C 1
ATOM 3396 O O . HIS A 1 414 ? 23.978 -5.878 -37.381 1.00 93.38 414 HIS A O 1
ATOM 3402 N N . ASN A 1 415 ? 22.038 -4.740 -37.282 1.00 92.62 415 ASN A N 1
ATOM 3403 C CA . ASN A 1 415 ? 22.373 -3.811 -38.357 1.00 92.62 415 ASN A CA 1
ATOM 3404 C C . ASN A 1 415 ? 23.273 -2.658 -37.895 1.00 92.62 415 ASN A C 1
ATOM 3406 O O . ASN A 1 415 ? 23.960 -2.045 -38.715 1.00 92.62 415 ASN A O 1
ATOM 3410 N N . THR A 1 416 ? 23.297 -2.362 -36.593 1.00 95.06 416 THR A N 1
ATOM 3411 C CA . THR A 1 416 ? 23.992 -1.192 -36.050 1.00 95.06 416 THR A CA 1
ATOM 3412 C C . THR A 1 416 ? 25.044 -1.577 -35.015 1.00 95.06 416 THR A C 1
ATOM 3414 O O . THR A 1 416 ? 26.212 -1.782 -35.377 1.00 95.06 416 THR A O 1
ATOM 3417 N N . LEU A 1 417 ? 24.648 -1.638 -33.748 1.00 95.75 417 LEU A N 1
ATOM 3418 C CA . LEU A 1 417 ? 25.524 -1.658 -32.593 1.00 95.75 417 LEU A CA 1
ATOM 3419 C C . LEU A 1 417 ? 25.009 -2.649 -31.545 1.00 95.75 417 LEU A C 1
ATOM 3421 O O . LEU A 1 417 ? 23.826 -2.651 -31.208 1.00 95.75 417 LEU A O 1
ATOM 3425 N N . PHE A 1 418 ? 25.922 -3.442 -30.991 1.00 97.25 418 PHE A N 1
ATOM 3426 C CA . PHE A 1 418 ? 25.688 -4.233 -29.787 1.00 97.25 418 PHE A CA 1
ATOM 3427 C C . PHE A 1 418 ? 26.192 -3.469 -28.562 1.00 97.25 418 PHE A C 1
ATOM 3429 O O . PHE A 1 418 ? 27.074 -2.617 -28.677 1.00 97.25 418 PHE A O 1
ATOM 3436 N N . ILE A 1 419 ? 25.694 -3.807 -27.369 1.00 97.25 419 ILE A N 1
ATOM 3437 C CA . ILE A 1 419 ? 26.145 -3.144 -26.134 1.00 97.25 419 ILE A CA 1
ATOM 3438 C C . ILE A 1 419 ? 27.659 -3.281 -25.910 1.00 97.25 419 ILE A C 1
ATOM 3440 O O . ILE A 1 419 ? 28.282 -2.359 -25.395 1.00 97.25 419 ILE A O 1
ATOM 3444 N N . SER A 1 420 ? 28.273 -4.377 -26.370 1.00 97.44 420 SER A N 1
ATOM 3445 C CA . SER A 1 420 ? 29.727 -4.602 -26.326 1.00 97.44 420 SER A CA 1
ATOM 3446 C C . SER A 1 420 ? 30.551 -3.558 -27.085 1.00 97.44 420 SER A C 1
ATOM 3448 O O . SER A 1 420 ? 31.763 -3.499 -26.933 1.00 97.44 420 SER A O 1
ATOM 3450 N N . ASN A 1 421 ? 29.934 -2.741 -27.942 1.00 97.19 421 ASN A N 1
ATOM 3451 C CA . ASN A 1 421 ? 30.650 -1.679 -28.639 1.00 97.19 421 ASN A CA 1
ATOM 3452 C C . ASN A 1 421 ? 30.813 -0.398 -27.805 1.00 97.19 421 ASN A C 1
ATOM 3454 O O . ASN A 1 421 ? 31.591 0.467 -28.211 1.00 97.19 421 ASN A O 1
ATOM 3458 N N . LEU A 1 422 ? 30.106 -0.265 -26.677 1.00 97.06 422 LEU A N 1
ATOM 3459 C CA . LEU A 1 422 ? 30.284 0.851 -25.746 1.00 97.06 422 LEU A CA 1
ATOM 3460 C C . LEU A 1 422 ? 31.672 0.808 -25.086 1.00 97.06 422 LEU A C 1
ATOM 3462 O O . LEU A 1 422 ? 32.324 -0.233 -25.020 1.00 97.06 422 LEU A O 1
ATOM 3466 N N . LYS A 1 423 ? 32.152 1.957 -24.611 1.00 96.75 423 LYS A N 1
ATOM 3467 C CA . LYS A 1 423 ? 33.488 2.120 -24.033 1.00 96.75 423 LYS A CA 1
ATOM 3468 C C . LYS A 1 423 ? 33.465 1.936 -22.516 1.00 96.75 423 LYS A C 1
ATOM 3470 O O . LYS A 1 423 ? 32.787 2.661 -21.791 1.00 96.75 423 LYS A O 1
ATOM 3475 N N . ASP A 1 424 ? 34.273 0.999 -22.028 1.00 93.25 424 ASP A N 1
ATOM 3476 C CA . ASP A 1 424 ? 34.316 0.617 -20.608 1.00 93.25 424 ASP A CA 1
ATOM 3477 C C . ASP A 1 424 ? 34.936 1.679 -19.684 1.00 93.25 424 ASP A C 1
ATOM 3479 O O . ASP A 1 424 ? 34.654 1.717 -18.486 1.00 93.25 424 ASP A O 1
ATOM 3483 N N . ASP A 1 425 ? 35.804 2.538 -20.222 1.00 92.25 425 ASP A N 1
ATOM 3484 C CA . ASP A 1 425 ? 36.593 3.519 -19.470 1.00 92.25 425 ASP A CA 1
ATOM 3485 C C . ASP A 1 425 ? 35.875 4.861 -19.263 1.00 92.25 425 ASP A C 1
ATOM 3487 O O . ASP A 1 425 ? 36.381 5.752 -18.571 1.00 92.25 425 ASP A O 1
ATOM 3491 N N . LYS A 1 426 ? 34.675 5.012 -19.830 1.00 93.06 426 LYS A N 1
ATOM 3492 C CA . LYS A 1 426 ? 33.891 6.238 -19.714 1.00 93.06 426 LYS A CA 1
ATOM 3493 C C . LYS A 1 426 ? 33.410 6.456 -18.288 1.00 93.06 426 LYS A C 1
ATOM 3495 O O . LYS A 1 426 ? 32.846 5.562 -17.655 1.00 93.06 426 LYS A O 1
ATOM 3500 N N . GLN A 1 427 ? 33.592 7.681 -17.797 1.00 94.38 427 GLN A N 1
ATOM 3501 C CA . GLN A 1 427 ? 33.159 8.080 -16.464 1.00 94.38 427 GLN A CA 1
ATOM 3502 C C . GLN A 1 427 ? 31.977 9.042 -16.494 1.00 94.38 427 GLN A C 1
ATOM 3504 O O . GLN A 1 427 ? 31.924 9.967 -17.305 1.00 94.38 427 GLN A O 1
ATOM 3509 N N . MET A 1 428 ? 31.083 8.869 -15.525 1.00 94.44 428 MET A N 1
ATOM 3510 C CA . MET A 1 428 ? 29.940 9.735 -15.283 1.00 94.44 428 MET A CA 1
ATOM 3511 C C . MET A 1 428 ? 30.011 10.364 -13.892 1.00 94.44 428 MET A C 1
ATOM 3513 O O . MET A 1 428 ? 30.386 9.683 -12.932 1.00 94.44 428 MET A O 1
ATOM 3517 N N . PRO A 1 429 ? 29.614 11.640 -13.745 1.00 96.12 429 PRO A N 1
ATOM 3518 C CA . PRO A 1 429 ? 29.383 12.229 -12.438 1.00 96.12 429 PRO A CA 1
ATOM 3519 C C . PRO A 1 429 ? 28.208 11.533 -11.750 1.00 96.12 429 PRO A C 1
ATOM 3521 O O . PRO A 1 429 ? 27.186 11.240 -12.376 1.00 96.12 429 PRO A O 1
ATOM 3524 N N . ILE A 1 430 ? 28.346 11.295 -10.449 1.00 96.38 430 ILE A N 1
ATOM 3525 C CA . ILE A 1 430 ? 27.267 10.768 -9.616 1.00 96.38 430 ILE A CA 1
ATOM 3526 C C . ILE A 1 430 ? 26.164 11.827 -9.501 1.00 96.38 430 ILE A C 1
ATOM 3528 O O . ILE A 1 430 ? 26.435 13.002 -9.243 1.00 96.38 430 ILE A O 1
ATOM 3532 N N . PHE A 1 431 ? 24.914 11.406 -9.683 1.00 95.75 431 PHE A N 1
ATOM 3533 C CA . PHE A 1 431 ? 23.744 12.277 -9.648 1.00 95.75 431 PHE A CA 1
ATOM 3534 C C . PHE A 1 431 ? 23.605 12.994 -8.295 1.00 95.75 431 PHE A C 1
ATOM 3536 O O . PHE A 1 431 ? 23.742 12.388 -7.233 1.00 95.75 431 PHE A O 1
ATOM 3543 N N . ALA A 1 432 ? 23.272 14.288 -8.298 1.00 92.44 432 ALA A N 1
ATOM 3544 C CA . ALA A 1 432 ? 23.248 15.099 -7.074 1.00 92.44 432 ALA A CA 1
ATOM 3545 C C . ALA A 1 432 ? 22.242 14.589 -6.018 1.00 92.44 432 ALA A C 1
ATOM 3547 O O . ALA A 1 432 ? 22.449 14.722 -4.807 1.00 92.44 432 ALA A O 1
ATOM 3548 N N . GLN A 1 433 ? 21.139 13.980 -6.458 1.00 91.81 433 GLN A N 1
ATOM 3549 C CA . GLN A 1 433 ? 20.125 13.382 -5.590 1.00 91.81 433 GLN A CA 1
ATOM 3550 C C . GLN A 1 433 ? 20.266 11.855 -5.479 1.00 91.81 433 GLN A C 1
ATOM 3552 O O . GLN A 1 433 ? 19.315 11.199 -5.044 1.00 91.81 433 GLN A O 1
ATOM 3557 N N . THR A 1 434 ? 21.448 11.311 -5.801 1.00 93.81 434 THR A N 1
ATOM 3558 C CA . THR A 1 434 ? 21.722 9.869 -5.836 1.00 93.81 434 THR A CA 1
ATOM 3559 C C . THR A 1 434 ? 21.230 9.138 -4.596 1.00 93.81 434 THR A C 1
ATOM 3561 O O . THR A 1 434 ? 21.326 9.653 -3.473 1.00 93.81 434 THR A O 1
ATOM 3564 N N . VAL A 1 435 ? 20.694 7.933 -4.781 1.00 91.69 435 VAL A N 1
ATOM 3565 C CA . VAL A 1 435 ? 20.406 6.988 -3.690 1.00 91.69 435 VAL A CA 1
ATOM 3566 C C . VAL A 1 435 ? 21.674 6.497 -2.982 1.00 91.69 435 VAL A C 1
ATOM 3568 O O . VAL A 1 435 ? 21.619 6.114 -1.812 1.00 91.69 435 VAL A O 1
ATOM 3571 N N . LEU A 1 436 ? 22.824 6.549 -3.658 1.00 93.50 436 LEU A N 1
ATOM 3572 C CA . LEU A 1 436 ? 24.068 5.972 -3.175 1.00 93.50 436 LEU A CA 1
ATOM 3573 C C . LEU A 1 436 ? 24.602 6.708 -1.950 1.00 93.50 436 LEU A C 1
ATOM 3575 O O . LEU A 1 436 ? 24.726 7.935 -1.931 1.00 93.50 436 LEU A O 1
ATOM 3579 N N . LYS A 1 437 ? 24.988 5.926 -0.939 1.00 89.88 437 LYS A N 1
ATOM 3580 C CA . LYS A 1 437 ? 25.595 6.421 0.298 1.00 89.88 437 LYS A CA 1
ATOM 3581 C C . LYS A 1 437 ? 27.035 5.939 0.458 1.00 89.88 437 LYS A C 1
ATOM 3583 O O . LYS A 1 437 ? 27.388 4.838 0.027 1.00 89.88 437 LYS A O 1
ATOM 3588 N N . ASP A 1 438 ? 27.885 6.787 1.018 1.00 88.06 438 ASP A N 1
ATOM 3589 C CA . ASP A 1 438 ? 29.240 6.438 1.436 1.00 88.06 438 ASP A CA 1
ATOM 3590 C C . ASP A 1 438 ? 29.227 5.607 2.734 1.00 88.06 438 ASP A C 1
ATOM 3592 O O . ASP A 1 438 ? 28.169 5.292 3.285 1.00 88.06 438 ASP A O 1
ATOM 3596 N N . GLN A 1 439 ? 30.411 5.232 3.225 1.00 83.62 439 GLN A N 1
ATOM 3597 C CA . GLN A 1 439 ? 30.554 4.445 4.458 1.00 83.62 439 GLN A CA 1
ATOM 3598 C C . GLN A 1 439 ? 30.041 5.176 5.713 1.00 83.62 439 GLN A C 1
ATOM 3600 O O . GLN A 1 439 ? 29.750 4.531 6.714 1.00 83.62 439 GLN A O 1
ATOM 3605 N N . GLN A 1 440 ? 29.905 6.504 5.663 1.00 82.75 440 GLN A N 1
ATOM 3606 C CA . GLN A 1 440 ? 29.378 7.335 6.748 1.00 82.75 440 GLN A CA 1
ATOM 3607 C C . GLN A 1 440 ? 27.866 7.588 6.602 1.00 82.75 440 GLN A C 1
ATOM 3609 O O . GLN A 1 440 ? 27.284 8.335 7.386 1.00 82.75 440 GLN A O 1
ATOM 3614 N N . GLY A 1 441 ? 27.216 6.998 5.592 1.00 81.44 441 GLY A N 1
ATOM 3615 C CA . GLY A 1 441 ? 25.791 7.174 5.319 1.00 81.44 441 GLY A CA 1
ATOM 3616 C C . GLY A 1 441 ? 25.430 8.484 4.607 1.00 81.44 441 GLY A C 1
ATOM 3617 O O . GLY A 1 441 ? 24.238 8.750 4.415 1.00 81.44 441 GLY A O 1
ATOM 3618 N N . LYS A 1 442 ? 26.412 9.296 4.189 1.00 87.88 442 LYS A N 1
ATOM 3619 C CA . LYS A 1 442 ? 26.195 10.529 3.413 1.00 87.88 442 LYS A CA 1
ATOM 3620 C C . LYS A 1 442 ? 26.069 10.213 1.926 1.00 87.88 442 LYS A C 1
ATOM 3622 O O . LYS A 1 442 ? 26.555 9.188 1.464 1.00 87.88 442 LYS A O 1
ATOM 3627 N N . LYS A 1 443 ? 25.405 11.085 1.160 1.00 91.94 443 LYS A N 1
ATOM 3628 C CA . LYS A 1 443 ? 25.274 10.914 -0.299 1.00 91.94 443 LYS A CA 1
ATOM 3629 C C . LYS A 1 443 ? 26.656 10.881 -0.952 1.00 91.94 443 LYS A C 1
ATOM 3631 O O . LYS A 1 443 ? 27.477 11.750 -0.666 1.00 91.94 443 LYS A O 1
ATOM 3636 N N . ARG A 1 444 ? 26.891 9.904 -1.832 1.00 93.69 444 ARG A N 1
ATOM 3637 C CA . ARG A 1 444 ? 28.142 9.829 -2.598 1.00 93.69 444 ARG A CA 1
ATOM 3638 C C . ARG A 1 444 ? 28.256 11.000 -3.572 1.00 93.69 444 ARG A C 1
ATOM 3640 O O . ARG A 1 444 ? 27.257 11.474 -4.104 1.00 93.69 444 ARG A O 1
ATOM 3647 N N . THR A 1 445 ? 29.489 11.423 -3.822 1.00 93.50 445 THR A N 1
ATOM 3648 C CA . THR A 1 445 ? 29.861 12.461 -4.791 1.00 93.50 445 THR A CA 1
ATOM 3649 C C . THR A 1 445 ? 31.070 11.990 -5.607 1.00 93.50 445 THR A C 1
ATOM 3651 O O . THR A 1 445 ? 31.716 11.006 -5.243 1.00 93.50 445 THR A O 1
ATOM 3654 N N . GLY A 1 446 ? 31.376 12.668 -6.717 1.00 94.19 446 GLY A N 1
ATOM 3655 C CA . GLY A 1 446 ? 32.499 12.325 -7.600 1.00 94.19 446 GLY A CA 1
ATOM 3656 C C . GLY A 1 446 ? 32.056 11.649 -8.897 1.00 94.19 446 GLY A C 1
ATOM 3657 O O . GLY A 1 446 ? 30.933 11.865 -9.352 1.00 94.19 446 GLY A O 1
ATOM 3658 N N . THR A 1 447 ? 32.947 10.861 -9.499 1.00 95.50 447 THR A N 1
ATOM 3659 C CA . THR A 1 447 ? 32.724 10.158 -10.771 1.00 95.50 447 THR A CA 1
ATOM 3660 C C . THR A 1 447 ? 32.921 8.649 -10.626 1.00 95.50 447 THR A C 1
ATOM 3662 O O . THR A 1 447 ? 33.651 8.182 -9.752 1.00 95.50 447 THR A O 1
ATOM 3665 N N . MET A 1 448 ? 32.256 7.874 -11.482 1.00 94.88 448 MET A N 1
ATOM 3666 C CA . MET A 1 448 ? 32.373 6.414 -11.566 1.00 94.88 448 MET A CA 1
ATOM 3667 C C . MET A 1 448 ? 32.310 5.971 -13.027 1.00 94.88 448 MET A C 1
ATOM 3669 O O . MET A 1 448 ? 31.734 6.680 -13.850 1.00 94.88 448 MET A O 1
ATOM 3673 N N . THR A 1 449 ? 32.858 4.797 -13.353 1.00 95.62 449 THR A N 1
ATOM 3674 C CA . THR A 1 449 ? 32.582 4.198 -14.669 1.00 95.62 449 THR A CA 1
ATOM 3675 C C . THR A 1 449 ? 31.091 3.892 -14.791 1.00 95.62 449 THR A C 1
ATOM 3677 O O . THR A 1 449 ? 30.449 3.518 -13.804 1.00 95.62 449 THR A O 1
ATOM 3680 N N . THR A 1 450 ? 30.524 4.061 -15.983 1.00 95.12 450 THR A N 1
ATOM 3681 C CA . THR A 1 450 ? 29.070 3.968 -16.202 1.00 95.12 450 THR A CA 1
ATOM 3682 C C . THR A 1 450 ? 28.493 2.628 -15.767 1.00 95.12 450 THR A C 1
ATOM 3684 O O . THR A 1 450 ? 27.495 2.590 -15.049 1.00 95.12 450 THR A O 1
ATOM 3687 N N . LEU A 1 451 ? 29.159 1.526 -16.119 1.00 95.06 451 LEU A N 1
ATOM 3688 C CA . LEU A 1 451 ? 28.703 0.183 -15.772 1.00 95.06 451 LEU A CA 1
ATOM 3689 C C . LEU 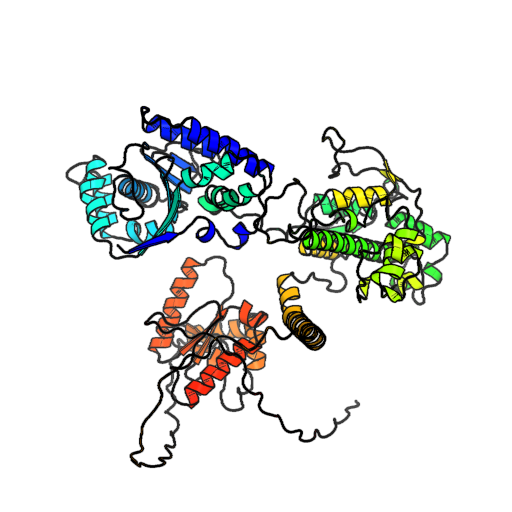A 1 451 ? 28.742 -0.067 -14.254 1.00 95.06 451 LEU A C 1
ATOM 3691 O O . LEU A 1 451 ? 27.784 -0.590 -13.680 1.00 95.06 451 LEU A O 1
ATOM 3695 N N . GLN A 1 452 ? 29.809 0.369 -13.573 1.00 94.88 452 GLN A N 1
ATOM 3696 C CA . GLN A 1 452 ? 29.893 0.277 -12.111 1.00 94.88 452 GLN A CA 1
ATOM 3697 C C . GLN A 1 452 ? 28.845 1.158 -11.428 1.00 94.88 452 GLN A C 1
ATOM 3699 O O . GLN A 1 452 ? 28.268 0.746 -10.420 1.00 94.88 452 GLN A O 1
ATOM 3704 N N . TYR A 1 453 ? 28.599 2.360 -11.959 1.00 96.38 453 TYR A N 1
ATOM 3705 C CA . TYR A 1 453 ? 27.582 3.254 -11.423 1.00 96.38 453 TYR A CA 1
ATOM 3706 C C . TYR A 1 453 ? 26.189 2.632 -11.572 1.00 96.38 453 TYR A C 1
ATOM 3708 O O . TYR A 1 453 ? 25.456 2.557 -10.588 1.00 96.38 453 TYR A O 1
ATOM 3716 N N . LEU A 1 454 ? 25.862 2.084 -12.744 1.00 96.00 454 LEU A N 1
ATOM 3717 C CA . LEU A 1 454 ? 24.594 1.401 -12.992 1.00 96.00 454 LEU A CA 1
ATOM 3718 C C . LEU A 1 454 ? 24.367 0.237 -12.016 1.00 96.00 454 LEU A C 1
ATOM 3720 O O . LEU A 1 454 ? 23.304 0.154 -11.405 1.00 96.00 454 LEU A O 1
ATOM 3724 N N . PHE A 1 455 ? 25.359 -0.633 -11.801 1.00 95.62 455 PHE A N 1
ATOM 3725 C CA . PHE A 1 455 ? 25.214 -1.735 -10.841 1.00 95.62 455 PHE A CA 1
ATOM 3726 C C . PHE A 1 455 ? 25.079 -1.254 -9.398 1.00 95.62 455 PHE A C 1
ATOM 3728 O O . PHE A 1 455 ? 24.222 -1.761 -8.676 1.00 95.62 455 PHE A O 1
ATOM 3735 N N . ALA A 1 456 ? 25.865 -0.258 -8.978 1.00 94.81 456 ALA A N 1
ATOM 3736 C CA . ALA A 1 456 ? 25.740 0.317 -7.642 1.00 94.81 456 ALA A CA 1
ATOM 3737 C C . ALA A 1 456 ? 24.355 0.948 -7.429 1.00 94.81 456 ALA A C 1
ATOM 3739 O O . ALA A 1 456 ? 23.745 0.742 -6.379 1.00 94.81 456 ALA A O 1
ATOM 3740 N N . PHE A 1 457 ? 23.858 1.685 -8.428 1.00 95.69 457 PHE A N 1
ATOM 3741 C CA . PHE A 1 457 ? 22.527 2.286 -8.442 1.00 95.69 457 PHE A CA 1
ATOM 3742 C C . PHE A 1 457 ? 21.442 1.220 -8.279 1.00 95.69 457 PHE A C 1
ATOM 3744 O O . PHE A 1 457 ? 20.645 1.308 -7.350 1.00 95.69 457 PHE A O 1
ATOM 3751 N N . LEU A 1 458 ? 21.453 0.167 -9.101 1.00 94.50 458 LEU A N 1
ATOM 3752 C CA . LEU A 1 458 ? 20.467 -0.914 -9.018 1.00 94.50 458 LEU A CA 1
ATOM 3753 C C . LEU A 1 458 ? 20.555 -1.695 -7.698 1.00 94.50 458 LEU A C 1
ATOM 3755 O O . LEU A 1 458 ? 19.535 -2.104 -7.154 1.00 94.50 458 LEU A O 1
ATOM 3759 N N . ASP A 1 459 ? 21.753 -1.896 -7.147 1.00 91.56 459 ASP A N 1
ATOM 3760 C CA . ASP A 1 459 ? 21.947 -2.569 -5.855 1.00 91.56 459 ASP A CA 1
ATOM 3761 C C . ASP A 1 459 ? 21.424 -1.772 -4.650 1.00 91.56 459 ASP A C 1
ATOM 3763 O O . ASP A 1 459 ? 21.214 -2.347 -3.575 1.00 91.56 459 ASP A O 1
ATOM 3767 N N . ALA A 1 460 ? 21.218 -0.463 -4.804 1.00 90.88 460 ALA A N 1
ATOM 3768 C CA . ALA A 1 460 ? 20.701 0.407 -3.754 1.00 90.88 460 ALA A CA 1
ATOM 3769 C C . ALA A 1 460 ? 19.168 0.359 -3.608 1.00 90.88 460 ALA A C 1
ATOM 3771 O O . ALA A 1 460 ? 18.640 0.925 -2.651 1.00 90.88 460 ALA A O 1
ATOM 3772 N N . TYR A 1 461 ? 18.473 -0.354 -4.498 1.00 88.69 461 TYR A N 1
ATOM 3773 C CA . TYR A 1 461 ? 17.028 -0.591 -4.455 1.00 88.69 461 TYR A CA 1
ATOM 3774 C C . TYR A 1 461 ? 16.710 -2.074 -4.199 1.00 88.69 461 TYR A C 1
ATOM 3776 O O . TYR A 1 461 ? 17.553 -2.948 -4.421 1.00 88.69 461 TYR A O 1
ATOM 3784 N N . ASP A 1 462 ? 15.508 -2.366 -3.695 1.00 83.62 462 ASP A N 1
ATOM 3785 C CA . ASP A 1 462 ? 14.999 -3.735 -3.557 1.00 83.62 462 ASP A CA 1
ATOM 3786 C C . ASP A 1 462 ? 14.151 -4.085 -4.786 1.00 83.62 462 ASP A C 1
ATOM 3788 O O . ASP A 1 462 ? 13.221 -3.365 -5.125 1.00 83.62 462 ASP A O 1
ATOM 3792 N N . PHE A 1 463 ? 14.469 -5.189 -5.456 1.00 84.38 463 PHE A N 1
ATOM 3793 C CA . PHE A 1 463 ? 13.742 -5.699 -6.628 1.00 84.38 463 PHE A CA 1
ATOM 3794 C C . PHE A 1 463 ? 12.994 -7.015 -6.317 1.00 84.38 463 PHE A C 1
ATOM 3796 O O . PHE A 1 463 ? 12.564 -7.732 -7.223 1.00 84.38 463 PHE A O 1
ATOM 3803 N N . GLY A 1 464 ? 12.887 -7.390 -5.036 1.00 73.56 464 GLY A N 1
ATOM 3804 C CA . GLY A 1 464 ? 12.218 -8.609 -4.582 1.00 73.56 464 GLY A CA 1
ATOM 3805 C C . GLY A 1 464 ? 10.698 -8.607 -4.788 1.00 73.56 464 GLY A C 1
ATOM 3806 O O . GLY A 1 464 ? 10.080 -7.589 -5.081 1.00 73.56 464 GLY A O 1
ATOM 3807 N N . ALA A 1 465 ? 10.064 -9.774 -4.621 1.00 62.06 465 ALA A N 1
ATOM 3808 C CA . ALA A 1 465 ? 8.612 -9.895 -4.762 1.00 62.06 465 ALA A CA 1
ATOM 3809 C C . ALA A 1 465 ? 7.839 -9.202 -3.620 1.00 62.06 465 ALA A C 1
ATOM 3811 O O . ALA A 1 465 ? 8.196 -9.293 -2.433 1.00 62.06 465 ALA A O 1
ATOM 3812 N N . GLU A 1 466 ? 6.718 -8.582 -3.992 1.00 55.84 466 GLU A N 1
ATOM 3813 C CA . GLU A 1 466 ? 5.645 -8.186 -3.082 1.00 55.84 466 GLU A CA 1
ATOM 3814 C C . GLU A 1 466 ? 4.933 -9.433 -2.547 1.00 55.84 466 GLU A C 1
ATOM 3816 O O . GLU A 1 466 ? 4.576 -10.326 -3.313 1.00 55.84 466 GLU A O 1
ATOM 3821 N N . GLY A 1 467 ? 4.680 -9.497 -1.237 1.00 50.75 467 GLY A N 1
ATOM 3822 C CA . GLY A 1 467 ? 3.655 -10.412 -0.714 1.00 50.75 467 GLY A CA 1
ATOM 3823 C C . GLY A 1 467 ? 4.065 -11.407 0.367 1.00 50.75 467 GLY A C 1
ATOM 3824 O O . GLY A 1 467 ? 3.207 -12.158 0.821 1.00 50.75 467 GLY A O 1
ATOM 3825 N N . GLY A 1 468 ? 5.311 -11.401 0.840 1.00 54.28 468 GLY A N 1
ATOM 3826 C CA . GLY A 1 468 ? 5.636 -12.050 2.114 1.00 54.28 468 GLY A CA 1
ATOM 3827 C C . GLY A 1 468 ? 5.290 -11.132 3.286 1.00 54.28 468 GLY A C 1
ATOM 3828 O O . GLY A 1 468 ? 5.693 -9.970 3.267 1.00 54.28 468 GLY A O 1
ATOM 3829 N N . ALA A 1 469 ? 4.605 -11.642 4.318 1.00 56.16 469 ALA A N 1
ATOM 3830 C CA . ALA A 1 469 ? 4.561 -11.000 5.637 1.00 56.16 469 ALA A CA 1
ATOM 3831 C C . ALA A 1 469 ? 5.945 -11.131 6.289 1.00 56.16 469 ALA A C 1
ATOM 3833 O O . ALA A 1 469 ? 6.142 -11.938 7.188 1.00 56.16 469 ALA A O 1
ATOM 3834 N N . ALA A 1 470 ? 6.913 -10.406 5.742 1.00 70.56 470 ALA A N 1
ATOM 3835 C CA . ALA A 1 470 ? 8.306 -10.406 6.145 1.00 70.56 470 ALA A CA 1
ATOM 3836 C C . ALA A 1 470 ? 8.711 -8.981 6.512 1.00 70.56 470 ALA A C 1
ATOM 3838 O O . ALA A 1 470 ? 8.135 -8.013 6.011 1.00 70.56 470 ALA A O 1
ATOM 3839 N N . ILE A 1 471 ? 9.712 -8.868 7.373 1.00 73.25 471 ILE A N 1
ATOM 3840 C CA . ILE A 1 471 ? 10.315 -7.587 7.720 1.00 73.25 471 ILE A CA 1
ATOM 3841 C C . ILE A 1 471 ? 11.343 -7.248 6.650 1.00 73.25 471 ILE A C 1
ATOM 3843 O O . ILE A 1 471 ? 12.117 -8.099 6.203 1.00 73.25 471 ILE A O 1
ATOM 3847 N N . GLN A 1 472 ? 11.326 -5.999 6.212 1.00 75.94 472 GLN A N 1
ATOM 3848 C CA . GLN A 1 472 ? 12.320 -5.488 5.295 1.00 75.94 472 GLN A CA 1
ATOM 3849 C C . GLN A 1 472 ? 13.599 -5.137 6.073 1.00 75.94 472 GLN A C 1
ATOM 3851 O O . GLN A 1 472 ? 13.624 -4.174 6.833 1.00 75.94 472 GLN A O 1
ATOM 3856 N N . GLU A 1 473 ? 14.658 -5.938 5.906 1.00 74.88 473 GLU A N 1
ATOM 3857 C CA . GLU A 1 473 ? 15.930 -5.759 6.636 1.00 74.88 473 GLU A CA 1
ATOM 3858 C C . GLU A 1 473 ? 16.710 -4.512 6.203 1.00 74.88 473 GLU A C 1
ATOM 3860 O O . GLU A 1 473 ? 17.314 -3.841 7.038 1.00 74.88 473 GLU A O 1
ATOM 3865 N N . ASP A 1 474 ? 16.674 -4.186 4.910 1.00 67.69 474 ASP A N 1
ATOM 3866 C CA . ASP A 1 474 ? 17.358 -3.022 4.356 1.00 67.69 474 ASP A CA 1
ATOM 3867 C C . ASP A 1 474 ? 16.331 -1.936 4.017 1.00 67.69 474 ASP A C 1
ATOM 3869 O O . ASP A 1 474 ? 15.368 -2.223 3.312 1.00 67.69 474 ASP A O 1
ATOM 3873 N N . ASN A 1 475 ? 16.575 -0.673 4.386 1.00 65.62 475 ASN A N 1
ATOM 3874 C CA . ASN A 1 475 ? 15.707 0.480 4.054 1.00 65.62 475 ASN A CA 1
ATOM 3875 C C . ASN A 1 475 ? 15.758 0.888 2.560 1.00 65.62 475 ASN A C 1
ATOM 3877 O O . ASN A 1 475 ? 15.816 2.076 2.226 1.00 65.62 475 ASN A O 1
ATOM 3881 N N . LYS A 1 476 ? 15.845 -0.079 1.648 1.00 76.19 476 LYS A N 1
ATOM 3882 C CA . LYS A 1 476 ? 15.875 0.144 0.202 1.00 76.19 476 LYS A CA 1
ATOM 3883 C C . LYS A 1 476 ? 14.461 0.345 -0.318 1.00 76.19 476 LYS A C 1
ATOM 3885 O O . LYS A 1 476 ? 13.557 -0.396 0.044 1.00 76.19 476 LYS A O 1
ATOM 3890 N N . THR A 1 477 ? 14.253 1.300 -1.213 1.00 78.00 477 THR A N 1
ATOM 3891 C CA . THR A 1 477 ? 12.933 1.423 -1.837 1.00 78.00 477 THR A CA 1
ATOM 3892 C C . THR A 1 477 ? 12.670 0.221 -2.745 1.00 78.00 477 THR A C 1
ATOM 3894 O O . THR A 1 477 ? 13.564 -0.200 -3.484 1.00 78.00 477 THR A O 1
ATOM 3897 N N . LEU A 1 478 ? 11.456 -0.326 -2.681 1.00 78.81 478 LEU A N 1
ATOM 3898 C CA . LEU A 1 478 ? 11.012 -1.417 -3.543 1.00 78.81 478 LEU A CA 1
ATOM 3899 C C . LEU A 1 478 ? 10.727 -0.902 -4.961 1.00 78.81 478 LEU A C 1
ATOM 3901 O O . LEU A 1 478 ? 9.950 0.033 -5.138 1.00 78.81 478 LEU A O 1
ATOM 3905 N N . ILE A 1 479 ? 11.313 -1.546 -5.967 1.00 82.25 479 ILE A N 1
ATOM 3906 C CA . ILE A 1 479 ? 1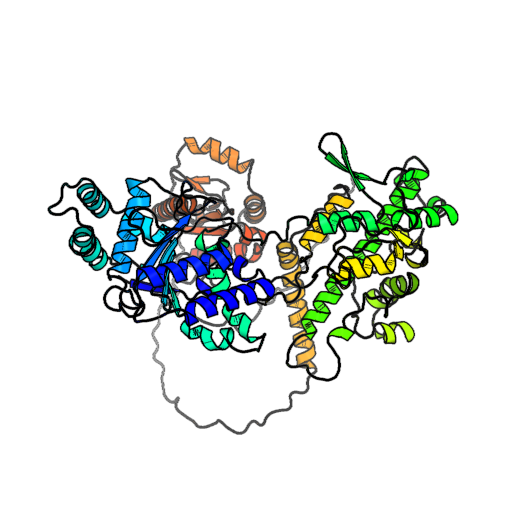1.084 -1.296 -7.390 1.00 82.25 479 ILE A CA 1
ATOM 3907 C C . ILE A 1 479 ? 10.501 -2.570 -8.000 1.00 82.25 479 ILE A C 1
ATOM 3909 O O . ILE A 1 479 ? 11.209 -3.541 -8.272 1.00 82.25 479 ILE A O 1
ATOM 3913 N N . ASN A 1 480 ? 9.184 -2.576 -8.189 1.00 74.00 480 ASN A N 1
ATOM 3914 C CA . ASN A 1 480 ? 8.460 -3.708 -8.758 1.00 74.00 480 ASN A CA 1
ATOM 3915 C C . ASN A 1 480 ? 8.274 -3.555 -10.285 1.00 74.00 480 ASN A C 1
ATOM 3917 O O . ASN A 1 480 ? 8.644 -2.547 -10.892 1.00 74.00 480 ASN A O 1
ATOM 3921 N N . ALA A 1 481 ? 7.642 -4.549 -10.914 1.00 74.19 481 ALA A N 1
ATOM 3922 C CA . ALA A 1 481 ? 7.354 -4.522 -12.348 1.00 74.19 481 ALA A CA 1
ATOM 3923 C C . ALA A 1 481 ? 6.442 -3.352 -12.775 1.00 74.19 481 ALA A C 1
ATOM 3925 O O . ALA A 1 481 ? 6.608 -2.838 -13.879 1.00 74.19 481 ALA A O 1
ATOM 3926 N N . SER A 1 482 ? 5.519 -2.907 -11.915 1.00 72.56 482 SER A N 1
ATOM 3927 C CA . SER A 1 482 ? 4.630 -1.774 -12.200 1.00 72.56 482 SER A CA 1
ATOM 3928 C C . SER A 1 482 ? 5.368 -0.444 -12.280 1.00 72.56 482 SER A C 1
ATOM 3930 O O . SER A 1 482 ? 5.157 0.312 -13.227 1.00 72.56 482 SER A O 1
ATOM 3932 N N . VAL A 1 483 ? 6.277 -0.175 -11.337 1.00 76.88 483 VAL A N 1
ATOM 3933 C CA . VAL A 1 483 ? 7.132 1.020 -11.361 1.00 76.88 483 VAL A CA 1
ATOM 3934 C C . VAL A 1 483 ? 7.953 1.049 -12.648 1.00 76.88 483 VAL A C 1
ATOM 3936 O O . VAL A 1 483 ? 7.993 2.076 -13.323 1.00 76.88 483 VAL A O 1
ATOM 3939 N N . LEU A 1 484 ? 8.562 -0.079 -13.028 1.00 82.56 484 LEU A N 1
ATOM 3940 C CA . LEU A 1 484 ? 9.332 -0.173 -14.271 1.00 82.56 484 LEU A CA 1
ATOM 3941 C C . LEU A 1 484 ? 8.460 0.050 -15.511 1.00 82.56 484 LEU A C 1
ATOM 3943 O O . LEU A 1 484 ? 8.865 0.778 -16.414 1.00 82.56 484 LEU A O 1
ATOM 3947 N N . GLY A 1 485 ? 7.254 -0.519 -15.534 1.00 78.94 485 GLY A N 1
ATOM 3948 C CA . GLY A 1 485 ? 6.277 -0.292 -16.593 1.00 78.94 485 GLY A CA 1
ATOM 3949 C C . GLY A 1 485 ? 5.997 1.190 -16.827 1.00 78.94 485 GLY A C 1
ATOM 3950 O O . GLY A 1 485 ? 6.159 1.680 -17.940 1.00 78.94 485 GLY A O 1
ATOM 3951 N N . LEU A 1 486 ? 5.678 1.923 -15.758 1.00 77.56 486 LEU A N 1
ATOM 3952 C CA . LEU A 1 486 ? 5.409 3.365 -15.807 1.00 77.56 486 LEU A CA 1
ATOM 3953 C C . LEU A 1 486 ? 6.627 4.190 -16.241 1.00 77.56 486 LEU A C 1
ATOM 3955 O O . LEU A 1 486 ? 6.483 5.229 -16.887 1.00 77.56 486 LEU A O 1
ATOM 3959 N N . ILE A 1 487 ? 7.834 3.756 -15.873 1.00 82.81 487 ILE A N 1
ATOM 3960 C CA . ILE A 1 487 ? 9.079 4.389 -16.321 1.00 82.81 487 ILE A CA 1
ATOM 3961 C C . ILE A 1 487 ? 9.214 4.258 -17.838 1.00 82.81 487 ILE A C 1
ATOM 3963 O O . ILE A 1 487 ? 9.466 5.257 -18.510 1.00 82.81 487 ILE A O 1
ATOM 3967 N N . PHE A 1 488 ? 9.008 3.059 -18.386 1.00 78.50 488 PHE A N 1
ATOM 3968 C CA . PHE A 1 488 ? 9.124 2.825 -19.824 1.00 78.50 488 PHE A CA 1
ATOM 3969 C C . PHE A 1 488 ? 7.999 3.475 -20.629 1.00 78.50 488 PHE A C 1
ATOM 3971 O O . PHE A 1 488 ? 8.276 4.038 -21.685 1.00 78.50 488 PHE A O 1
ATOM 3978 N N . GLU A 1 489 ? 6.767 3.498 -20.112 1.00 77.44 489 GLU A N 1
ATOM 3979 C CA . GLU A 1 489 ? 5.670 4.280 -20.702 1.00 77.44 489 GLU A CA 1
ATOM 3980 C C . GLU A 1 489 ? 6.067 5.749 -20.889 1.00 77.44 489 GLU A C 1
ATOM 3982 O O . GLU A 1 489 ? 5.838 6.342 -21.948 1.00 77.44 489 GLU A O 1
ATOM 3987 N N . LYS A 1 490 ? 6.704 6.331 -19.863 1.00 79.00 490 LYS A N 1
ATOM 3988 C CA . LYS A 1 490 ? 7.175 7.716 -19.899 1.00 79.00 490 LYS A CA 1
ATOM 3989 C C . LYS A 1 490 ? 8.332 7.906 -20.864 1.00 79.00 490 LYS A C 1
ATOM 3991 O O . LYS A 1 490 ? 8.247 8.815 -21.684 1.00 79.00 490 LYS A O 1
ATOM 3996 N N . ILE A 1 491 ? 9.369 7.065 -20.792 1.00 78.44 491 ILE A N 1
ATOM 3997 C CA . ILE A 1 491 ? 10.559 7.139 -21.663 1.00 78.44 491 ILE A CA 1
ATOM 3998 C C . ILE A 1 491 ? 10.178 7.027 -23.142 1.00 78.44 491 ILE A C 1
ATOM 4000 O O . ILE A 1 491 ? 10.660 7.812 -23.954 1.00 78.44 491 ILE A O 1
ATOM 4004 N N . ASN A 1 492 ? 9.240 6.141 -23.477 1.00 73.06 492 ASN A N 1
ATOM 4005 C CA . ASN A 1 492 ? 8.751 5.966 -24.846 1.00 73.06 492 ASN A CA 1
ATOM 4006 C C . ASN A 1 492 ? 7.750 7.055 -25.281 1.00 73.06 492 ASN A C 1
ATOM 4008 O O . ASN A 1 492 ? 7.304 7.075 -26.430 1.00 73.06 492 ASN A O 1
ATOM 4012 N N . GLY A 1 493 ? 7.369 7.973 -24.384 1.00 62.03 493 GLY A N 1
ATOM 4013 C CA . GLY A 1 493 ? 6.498 9.108 -24.691 1.00 62.03 493 GLY A CA 1
ATOM 4014 C C . GLY A 1 493 ? 5.107 8.712 -25.194 1.00 62.03 493 GLY A C 1
ATOM 4015 O O . GLY A 1 493 ? 4.527 9.449 -25.991 1.00 62.03 493 GLY A O 1
ATOM 4016 N N . TYR A 1 494 ? 4.587 7.553 -24.772 1.00 51.94 494 TYR A N 1
ATOM 4017 C CA . TYR A 1 494 ? 3.337 6.947 -25.265 1.00 51.94 494 TYR A CA 1
ATOM 4018 C C . TYR A 1 494 ? 3.275 6.694 -26.782 1.00 51.94 494 TYR A C 1
ATOM 4020 O O . TYR A 1 494 ? 2.194 6.429 -27.317 1.00 51.94 494 TYR A O 1
ATOM 4028 N N . LYS A 1 495 ? 4.404 6.762 -27.498 1.00 49.19 495 LYS A N 1
ATOM 4029 C CA . LYS A 1 495 ? 4.449 6.327 -28.895 1.00 49.19 495 LYS A CA 1
ATOM 4030 C C . LYS A 1 495 ? 4.206 4.807 -28.937 1.00 49.19 495 LYS A C 1
ATOM 4032 O O . LYS A 1 495 ? 4.610 4.071 -28.037 1.00 49.19 495 LYS A O 1
ATOM 4037 N N . ASP A 1 496 ? 3.432 4.376 -29.929 1.00 43.62 496 ASP A N 1
ATOM 4038 C CA . ASP A 1 496 ? 3.032 2.982 -30.191 1.00 43.62 496 ASP A CA 1
ATOM 4039 C C . ASP A 1 496 ? 2.028 2.323 -29.228 1.00 43.62 496 ASP A C 1
ATOM 4041 O O . ASP A 1 496 ? 1.856 1.108 -29.256 1.00 43.62 496 ASP A O 1
ATOM 4045 N N . GLY A 1 497 ? 1.304 3.086 -28.397 1.00 44.72 497 GLY A N 1
ATOM 4046 C CA . GLY A 1 497 ? 0.271 2.495 -27.526 1.00 44.72 497 GLY A CA 1
ATOM 4047 C C . GLY A 1 497 ? 0.841 1.511 -26.494 1.00 44.72 497 GLY A C 1
ATOM 4048 O O . GLY A 1 497 ? 0.133 0.622 -26.021 1.00 44.72 497 GLY A O 1
ATOM 4049 N N . SER A 1 498 ? 2.121 1.680 -26.160 1.00 52.78 498 SER A N 1
ATOM 4050 C CA . SER A 1 498 ? 2.900 0.873 -25.221 1.00 52.78 498 SER A CA 1
ATOM 4051 C C . SER A 1 498 ? 2.457 1.116 -23.776 1.00 52.78 498 SER A C 1
ATOM 4053 O O . SER A 1 498 ? 3.203 1.692 -22.991 1.00 52.78 498 SER A O 1
ATOM 4055 N N . PHE A 1 499 ? 1.228 0.727 -23.435 1.00 59.16 499 PHE A N 1
ATOM 4056 C CA . PHE A 1 499 ? 0.710 0.778 -22.070 1.00 59.16 499 PHE A CA 1
ATOM 4057 C C . PHE A 1 499 ? 1.167 -0.457 -21.292 1.00 59.16 499 PHE A C 1
ATOM 4059 O O . PHE A 1 499 ? 0.968 -1.602 -21.711 1.00 59.16 499 PHE A O 1
ATOM 4066 N N . PHE A 1 500 ? 1.767 -0.225 -20.134 1.00 63.47 500 PHE A N 1
ATOM 4067 C CA . PHE A 1 500 ? 2.064 -1.239 -19.151 1.00 63.47 500 PHE A CA 1
ATOM 4068 C C . PHE A 1 500 ? 0.778 -1.960 -18.749 1.00 63.47 500 PHE A C 1
ATOM 4070 O O . PHE A 1 500 ? -0.236 -1.363 -18.387 1.00 63.47 500 PHE A O 1
ATOM 4077 N N . THR A 1 501 ? 0.843 -3.285 -18.791 1.00 59.19 501 THR A N 1
ATOM 4078 C CA . THR A 1 501 ? -0.247 -4.146 -18.351 1.00 59.19 501 THR A CA 1
ATOM 4079 C C . THR A 1 501 ? -0.037 -4.496 -16.876 1.00 59.19 501 THR A C 1
ATOM 4081 O O . THR A 1 501 ? 0.966 -5.140 -16.554 1.00 59.19 501 THR A O 1
ATOM 4084 N N . PRO A 1 502 ? -0.956 -4.110 -15.969 1.00 58.38 502 PRO A N 1
ATOM 4085 C CA . PRO A 1 502 ? -0.820 -4.385 -14.543 1.00 58.38 502 PRO A CA 1
ATOM 4086 C C . PRO A 1 502 ? -0.574 -5.863 -14.235 1.00 58.38 502 PRO A C 1
ATOM 4088 O O . PRO A 1 502 ? -1.154 -6.749 -14.865 1.00 58.38 502 PRO A O 1
ATOM 4091 N N . GLY A 1 503 ? 0.225 -6.139 -13.200 1.00 56.03 503 GLY A N 1
ATOM 4092 C CA . GLY A 1 503 ? 0.644 -7.502 -12.853 1.00 56.03 503 GLY A CA 1
ATOM 4093 C C . GLY A 1 503 ? -0.508 -8.491 -12.631 1.00 56.03 503 GLY A C 1
ATOM 4094 O O . GLY A 1 503 ? -0.364 -9.669 -12.947 1.00 56.03 503 GLY A O 1
ATOM 4095 N N . PHE A 1 504 ? -1.674 -8.033 -12.164 1.00 52.34 504 PHE A N 1
ATOM 4096 C CA . PHE A 1 504 ? -2.850 -8.896 -12.010 1.00 52.34 504 PHE A CA 1
ATOM 4097 C C . PHE A 1 504 ? -3.463 -9.326 -13.354 1.00 52.34 504 PHE A C 1
ATOM 4099 O O . PHE A 1 504 ? -3.961 -10.446 -13.449 1.00 52.34 504 PHE A O 1
ATOM 4106 N N . ILE A 1 505 ? -3.402 -8.477 -14.389 1.00 52.94 505 ILE A N 1
ATOM 4107 C CA . ILE A 1 505 ? -3.835 -8.818 -15.752 1.00 52.94 505 ILE A CA 1
ATOM 4108 C C . ILE A 1 505 ? -2.837 -9.801 -16.364 1.00 52.94 505 ILE A C 1
ATOM 4110 O O . ILE A 1 505 ? -3.240 -10.827 -16.898 1.00 52.94 505 ILE A O 1
ATOM 4114 N N . THR A 1 506 ? -1.534 -9.552 -16.217 1.00 59.78 506 THR A N 1
ATOM 4115 C CA . THR A 1 506 ? -0.487 -10.477 -16.686 1.00 59.78 506 THR A CA 1
ATOM 4116 C C . THR A 1 506 ? -0.588 -11.842 -16.005 1.00 59.78 506 THR A C 1
ATOM 4118 O O . THR A 1 506 ? -0.528 -12.872 -16.672 1.00 59.78 506 THR A O 1
ATOM 4121 N N . MET A 1 507 ? -0.811 -11.870 -14.687 1.00 53.22 507 MET A N 1
ATOM 4122 C CA . MET A 1 507 ? -1.063 -13.107 -13.947 1.00 53.22 507 MET A CA 1
ATOM 4123 C C . MET A 1 507 ? -2.305 -13.821 -14.477 1.00 53.22 507 MET A C 1
ATOM 4125 O O . MET A 1 507 ? -2.253 -15.025 -14.693 1.00 53.22 507 MET A O 1
ATOM 4129 N N . TYR A 1 508 ? -3.395 -13.092 -14.727 1.00 50.16 508 TYR A N 1
ATOM 4130 C CA . TYR A 1 508 ? -4.609 -13.650 -15.316 1.00 50.16 508 TYR A CA 1
ATOM 4131 C C . TYR A 1 508 ? -4.341 -14.297 -16.685 1.00 50.16 508 TYR A C 1
ATOM 4133 O O . TYR A 1 508 ? -4.632 -15.480 -16.857 1.00 50.16 508 TYR A O 1
ATOM 4141 N N . MET A 1 509 ? -3.707 -13.568 -17.611 1.00 56.00 509 MET A N 1
ATOM 4142 C CA . MET A 1 509 ? -3.385 -14.062 -18.957 1.00 56.00 509 MET A CA 1
ATOM 4143 C C . MET A 1 509 ? -2.484 -15.305 -18.925 1.00 56.00 509 MET A C 1
ATOM 4145 O O . MET A 1 509 ? -2.647 -16.218 -19.732 1.00 56.00 509 MET A O 1
ATOM 4149 N N . CYS A 1 510 ? -1.535 -15.361 -17.988 1.00 59.72 510 CYS A N 1
ATOM 4150 C CA . CYS A 1 510 ? -0.566 -16.451 -17.910 1.00 59.72 510 CYS A CA 1
ATOM 4151 C C . CYS A 1 510 ? -1.019 -17.630 -17.034 1.00 59.72 510 CYS A C 1
ATOM 4153 O O . CYS A 1 510 ? -0.442 -18.711 -17.157 1.00 59.72 510 CYS A O 1
ATOM 4155 N N . ARG A 1 511 ? -2.019 -17.460 -16.152 1.00 63.88 511 ARG A N 1
ATOM 4156 C CA . ARG A 1 511 ? -2.388 -18.444 -15.114 1.00 63.88 511 ARG A CA 1
ATOM 4157 C C . ARG A 1 511 ? -2.676 -19.816 -15.697 1.00 63.88 511 ARG A C 1
ATOM 4159 O O . ARG A 1 511 ? -2.118 -20.802 -15.227 1.00 63.88 511 ARG A O 1
ATOM 4166 N N . GLU A 1 512 ? -3.517 -19.879 -16.721 1.00 63.28 512 GLU A N 1
ATOM 4167 C CA . GLU A 1 512 ? -3.922 -21.144 -17.333 1.00 63.28 512 GLU A CA 1
ATOM 4168 C C . GLU A 1 512 ? -2.767 -21.836 -18.051 1.00 63.28 512 GLU A C 1
ATOM 4170 O O . GLU A 1 512 ? -2.565 -23.042 -17.895 1.00 63.28 512 GLU A O 1
ATOM 4175 N N . THR A 1 513 ? -1.958 -21.068 -18.777 1.00 69.06 513 THR A N 1
ATOM 4176 C CA . THR A 1 513 ? -0.773 -21.576 -19.472 1.00 69.06 513 THR A CA 1
ATOM 4177 C C . THR A 1 513 ? 0.255 -22.122 -18.483 1.00 69.06 513 THR A C 1
ATOM 4179 O O . THR A 1 513 ? 0.726 -23.247 -18.646 1.00 69.06 513 THR A O 1
ATOM 4182 N N . ILE A 1 514 ? 0.555 -21.375 -17.414 1.00 75.56 514 ILE A N 1
ATOM 4183 C CA . ILE A 1 514 ? 1.473 -21.807 -16.353 1.00 75.56 514 ILE A CA 1
ATOM 4184 C C . ILE A 1 514 ? 0.908 -23.034 -15.636 1.00 75.56 514 ILE A C 1
ATOM 4186 O O . ILE A 1 514 ? 1.627 -24.013 -15.461 1.00 75.56 514 ILE A O 1
ATOM 4190 N N . ARG A 1 515 ? -0.378 -23.030 -15.265 1.00 76.81 515 ARG A N 1
ATOM 4191 C CA . ARG A 1 515 ? -1.042 -24.161 -14.599 1.00 76.81 515 ARG A CA 1
ATOM 4192 C C . ARG A 1 515 ? -0.922 -25.435 -15.428 1.00 76.81 515 ARG A C 1
ATOM 4194 O O . ARG A 1 515 ? -0.461 -26.450 -14.911 1.00 76.81 515 ARG A O 1
ATOM 4201 N N . LYS A 1 516 ? -1.284 -25.379 -16.713 1.00 72.69 516 LYS A N 1
ATOM 4202 C CA . LYS A 1 516 ? -1.177 -26.519 -17.635 1.00 72.69 516 LYS A CA 1
ATOM 4203 C C . LYS A 1 516 ? 0.269 -26.996 -17.766 1.00 72.69 516 LYS A C 1
ATOM 4205 O O . LYS A 1 516 ? 0.515 -28.192 -17.631 1.00 72.69 516 LYS A O 1
ATOM 4210 N N . ALA A 1 517 ? 1.219 -26.078 -17.952 1.00 75.81 517 ALA A N 1
ATOM 4211 C CA . ALA A 1 517 ? 2.638 -26.411 -18.065 1.00 75.81 517 ALA A CA 1
ATOM 4212 C C . ALA A 1 517 ? 3.189 -27.079 -16.792 1.00 75.81 517 ALA A C 1
ATOM 4214 O O . ALA A 1 517 ? 3.889 -28.087 -16.877 1.00 75.81 517 ALA A O 1
ATOM 4215 N N . VAL A 1 518 ? 2.842 -26.560 -15.610 1.00 78.56 518 VAL A N 1
ATOM 4216 C CA . VAL A 1 518 ? 3.255 -27.121 -14.315 1.00 78.56 518 VAL A CA 1
ATOM 4217 C C . VAL A 1 518 ? 2.658 -28.510 -14.109 1.00 78.56 518 VAL A C 1
ATOM 4219 O O . VAL A 1 518 ? 3.399 -29.441 -13.804 1.00 78.56 518 VAL A O 1
ATOM 4222 N N . VAL A 1 519 ? 1.349 -28.682 -14.323 1.00 81.62 519 VAL A N 1
ATOM 4223 C CA . VAL A 1 519 ? 0.675 -29.988 -14.198 1.00 81.62 519 VAL A CA 1
ATOM 4224 C C . VAL A 1 519 ? 1.280 -31.004 -15.163 1.00 81.62 519 VAL A C 1
ATOM 4226 O O . VAL A 1 519 ? 1.567 -32.135 -14.774 1.00 81.62 519 VAL A O 1
ATOM 4229 N N . GLN A 1 520 ? 1.532 -30.601 -16.409 1.00 83.88 520 GLN A N 1
ATOM 4230 C CA . GLN A 1 520 ? 2.190 -31.449 -17.394 1.00 83.88 520 GLN A CA 1
ATOM 4231 C C . GLN A 1 520 ? 3.585 -31.880 -16.921 1.00 83.88 520 GLN A C 1
ATOM 4233 O O . GLN A 1 520 ? 3.875 -33.075 -16.908 1.00 83.88 520 GLN A O 1
ATOM 4238 N N . LYS A 1 521 ? 4.436 -30.938 -16.494 1.00 83.06 521 LYS A N 1
ATOM 4239 C CA . LYS A 1 521 ? 5.800 -31.245 -16.034 1.00 83.06 521 LYS A CA 1
ATOM 4240 C C . LYS A 1 521 ? 5.812 -32.108 -14.778 1.00 83.06 521 LYS A C 1
ATOM 4242 O O . LYS A 1 521 ? 6.638 -33.011 -14.675 1.00 83.06 521 LYS A O 1
ATOM 4247 N N . PHE A 1 522 ? 4.875 -31.881 -13.862 1.00 85.06 522 PHE A N 1
ATOM 4248 C CA . PHE A 1 522 ? 4.697 -32.724 -12.687 1.00 85.06 522 PHE A CA 1
ATOM 4249 C C . PHE A 1 522 ? 4.323 -34.158 -13.082 1.00 85.06 522 PHE A C 1
ATOM 4251 O O . PHE A 1 522 ? 4.938 -35.105 -12.600 1.00 85.06 522 PHE A O 1
ATOM 4258 N N . ASN A 1 523 ? 3.385 -34.330 -14.018 1.00 81.00 523 ASN A N 1
ATOM 4259 C CA . ASN A 1 523 ? 2.992 -35.645 -14.529 1.00 81.00 523 ASN A CA 1
ATOM 4260 C C . ASN A 1 523 ? 4.140 -36.358 -15.263 1.00 81.00 523 ASN A C 1
ATOM 4262 O O . ASN A 1 523 ? 4.312 -37.565 -15.103 1.00 81.00 523 ASN A O 1
ATOM 4266 N N . GLU A 1 524 ? 4.936 -35.633 -16.051 1.00 83.94 524 GLU A N 1
ATOM 4267 C CA . GLU A 1 524 ? 6.134 -36.164 -16.716 1.00 83.94 524 GLU A CA 1
ATOM 4268 C C . GLU A 1 524 ? 7.188 -36.627 -15.693 1.00 83.94 524 GLU A C 1
ATOM 4270 O O . GLU A 1 524 ? 7.715 -37.733 -15.809 1.00 83.94 524 GLU A O 1
ATOM 4275 N N . ALA A 1 525 ? 7.459 -35.827 -14.656 1.00 81.75 525 ALA A N 1
ATOM 4276 C CA . ALA A 1 525 ? 8.409 -36.172 -13.596 1.00 81.75 525 ALA A CA 1
ATOM 4277 C C . ALA A 1 525 ? 7.926 -37.350 -12.730 1.00 81.75 525 ALA A C 1
ATOM 4279 O O . ALA A 1 525 ? 8.695 -38.269 -12.441 1.00 81.75 525 ALA A O 1
ATOM 4280 N N . ALA A 1 526 ? 6.642 -37.365 -12.364 1.00 75.19 526 ALA A N 1
ATOM 4281 C CA . ALA A 1 526 ? 6.029 -38.442 -11.590 1.00 75.19 526 ALA A CA 1
ATOM 4282 C C . ALA A 1 526 ? 6.052 -39.784 -12.341 1.00 75.19 526 ALA A C 1
ATOM 4284 O O . ALA A 1 526 ? 6.262 -40.825 -11.725 1.00 75.19 526 ALA A O 1
ATOM 4285 N N . ARG A 1 527 ? 5.904 -39.772 -13.674 1.00 67.00 527 ARG A N 1
ATOM 4286 C CA . ARG A 1 527 ? 6.024 -40.975 -14.519 1.00 67.00 527 ARG A CA 1
ATOM 4287 C C . ARG A 1 527 ? 7.455 -41.515 -14.614 1.00 67.00 527 ARG A C 1
ATOM 4289 O O . ARG A 1 527 ? 7.625 -42.712 -14.813 1.00 67.00 527 ARG A O 1
ATOM 4296 N N . ASN A 1 528 ? 8.461 -40.657 -14.448 1.00 56.19 528 ASN A N 1
ATOM 4297 C CA . ASN A 1 528 ? 9.880 -41.010 -14.559 1.00 56.19 528 ASN A CA 1
ATOM 4298 C C . ASN A 1 528 ? 10.553 -41.320 -13.210 1.00 56.19 528 ASN A C 1
ATOM 4300 O O . ASN A 1 528 ? 11.751 -41.597 -13.174 1.00 56.19 528 ASN A O 1
ATOM 4304 N N . THR A 1 529 ? 9.808 -41.293 -12.101 1.00 46.03 529 THR A N 1
ATOM 4305 C CA . THR A 1 529 ? 10.328 -41.676 -10.783 1.00 46.03 529 THR A CA 1
ATOM 4306 C C . THR A 1 529 ? 9.952 -43.136 -10.510 1.00 46.03 529 THR A C 1
ATOM 4308 O O . THR A 1 529 ? 8.758 -43.432 -10.437 1.00 46.03 529 THR A O 1
ATOM 4311 N N . PRO A 1 530 ? 10.903 -44.078 -10.353 1.00 43.94 530 PRO A N 1
ATOM 4312 C CA . PRO A 1 530 ? 10.562 -45.428 -9.928 1.00 43.94 530 PRO A CA 1
ATOM 4313 C C . PRO A 1 530 ? 9.975 -45.350 -8.516 1.00 43.94 530 PRO A C 1
ATOM 4315 O O . PRO A 1 530 ? 10.671 -45.037 -7.551 1.00 43.94 530 PRO A O 1
ATOM 4318 N N . LEU A 1 531 ? 8.672 -45.604 -8.401 1.00 43.28 531 LEU A N 1
ATOM 4319 C CA . LEU A 1 531 ? 8.017 -45.836 -7.120 1.00 43.28 531 LEU A CA 1
ATOM 4320 C C . LEU A 1 531 ? 8.721 -47.020 -6.456 1.00 43.28 531 LEU A C 1
ATOM 4322 O O . LEU A 1 531 ? 8.559 -48.159 -6.886 1.00 43.28 531 LEU A O 1
ATOM 4326 N N . ASN A 1 532 ? 9.512 -46.752 -5.419 1.00 38.44 532 ASN A N 1
ATOM 4327 C CA . ASN A 1 532 ? 9.964 -47.792 -4.510 1.00 38.44 532 ASN A CA 1
ATOM 4328 C C . ASN A 1 532 ? 8.708 -48.272 -3.760 1.00 38.44 532 ASN A C 1
ATOM 4330 O O . ASN A 1 532 ? 8.090 -47.458 -3.065 1.00 38.44 532 ASN A O 1
ATOM 4334 N N . PRO A 1 533 ? 8.246 -49.522 -3.936 1.00 38.00 533 PRO A N 1
ATOM 4335 C CA . PRO A 1 533 ? 7.026 -49.962 -3.289 1.00 38.00 533 PRO A CA 1
ATOM 4336 C C . PRO A 1 533 ? 7.318 -50.135 -1.799 1.00 38.00 533 PRO A C 1
ATOM 4338 O O . PRO A 1 533 ? 7.885 -51.140 -1.375 1.00 38.00 533 PRO A O 1
ATOM 4341 N N . LEU A 1 534 ? 6.921 -49.152 -0.989 1.00 35.00 534 LEU A N 1
ATOM 4342 C CA . LEU A 1 534 ? 6.717 -49.395 0.433 1.00 35.00 534 LEU A CA 1
ATOM 4343 C C . LEU A 1 534 ? 5.683 -50.521 0.553 1.00 35.00 534 LEU A C 1
ATOM 4345 O O . LEU A 1 534 ? 4.607 -50.494 -0.049 1.00 35.00 534 LEU A O 1
ATOM 4349 N N . SER A 1 535 ? 6.108 -51.559 1.258 1.00 34.22 535 SER A N 1
ATOM 4350 C CA . SER A 1 535 ? 5.506 -52.878 1.378 1.00 34.22 535 SER A CA 1
ATOM 4351 C C . SER A 1 535 ? 4.007 -52.842 1.679 1.00 34.22 535 SER A C 1
ATOM 4353 O O . SER A 1 535 ? 3.573 -52.353 2.719 1.00 34.22 535 SER A O 1
ATOM 4355 N N . ARG A 1 536 ? 3.219 -53.465 0.792 1.00 32.53 536 ARG A N 1
ATOM 4356 C CA . ARG A 1 536 ? 1.875 -53.971 1.101 1.00 32.53 536 ARG A CA 1
ATOM 4357 C C . ARG A 1 536 ? 2.001 -55.069 2.151 1.00 32.53 536 ARG A C 1
ATOM 4359 O O . ARG A 1 536 ? 2.272 -56.220 1.825 1.00 32.53 536 ARG A O 1
ATOM 4366 N N . GLY A 1 537 ? 1.799 -54.705 3.400 1.00 31.73 537 GLY A N 1
ATOM 4367 C CA . GLY A 1 537 ? 1.809 -55.642 4.507 1.00 31.73 537 GLY A CA 1
ATOM 4368 C C . GLY A 1 537 ? 1.710 -54.858 5.787 1.00 31.73 537 GLY A C 1
ATOM 4369 O O . GLY A 1 537 ? 2.720 -54.678 6.438 1.00 31.73 537 GLY A O 1
ATOM 4370 N N . ASP A 1 538 ? 0.539 -54.268 6.017 1.00 30.52 538 ASP A N 1
ATOM 4371 C CA . ASP A 1 538 ? -0.079 -54.098 7.333 1.00 30.52 538 ASP A CA 1
ATOM 4372 C C . ASP A 1 538 ? -1.195 -53.064 7.213 1.00 30.52 538 ASP A C 1
ATOM 4374 O O . ASP A 1 538 ? -0.948 -51.867 7.123 1.00 30.52 538 ASP A O 1
ATOM 4378 N N . LEU A 1 539 ? -2.424 -53.582 7.125 1.00 29.23 539 LEU A N 1
ATOM 4379 C CA . LEU A 1 539 ? -3.696 -53.042 7.633 1.00 29.23 539 LEU A CA 1
ATOM 4380 C C . LEU A 1 539 ? -4.851 -53.714 6.873 1.00 29.23 539 LEU A C 1
ATOM 4382 O O . LEU A 1 539 ? -5.644 -53.092 6.173 1.00 29.23 539 LEU A O 1
ATOM 4386 N N . ALA A 1 540 ? -4.936 -55.036 7.028 1.00 28.33 540 ALA A N 1
ATOM 4387 C CA . ALA A 1 540 ? -6.154 -55.800 6.808 1.00 28.33 540 ALA A CA 1
ATOM 4388 C C . ALA A 1 540 ? -6.533 -56.473 8.134 1.00 28.33 540 ALA A C 1
ATOM 4390 O O . ALA A 1 540 ? -6.010 -57.528 8.485 1.00 28.33 540 ALA A O 1
ATOM 4391 N N . LYS A 1 541 ? -7.449 -55.843 8.874 1.00 29.05 541 LYS A N 1
ATOM 4392 C CA . LYS A 1 541 ? -8.310 -56.484 9.876 1.00 29.05 541 LYS A CA 1
ATOM 4393 C C . LYS A 1 541 ? -9.721 -55.887 9.736 1.00 29.05 541 LYS A C 1
ATOM 4395 O O . LYS A 1 541 ? -9.982 -54.813 10.253 1.00 29.05 541 LYS A O 1
ATOM 4400 N N . SER A 1 542 ? -10.529 -56.559 8.905 1.00 25.30 542 SER A N 1
ATOM 4401 C CA . SER A 1 542 ? -11.948 -56.983 9.047 1.00 25.30 542 SER A CA 1
ATOM 4402 C C . SER A 1 542 ? -12.834 -56.405 10.177 1.00 25.30 542 SER A C 1
ATOM 4404 O O . SER A 1 542 ? -12.289 -56.052 11.218 1.00 25.30 542 SER A O 1
ATOM 4406 N N . PRO A 1 543 ? -14.178 -56.624 10.172 1.00 34.97 543 PRO A N 1
ATOM 4407 C CA . PRO A 1 543 ? -15.156 -56.826 9.075 1.00 34.97 543 PRO A CA 1
ATOM 4408 C C . PRO A 1 543 ? -16.513 -56.094 9.312 1.00 34.97 543 PRO A C 1
ATOM 4410 O O . PRO A 1 543 ? -16.785 -55.640 10.415 1.00 34.97 543 PRO A O 1
ATOM 4413 N N . LEU A 1 544 ? -17.405 -56.073 8.306 1.00 24.19 544 LEU A N 1
ATOM 4414 C CA . LEU A 1 544 ? -18.829 -56.501 8.369 1.00 24.19 544 LEU A CA 1
ATOM 4415 C C . LEU A 1 544 ? -19.677 -55.817 7.275 1.00 24.19 544 LEU A C 1
ATOM 4417 O O . LEU A 1 544 ? -20.246 -54.750 7.466 1.00 24.19 544 LEU A O 1
ATOM 4421 N N . LEU A 1 545 ? -19.827 -56.509 6.144 1.00 25.84 545 LEU A N 1
ATOM 4422 C CA . LEU A 1 545 ? -20.990 -56.410 5.260 1.00 25.84 545 LEU A CA 1
ATOM 4423 C C . LEU A 1 545 ? -21.444 -57.844 4.961 1.00 25.84 545 LEU A C 1
ATOM 4425 O O . LEU A 1 545 ? -20.686 -58.638 4.400 1.00 25.84 545 LEU A O 1
ATOM 4429 N N . ARG A 1 546 ? -22.668 -58.192 5.377 1.00 26.83 546 ARG A N 1
ATOM 4430 C CA . ARG A 1 546 ? -23.389 -59.399 4.947 1.00 26.83 546 ARG A CA 1
ATOM 4431 C C . ARG A 1 546 ? -24.900 -59.214 5.125 1.00 26.83 546 ARG A C 1
ATOM 4433 O O . ARG A 1 546 ? -25.335 -58.882 6.219 1.00 26.83 546 ARG A O 1
ATOM 4440 N N . GLY A 1 547 ? -25.652 -59.566 4.078 1.00 24.75 547 GLY A N 1
ATOM 4441 C CA . GLY A 1 547 ? -27.098 -59.859 4.093 1.00 24.75 547 GLY A CA 1
ATOM 4442 C C . GLY A 1 547 ? -27.963 -58.708 3.574 1.00 24.75 547 GLY A C 1
ATOM 4443 O O . GLY A 1 547 ? -28.002 -57.670 4.211 1.00 24.75 547 GLY A O 1
ATOM 4444 N N . ALA A 1 548 ? -28.505 -58.802 2.351 1.00 24.97 548 ALA A N 1
ATOM 4445 C CA . ALA A 1 548 ? -29.820 -59.393 1.998 1.00 24.97 548 ALA A CA 1
ATOM 4446 C C . ALA A 1 548 ? -30.935 -58.328 2.095 1.00 24.97 548 ALA A C 1
ATOM 4448 O O . ALA A 1 548 ? -30.966 -57.589 3.063 1.00 24.97 548 ALA A O 1
ATOM 4449 N N . GLY A 1 549 ? -31.878 -58.138 1.175 1.00 22.84 549 GLY A N 1
ATOM 4450 C CA . GLY A 1 549 ? -32.283 -58.789 -0.068 1.00 22.84 549 GLY A CA 1
ATOM 4451 C C . GLY A 1 549 ? -33.281 -57.852 -0.782 1.00 22.84 549 GLY A C 1
ATOM 4452 O O . GLY A 1 549 ? -33.633 -56.803 -0.246 1.00 22.84 549 GLY A O 1
ATOM 4453 N N . GLY A 1 550 ? -33.694 -58.191 -2.003 1.00 24.48 550 GLY A N 1
ATOM 4454 C CA . GLY A 1 550 ? -34.609 -57.362 -2.792 1.00 24.48 550 GLY A CA 1
ATOM 4455 C C . GLY A 1 550 ? -36.063 -57.399 -2.316 1.00 24.48 550 GLY A C 1
ATOM 4456 O O . GLY A 1 550 ? -36.514 -58.419 -1.803 1.00 24.48 550 GLY A O 1
ATOM 4457 N N . VAL A 1 551 ? -36.794 -56.314 -2.588 1.00 24.58 551 VAL A N 1
ATOM 4458 C CA . VAL A 1 551 ? -38.236 -56.306 -2.877 1.00 24.58 551 VAL A CA 1
ATOM 4459 C C . VAL A 1 551 ? -38.489 -55.229 -3.936 1.00 24.58 551 VAL A C 1
ATOM 4461 O O . VAL A 1 551 ? -37.951 -54.128 -3.872 1.00 24.58 551 VAL A O 1
ATOM 4464 N N . SER A 1 552 ? -39.263 -55.616 -4.940 1.00 23.45 552 SER A N 1
ATOM 4465 C CA . SER A 1 552 ? -39.815 -54.826 -6.035 1.00 23.45 552 SER A CA 1
ATOM 4466 C C . SER A 1 552 ? -40.838 -53.791 -5.568 1.00 23.45 552 SER A C 1
ATOM 4468 O O . SER A 1 552 ? -41.713 -54.152 -4.789 1.00 23.45 552 SER A O 1
ATOM 4470 N N . GLU A 1 553 ? -40.865 -52.609 -6.184 1.00 24.09 553 GLU A N 1
ATOM 4471 C CA . GLU A 1 553 ? -42.134 -51.953 -6.514 1.00 24.09 553 GLU A CA 1
ATOM 4472 C C . GLU A 1 553 ? -41.973 -51.011 -7.718 1.00 24.09 553 GLU A C 1
ATOM 4474 O O . GLU A 1 553 ? -41.047 -50.212 -7.819 1.00 24.09 553 GLU A O 1
ATOM 4479 N N . SER A 1 554 ? -42.864 -51.220 -8.680 1.00 21.25 554 SER A N 1
ATOM 4480 C CA . SER A 1 554 ? -43.106 -50.460 -9.905 1.00 21.25 554 SER A CA 1
ATOM 4481 C C . SER A 1 554 ? -43.539 -49.017 -9.636 1.00 21.25 554 SER A C 1
ATOM 4483 O O . SER A 1 554 ? -44.182 -48.793 -8.618 1.00 21.25 554 SER A O 1
ATOM 4485 N N . VAL A 1 555 ? -43.354 -48.101 -10.603 1.00 22.59 555 VAL A N 1
ATOM 4486 C CA . VAL A 1 555 ? -44.443 -47.333 -11.264 1.00 22.59 555 VAL A CA 1
ATOM 4487 C C . VAL A 1 555 ? -43.879 -46.272 -12.238 1.00 22.59 555 VAL A C 1
ATOM 4489 O O . VAL A 1 555 ? -43.136 -45.376 -11.861 1.00 22.59 555 VAL A O 1
ATOM 4492 N N . SER A 1 556 ? -44.289 -46.447 -13.501 1.00 21.64 556 SER A N 1
ATOM 4493 C CA . SER A 1 556 ? -44.513 -45.500 -14.610 1.00 21.64 556 SER A CA 1
ATOM 4494 C C . SER A 1 556 ? -43.477 -44.435 -14.997 1.00 21.64 556 SER A C 1
ATOM 4496 O O . SER A 1 556 ? -43.313 -43.412 -14.337 1.00 21.64 556 SER A O 1
ATOM 4498 N N . GLU A 1 557 ? -42.983 -44.593 -16.227 1.00 28.97 557 GLU A N 1
ATOM 4499 C CA . GLU A 1 557 ? -42.695 -43.493 -17.148 1.00 28.97 557 GLU A CA 1
ATOM 4500 C C . GLU A 1 557 ? -43.922 -42.574 -17.273 1.00 28.97 557 GLU A C 1
ATOM 4502 O O . GLU A 1 557 ? -44.979 -42.973 -17.763 1.00 28.97 557 GLU A O 1
ATOM 4507 N N . GLY A 1 558 ? -43.772 -41.334 -16.815 1.00 23.30 558 GLY A N 1
ATOM 4508 C CA . GLY A 1 558 ? -44.689 -40.235 -17.075 1.00 23.30 558 GLY A CA 1
ATOM 4509 C C . GLY A 1 558 ? -43.928 -39.130 -17.787 1.00 23.30 558 GLY A C 1
ATOM 4510 O O . GLY A 1 558 ? -43.210 -38.359 -17.156 1.00 23.30 558 GLY A O 1
ATOM 4511 N N . VAL A 1 559 ? -44.079 -39.061 -19.108 1.00 31.95 559 VAL A N 1
ATOM 4512 C CA . VAL A 1 559 ? -43.714 -37.886 -19.902 1.00 31.95 559 VAL A CA 1
ATOM 4513 C C . VAL A 1 559 ? -44.582 -36.727 -19.409 1.00 31.95 559 VAL A C 1
ATOM 4515 O O . VAL A 1 559 ? -45.784 -36.706 -19.658 1.00 31.95 559 VAL A O 1
ATOM 4518 N N . SER A 1 560 ? -43.989 -35.784 -18.678 1.00 24.91 560 SER A N 1
ATOM 4519 C CA . SER A 1 560 ? -44.616 -34.495 -18.389 1.00 24.91 560 SER A CA 1
ATOM 4520 C C . SER A 1 560 ? -44.040 -33.466 -19.352 1.00 24.91 560 SER A C 1
ATOM 4522 O O . SER A 1 560 ? -42.971 -32.901 -19.125 1.00 24.91 560 SER A O 1
ATOM 4524 N N . GLU A 1 561 ? -44.745 -33.260 -20.464 1.00 33.72 561 GLU A N 1
ATOM 4525 C CA . GLU A 1 561 ? -44.620 -32.054 -21.277 1.00 33.72 561 GLU A CA 1
ATOM 4526 C C . GLU A 1 561 ? -44.950 -30.841 -20.397 1.00 33.72 561 GLU A C 1
ATOM 4528 O O . GLU A 1 561 ? -46.115 -30.553 -20.105 1.00 33.72 561 GLU A O 1
ATOM 4533 N N . THR A 1 562 ? -43.935 -30.096 -19.964 1.00 29.25 562 THR A N 1
ATOM 4534 C CA . THR A 1 562 ? -44.156 -28.789 -19.349 1.00 29.25 562 THR A CA 1
ATOM 4535 C C . THR A 1 562 ? -44.473 -27.777 -20.448 1.00 29.25 562 THR A C 1
ATOM 4537 O O . THR A 1 562 ? -43.608 -27.280 -21.166 1.00 29.25 562 THR A O 1
ATOM 4540 N N . MET A 1 563 ? -45.766 -27.476 -20.597 1.00 28.95 563 MET A N 1
ATOM 4541 C CA . MET A 1 563 ? -46.248 -26.352 -21.399 1.00 28.95 563 MET A CA 1
ATOM 4542 C C . MET A 1 563 ? -45.532 -25.040 -21.010 1.00 28.95 563 MET A C 1
ATOM 4544 O O . MET A 1 563 ? -45.274 -24.816 -19.823 1.00 28.95 563 MET A O 1
ATOM 4548 N N . PRO A 1 564 ? -45.266 -24.118 -21.957 1.00 34.75 564 PRO A N 1
ATOM 4549 C CA . PRO A 1 564 ? -44.603 -22.856 -21.649 1.00 34.75 564 PRO A CA 1
ATOM 4550 C C . PRO A 1 564 ? -45.482 -22.002 -20.723 1.00 34.75 564 PRO A C 1
ATOM 4552 O O . PRO A 1 564 ? -46.599 -21.615 -21.080 1.00 34.75 564 PRO A O 1
ATOM 4555 N N . LYS A 1 565 ? -44.972 -21.688 -19.523 1.00 45.97 565 LYS A N 1
ATOM 4556 C CA . LYS A 1 565 ? -45.594 -20.731 -18.594 1.00 45.97 565 LYS A CA 1
ATOM 4557 C C . LYS A 1 565 ? -45.874 -19.414 -19.337 1.00 45.97 565 LYS A C 1
ATOM 4559 O O . LYS A 1 565 ? -44.999 -18.865 -20.007 1.00 45.97 565 LYS A O 1
ATOM 4564 N N . LYS A 1 566 ? -47.107 -18.899 -19.228 1.00 45.75 566 LYS A N 1
ATOM 4565 C CA . LYS A 1 566 ? -47.512 -17.592 -19.782 1.00 45.75 566 LYS A CA 1
ATOM 4566 C C . LYS A 1 566 ? -46.510 -16.516 -19.355 1.00 45.75 566 LYS A C 1
ATOM 4568 O O . LYS A 1 566 ? -46.243 -16.369 -18.166 1.00 45.75 566 LYS A O 1
ATOM 4573 N N . ARG A 1 567 ? -45.997 -15.744 -20.318 1.00 59.59 567 ARG A N 1
ATOM 4574 C CA . ARG A 1 567 ? -45.021 -14.679 -20.063 1.00 59.59 567 ARG A CA 1
ATOM 4575 C C . ARG A 1 567 ? -45.591 -13.637 -19.089 1.00 59.59 567 ARG A C 1
ATOM 4577 O O . ARG A 1 567 ? -46.489 -12.885 -19.463 1.00 59.59 567 ARG A O 1
ATOM 4584 N N . GLN A 1 568 ? -45.075 -13.578 -17.862 1.00 64.44 568 GLN A N 1
ATOM 4585 C CA . GLN A 1 568 ? -45.427 -12.535 -16.895 1.00 64.44 568 GLN A CA 1
ATOM 4586 C C . GLN A 1 568 ? -44.820 -11.204 -17.354 1.00 64.44 568 GLN A C 1
ATOM 4588 O O . GLN A 1 568 ? -43.602 -11.082 -17.476 1.00 64.44 568 GLN A O 1
ATOM 4593 N N . ILE A 1 569 ? -45.659 -10.216 -17.665 1.00 75.12 569 ILE A N 1
ATOM 4594 C CA . ILE A 1 569 ? -45.193 -8.880 -18.049 1.00 75.12 569 ILE A CA 1
ATOM 4595 C C . ILE A 1 569 ? -44.825 -8.130 -16.770 1.00 75.12 569 ILE A C 1
ATOM 4597 O O . ILE A 1 569 ? -45.698 -7.836 -15.957 1.00 75.12 569 ILE A O 1
ATOM 4601 N N . ILE A 1 570 ? -43.543 -7.806 -16.611 1.00 83.75 570 ILE A N 1
ATOM 4602 C CA . ILE A 1 570 ? -43.066 -6.949 -15.523 1.00 83.75 570 ILE A CA 1
ATOM 4603 C C . ILE A 1 570 ? -43.210 -5.493 -15.989 1.00 83.75 570 ILE A C 1
ATOM 4605 O O . ILE A 1 570 ? -42.591 -5.123 -16.995 1.00 83.75 570 ILE A O 1
ATOM 4609 N N . PRO A 1 571 ? -44.056 -4.670 -15.338 1.00 84.69 571 PRO A N 1
ATOM 4610 C CA . PRO A 1 571 ? -44.172 -3.256 -15.678 1.00 84.69 571 PRO A CA 1
ATOM 4611 C C . PRO A 1 571 ? -42.849 -2.542 -15.386 1.00 84.69 571 PRO A C 1
ATOM 4613 O O . PRO A 1 571 ? -42.056 -3.000 -14.569 1.00 84.69 571 PRO A O 1
ATOM 4616 N N . TYR A 1 572 ? -42.598 -1.417 -16.051 1.00 90.38 572 TYR A N 1
ATOM 4617 C CA . TYR A 1 572 ? -41.417 -0.596 -15.792 1.00 90.38 572 TYR A CA 1
ATOM 4618 C C . TYR A 1 572 ? -41.789 0.883 -15.759 1.00 90.38 572 TYR A C 1
ATOM 4620 O O . TYR A 1 572 ? -42.718 1.315 -16.446 1.00 90.38 572 TYR A O 1
ATOM 4628 N N . ASN A 1 573 ? -41.035 1.664 -14.993 1.00 89.56 573 ASN A N 1
ATOM 4629 C CA . ASN A 1 573 ? -41.177 3.107 -14.914 1.00 89.56 573 ASN A CA 1
ATOM 4630 C C . ASN A 1 573 ? -40.728 3.761 -16.238 1.00 89.56 573 ASN A C 1
ATOM 4632 O O . ASN A 1 573 ? -39.538 3.705 -16.578 1.00 89.56 573 ASN A O 1
ATOM 4636 N N . PRO A 1 574 ? -41.630 4.418 -16.997 1.00 88.25 574 PRO A N 1
ATOM 4637 C CA . PRO A 1 574 ? -41.296 5.001 -18.296 1.00 88.25 574 PRO A CA 1
ATOM 4638 C C . PRO A 1 574 ? -40.163 6.034 -18.253 1.00 88.25 574 PRO A C 1
ATOM 4640 O O . PRO A 1 574 ? -39.450 6.183 -19.247 1.00 88.25 574 PRO A O 1
ATOM 4643 N N . ASN A 1 575 ? -39.949 6.691 -17.107 1.00 90.38 575 ASN A N 1
ATOM 4644 C CA . ASN A 1 575 ? -38.896 7.694 -16.926 1.00 90.38 575 ASN A CA 1
ATOM 4645 C C . ASN A 1 575 ? -37.482 7.095 -17.025 1.00 90.38 575 ASN A C 1
ATOM 4647 O O . ASN A 1 575 ? -36.536 7.800 -17.370 1.00 90.38 575 ASN A O 1
ATOM 4651 N N . LEU A 1 576 ? -37.330 5.784 -16.811 1.00 90.81 576 LEU A N 1
ATOM 4652 C CA . LEU A 1 576 ? -36.047 5.083 -16.927 1.00 90.81 576 LEU A CA 1
ATOM 4653 C C . LEU A 1 576 ? -35.654 4.776 -18.376 1.00 90.81 576 LEU A C 1
ATOM 4655 O O . LEU A 1 576 ? -34.524 4.366 -18.636 1.00 90.81 576 LEU A O 1
ATOM 4659 N N . LYS A 1 577 ? -36.559 4.966 -19.346 1.00 88.50 577 LYS A N 1
ATOM 4660 C CA . LYS A 1 577 ? -36.316 4.606 -20.751 1.00 88.50 577 LYS A CA 1
ATOM 4661 C C . LYS A 1 577 ? -35.144 5.380 -21.355 1.00 88.50 577 LYS A C 1
ATOM 4663 O O . LYS A 1 577 ? -34.354 4.803 -22.104 1.00 88.50 577 LYS A O 1
ATOM 4668 N N . GLU A 1 578 ? -35.047 6.667 -21.036 1.00 88.25 578 GLU A N 1
ATOM 4669 C CA . GLU A 1 578 ? -33.979 7.531 -21.536 1.00 88.25 578 GLU A CA 1
ATOM 4670 C C . GLU A 1 578 ? -32.641 7.209 -20.862 1.00 88.25 578 GLU A C 1
ATOM 4672 O O . GLU A 1 578 ? -31.641 7.028 -21.553 1.00 88.25 578 GLU A O 1
ATOM 4677 N N . LEU A 1 579 ? -32.643 7.004 -19.541 1.00 86.12 579 LEU A N 1
ATOM 4678 C CA . LEU A 1 579 ? -31.457 6.578 -18.797 1.00 86.12 579 LEU A CA 1
ATOM 4679 C C . LEU A 1 579 ? -30.925 5.228 -19.303 1.00 86.12 579 LEU A C 1
ATOM 4681 O O . LEU A 1 579 ? -29.749 5.109 -19.630 1.00 86.12 579 LEU A O 1
ATOM 4685 N N . ALA A 1 580 ? -31.795 4.236 -19.502 1.00 89.56 580 ALA A N 1
ATOM 4686 C CA . ALA A 1 580 ? -31.418 2.942 -20.069 1.00 89.56 580 ALA A CA 1
ATOM 4687 C C . ALA A 1 580 ? -30.838 3.055 -21.491 1.00 89.56 580 ALA A C 1
ATOM 4689 O O . ALA A 1 580 ? -29.960 2.285 -21.881 1.00 89.56 580 ALA A O 1
ATOM 4690 N N . ARG A 1 581 ? -31.319 4.009 -22.301 1.00 88.56 581 ARG A N 1
ATOM 4691 C CA . ARG A 1 581 ? -30.756 4.283 -23.633 1.00 88.56 581 ARG A CA 1
ATOM 4692 C C . ARG A 1 581 ? -29.343 4.853 -23.527 1.00 88.56 581 ARG A C 1
ATOM 4694 O O . ARG A 1 581 ? -28.479 4.428 -24.288 1.00 88.56 581 ARG A O 1
ATOM 4701 N N . GLN A 1 582 ? -29.111 5.766 -22.587 1.00 87.81 582 GLN A N 1
ATOM 4702 C CA . GLN A 1 582 ? -27.788 6.330 -22.326 1.00 87.81 582 GLN A CA 1
ATOM 4703 C C . GLN A 1 582 ? -26.814 5.260 -21.820 1.00 87.81 582 GLN A C 1
ATOM 4705 O O . GLN A 1 582 ? -25.721 5.148 -22.368 1.00 87.81 582 GLN A O 1
ATOM 4710 N N . LEU A 1 583 ? -27.238 4.411 -20.877 1.00 87.44 583 LEU A N 1
ATOM 4711 C CA . LEU A 1 583 ? -26.425 3.305 -20.358 1.00 87.44 583 LEU A CA 1
ATOM 4712 C C . LEU A 1 583 ? -26.042 2.305 -21.458 1.00 87.44 583 LEU A C 1
ATOM 4714 O O . LEU A 1 583 ? -24.883 1.931 -21.561 1.00 87.44 583 LEU A O 1
ATOM 4718 N N . ARG A 1 584 ? -26.954 1.957 -22.382 1.00 90.06 584 ARG A N 1
ATOM 4719 C CA . ARG A 1 584 ? -26.601 1.109 -23.543 1.00 90.06 584 ARG A CA 1
ATOM 4720 C C . ARG A 1 584 ? -25.538 1.725 -24.454 1.00 90.06 584 ARG A C 1
ATOM 4722 O O . ARG A 1 584 ? -24.777 0.978 -25.071 1.00 90.06 584 ARG A O 1
ATOM 4729 N N . ASN A 1 585 ? -25.535 3.047 -24.605 1.00 85.94 585 ASN A N 1
ATOM 4730 C CA . ASN A 1 585 ? -24.571 3.746 -25.456 1.00 85.94 585 ASN A CA 1
ATOM 4731 C C . ASN A 1 585 ? -23.221 3.939 -24.754 1.00 85.94 585 ASN A C 1
ATOM 4733 O O . ASN A 1 585 ? -22.197 3.996 -25.428 1.00 85.94 585 ASN A O 1
ATOM 4737 N N . ASN A 1 586 ? -23.230 3.986 -23.421 1.00 86.44 586 ASN A N 1
ATOM 4738 C CA . ASN A 1 586 ? -22.071 4.228 -22.568 1.00 86.44 586 ASN A CA 1
ATOM 4739 C C . ASN A 1 586 ? -21.754 3.016 -21.671 1.00 86.44 586 ASN A C 1
ATOM 4741 O O . ASN A 1 586 ? -21.353 3.196 -20.524 1.00 86.44 586 ASN A O 1
ATOM 4745 N N . SER A 1 587 ? -21.962 1.796 -22.178 1.00 84.69 587 SER A N 1
ATOM 4746 C CA . SER A 1 587 ? -21.736 0.563 -21.413 1.00 84.69 587 SER A CA 1
ATOM 4747 C C . SER A 1 587 ? -20.298 0.448 -20.916 1.00 84.69 587 SER A C 1
ATOM 4749 O O . SER A 1 587 ? -19.348 0.800 -21.625 1.00 84.69 587 SER A O 1
ATOM 4751 N N . THR A 1 588 ? -20.137 -0.124 -19.726 1.00 85.38 588 THR A N 1
ATOM 4752 C CA . THR A 1 588 ? -18.822 -0.459 -19.174 1.00 85.38 588 THR A CA 1
ATOM 4753 C C . THR A 1 588 ? -18.123 -1.532 -20.019 1.00 85.38 588 THR A C 1
ATOM 4755 O O . THR A 1 588 ? -18.725 -2.224 -20.849 1.00 85.38 588 THR A O 1
ATOM 4758 N N . LYS A 1 589 ? -16.805 -1.690 -19.833 1.00 84.31 589 LYS A N 1
ATOM 4759 C CA . LYS A 1 589 ? -16.045 -2.724 -20.553 1.00 84.31 589 LYS A CA 1
ATOM 4760 C C . LYS A 1 589 ? -16.534 -4.135 -20.205 1.00 84.31 589 LYS A C 1
ATOM 4762 O O . LYS A 1 589 ? -16.589 -4.967 -21.106 1.00 84.31 589 LYS A O 1
ATOM 4767 N N . SER A 1 590 ? -16.889 -4.393 -18.946 1.00 83.12 590 SER A N 1
ATOM 4768 C CA . SER A 1 590 ? -17.424 -5.677 -18.475 1.00 83.12 590 SER A CA 1
ATOM 4769 C C . SER A 1 590 ? -18.772 -5.972 -19.135 1.00 83.12 590 SER A C 1
ATOM 4771 O O . SER A 1 590 ? -18.927 -7.019 -19.763 1.00 83.12 590 SER A O 1
ATOM 4773 N N . GLU A 1 591 ? -19.694 -5.006 -19.150 1.00 89.75 591 GLU A N 1
ATOM 4774 C CA . GLU A 1 591 ? -20.966 -5.134 -19.867 1.00 89.75 591 GLU A CA 1
ATOM 4775 C C . GLU A 1 591 ? -20.766 -5.432 -21.357 1.00 89.75 591 GLU A C 1
ATOM 4777 O O . GLU A 1 591 ? -21.462 -6.268 -21.928 1.00 89.75 591 GLU A O 1
ATOM 4782 N N . ILE A 1 592 ? -19.829 -4.752 -22.026 1.00 89.88 592 ILE A N 1
ATOM 4783 C CA . ILE A 1 592 ? -19.560 -4.986 -23.453 1.00 89.88 592 ILE A CA 1
ATOM 4784 C C . ILE A 1 592 ? -19.044 -6.409 -23.688 1.00 89.88 592 ILE A C 1
ATOM 4786 O O . ILE A 1 592 ? -19.437 -7.030 -24.676 1.00 89.88 592 ILE A O 1
ATOM 4790 N N . ILE A 1 593 ? -18.164 -6.909 -22.817 1.00 87.62 593 ILE A N 1
ATOM 4791 C CA . ILE A 1 593 ? -17.588 -8.253 -22.921 1.00 87.62 593 ILE A CA 1
ATOM 4792 C C . ILE A 1 593 ? -18.675 -9.308 -22.729 1.00 87.62 593 ILE A C 1
ATOM 4794 O O . ILE A 1 593 ? -18.885 -10.110 -23.634 1.00 87.62 593 ILE A O 1
ATOM 4798 N N . LEU A 1 594 ? -19.421 -9.262 -21.621 1.00 87.94 594 LEU A N 1
ATOM 4799 C CA . LEU A 1 594 ? -20.473 -10.245 -21.358 1.00 87.94 594 LEU A CA 1
ATOM 4800 C C . LEU A 1 594 ? -21.586 -10.176 -22.415 1.00 87.94 594 LEU A C 1
ATOM 4802 O O . LEU A 1 594 ? -22.088 -11.201 -22.871 1.00 87.94 594 LEU A O 1
ATOM 4806 N N . TRP A 1 595 ? -21.930 -8.973 -22.888 1.00 93.25 595 TRP A N 1
ATOM 4807 C CA . TRP A 1 595 ? -22.931 -8.813 -23.939 1.00 93.25 595 TRP A CA 1
ATOM 4808 C C . TRP A 1 595 ? -22.541 -9.490 -25.253 1.00 93.25 595 TRP A C 1
ATOM 4810 O O . TRP A 1 595 ? -23.424 -9.985 -25.944 1.00 93.25 595 TRP A O 1
ATOM 4820 N N . LYS A 1 596 ? -21.254 -9.521 -25.627 1.00 88.31 596 LYS A N 1
ATOM 4821 C CA . LYS A 1 596 ? -20.820 -10.209 -26.858 1.00 88.31 596 LYS A CA 1
ATOM 4822 C C . LYS A 1 596 ? -21.139 -11.702 -26.825 1.00 88.31 596 LYS A C 1
ATOM 4824 O O . LYS A 1 596 ? -21.480 -12.238 -27.873 1.00 88.31 596 LYS A O 1
ATOM 4829 N N . GLU A 1 597 ? -21.079 -12.308 -25.645 1.00 86.81 597 GLU A N 1
ATOM 4830 C CA . GLU A 1 597 ? -21.349 -13.732 -25.433 1.00 86.81 597 GLU A CA 1
ATOM 4831 C C . GLU A 1 597 ? -22.854 -14.020 -25.320 1.00 86.81 597 GLU A C 1
ATOM 4833 O O . GLU A 1 597 ? -23.347 -15.003 -25.863 1.00 86.81 597 GLU A O 1
ATOM 4838 N N . LEU A 1 598 ? -23.618 -13.137 -24.665 1.00 86.69 598 LEU A N 1
ATOM 4839 C CA . LEU A 1 598 ? -25.067 -13.315 -24.484 1.00 86.69 598 LEU A CA 1
ATOM 4840 C C . LEU A 1 598 ? -25.904 -12.898 -25.709 1.00 86.69 598 LEU A C 1
ATOM 4842 O O . LEU A 1 598 ? -27.075 -13.267 -25.835 1.00 86.69 598 LEU A O 1
ATOM 4846 N N . LYS A 1 599 ? -25.340 -12.091 -26.613 1.00 81.44 599 LYS A N 1
ATOM 4847 C CA . LYS A 1 599 ? -26.047 -11.547 -27.779 1.00 81.44 599 LYS A CA 1
ATOM 4848 C C . LYS A 1 599 ? -26.243 -12.620 -28.853 1.00 81.44 599 LYS A C 1
ATOM 4850 O O . LYS A 1 599 ? -25.281 -13.130 -29.410 1.00 81.44 599 LYS A O 1
ATOM 4855 N N . GLY A 1 600 ? -27.495 -12.836 -29.264 1.00 62.25 600 GLY A N 1
ATOM 4856 C CA . GLY A 1 600 ? -27.833 -13.743 -30.377 1.00 62.25 600 GLY A CA 1
ATOM 4857 C C . GLY A 1 600 ? -28.566 -15.025 -29.977 1.00 62.25 600 GLY A C 1
ATOM 4858 O O . GLY A 1 600 ? -28.703 -15.914 -30.811 1.00 62.25 600 GLY A O 1
ATOM 4859 N N . LYS A 1 601 ? -29.111 -15.055 -28.755 1.00 68.50 601 LYS A N 1
ATOM 4860 C CA . LYS A 1 601 ? -29.669 -16.200 -28.025 1.00 68.50 601 LYS A CA 1
ATOM 4861 C C . LYS A 1 601 ? -28.605 -17.158 -27.495 1.00 68.50 601 LYS A C 1
ATOM 4863 O O . LYS A 1 601 ? -27.955 -17.853 -28.273 1.00 68.50 601 LYS A O 1
ATOM 4868 N N . LEU A 1 602 ? -28.510 -17.257 -26.169 1.00 72.19 602 LEU A N 1
ATOM 4869 C CA . LEU A 1 602 ? -27.712 -18.291 -25.510 1.00 72.19 602 LEU A CA 1
ATOM 4870 C C . LEU A 1 602 ? -28.304 -19.664 -25.874 1.00 72.19 602 LEU A C 1
ATOM 4872 O O . LEU A 1 602 ? -29.520 -19.870 -25.763 1.00 72.19 602 LEU A O 1
ATOM 4876 N N . ASP A 1 603 ? -27.463 -20.551 -26.410 1.00 64.88 603 ASP A N 1
ATOM 4877 C CA . ASP A 1 603 ? -27.820 -21.873 -26.949 1.00 64.88 603 ASP A CA 1
ATOM 4878 C C . ASP A 1 603 ? -28.978 -21.864 -27.971 1.00 64.88 603 ASP A C 1
ATOM 4880 O O . ASP A 1 603 ? -29.700 -22.848 -28.140 1.00 64.88 603 ASP A O 1
ATOM 4884 N N . GLY A 1 604 ? -29.209 -20.732 -28.650 1.00 67.94 604 GLY A N 1
ATOM 4885 C CA . GLY A 1 604 ? -30.310 -20.568 -29.607 1.00 67.94 604 GLY A CA 1
ATOM 4886 C C . GLY A 1 604 ? -31.715 -20.505 -28.983 1.00 67.94 604 GLY A C 1
ATOM 4887 O O . GLY A 1 604 ? -32.696 -20.342 -29.717 1.00 67.94 604 GLY A O 1
ATOM 4888 N N . LYS A 1 605 ? -31.828 -20.584 -27.648 1.00 78.44 605 LYS A N 1
ATOM 4889 C CA . LYS A 1 605 ? -33.098 -20.676 -26.907 1.00 78.44 605 LYS A CA 1
ATOM 4890 C C . LYS A 1 605 ? -33.456 -19.403 -26.138 1.00 78.44 605 LYS A C 1
ATOM 4892 O O . LYS A 1 605 ? -34.599 -18.959 -26.232 1.00 78.44 605 LYS A O 1
ATOM 4897 N N . TYR A 1 606 ? -32.502 -18.806 -25.424 1.00 86.06 606 TYR A N 1
ATOM 4898 C CA . TYR A 1 606 ? -32.768 -17.770 -24.416 1.00 86.06 606 TYR A CA 1
ATOM 4899 C C . TYR A 1 606 ? -32.289 -16.391 -24.860 1.00 86.06 606 TYR A C 1
ATOM 4901 O O . TYR A 1 606 ? -31.106 -16.223 -25.149 1.00 86.06 606 TYR A O 1
ATOM 4909 N N . ASP A 1 607 ? -33.190 -15.406 -24.918 1.00 86.88 607 ASP A N 1
ATOM 4910 C CA . ASP A 1 607 ? -32.848 -14.047 -25.348 1.00 86.88 607 ASP A CA 1
ATOM 4911 C C . ASP A 1 607 ? -32.541 -13.150 -24.143 1.00 86.88 607 ASP A C 1
ATOM 4913 O O . ASP A 1 607 ? -33.322 -13.058 -23.193 1.00 86.88 607 ASP A O 1
ATOM 4917 N N . PHE A 1 608 ? -31.389 -12.484 -24.187 1.00 92.75 608 PHE A N 1
ATOM 4918 C CA . PHE A 1 608 ? -30.961 -11.552 -23.150 1.00 92.75 608 PHE A CA 1
ATOM 4919 C C . PHE A 1 608 ? -31.157 -10.113 -23.626 1.00 92.75 608 PHE A C 1
ATOM 4921 O O . PHE A 1 608 ? -30.839 -9.744 -24.757 1.00 92.75 608 PHE A O 1
ATOM 4928 N N . HIS A 1 609 ? -31.641 -9.258 -22.733 1.00 91.81 609 HIS A N 1
ATOM 4929 C CA . HIS A 1 609 ? -31.811 -7.832 -22.960 1.00 91.81 609 HIS A CA 1
ATOM 4930 C C . HIS A 1 609 ? -30.864 -7.038 -22.069 1.00 91.81 609 HIS A C 1
ATOM 4932 O O . HIS A 1 609 ? -30.914 -7.165 -20.850 1.00 91.81 609 HIS A O 1
ATOM 4938 N N . ARG A 1 610 ? -30.048 -6.170 -22.673 1.00 93.88 610 ARG A N 1
ATOM 4939 C CA . ARG A 1 610 ? -29.105 -5.309 -21.950 1.00 93.88 610 ARG A CA 1
ATOM 4940 C C . ARG A 1 610 ? -29.737 -3.991 -21.481 1.00 93.88 610 ARG A C 1
ATOM 4942 O O . ARG A 1 610 ? -30.435 -3.328 -22.268 1.00 93.88 610 ARG A O 1
ATOM 4949 N N . GLN A 1 611 ? -29.417 -3.577 -20.253 1.00 93.00 611 GLN A N 1
ATOM 4950 C CA . GLN A 1 611 ? -29.867 -2.343 -19.599 1.00 93.00 611 GLN A CA 1
ATOM 4951 C C . GLN A 1 611 ? -31.397 -2.215 -19.674 1.00 93.00 611 GLN A C 1
ATOM 4953 O O . GLN A 1 611 ? -31.955 -1.322 -20.329 1.00 93.00 611 GLN A O 1
ATOM 4958 N N . LYS A 1 612 ? -32.094 -3.205 -19.108 1.00 93.62 612 LYS A N 1
ATOM 4959 C CA . LYS A 1 612 ? -33.548 -3.362 -19.196 1.00 93.62 612 LYS A CA 1
ATOM 4960 C C . LYS A 1 612 ? -34.223 -2.711 -17.983 1.00 93.62 612 LYS A C 1
ATOM 4962 O O . LYS A 1 612 ? -34.002 -3.163 -16.865 1.00 93.62 612 LYS A O 1
ATOM 4967 N N . PRO A 1 613 ? -35.094 -1.703 -18.179 1.00 94.12 613 PRO A N 1
ATOM 4968 C CA . PRO A 1 613 ? -35.953 -1.219 -17.104 1.00 94.12 613 PRO A CA 1
ATOM 4969 C C . PRO A 1 613 ? -36.927 -2.309 -16.641 1.00 94.12 613 PRO A C 1
ATOM 4971 O O . PRO A 1 613 ? -37.632 -2.889 -17.475 1.00 94.12 613 PRO A O 1
ATOM 4974 N N . LEU A 1 614 ? -36.967 -2.548 -15.333 1.00 91.19 614 LEU A N 1
ATOM 4975 C CA . LEU A 1 614 ? -37.843 -3.484 -14.631 1.00 91.19 614 LEU A CA 1
ATOM 4976 C C . LEU A 1 614 ? -38.319 -2.800 -13.344 1.00 91.19 614 LEU A C 1
ATOM 4978 O O . LEU A 1 614 ? -37.508 -2.407 -12.508 1.00 91.19 614 LEU A O 1
ATOM 4982 N N . ASP A 1 615 ? -39.629 -2.619 -13.199 1.00 92.31 615 ASP A N 1
ATOM 4983 C CA . ASP A 1 615 ? -40.234 -1.809 -12.138 1.00 92.31 615 ASP A CA 1
ATOM 4984 C C . ASP A 1 615 ? -39.573 -0.417 -12.031 1.00 92.31 615 ASP A C 1
ATOM 4986 O O . ASP A 1 615 ? -39.562 0.331 -13.014 1.00 92.31 615 ASP A O 1
ATOM 4990 N N . ASN A 1 616 ? -38.995 -0.064 -10.880 1.00 91.50 616 ASN A N 1
ATOM 4991 C CA . ASN A 1 616 ? -38.296 1.206 -10.663 1.00 91.50 616 ASN A CA 1
ATOM 4992 C C . ASN A 1 616 ? -36.766 1.107 -10.807 1.00 91.50 616 ASN A C 1
ATOM 4994 O O . ASN A 1 616 ? -36.065 2.048 -10.441 1.00 91.50 616 ASN A O 1
ATOM 4998 N N . TYR A 1 617 ? -36.251 0.016 -11.379 1.00 92.25 617 TYR A N 1
ATOM 4999 C CA . TYR A 1 617 ? -34.817 -0.246 -11.516 1.00 92.25 617 TYR A CA 1
ATOM 5000 C C . TYR A 1 617 ? -34.423 -0.560 -12.966 1.00 92.25 617 TYR A C 1
ATOM 5002 O O . TYR A 1 617 ? -35.264 -0.827 -13.826 1.00 92.25 617 TYR A O 1
ATOM 5010 N N . ILE A 1 618 ? -33.121 -0.503 -13.254 1.00 90.88 618 ILE A N 1
ATOM 5011 C CA . ILE A 1 618 ? -32.539 -0.945 -14.526 1.00 90.88 618 ILE A CA 1
ATOM 5012 C C . ILE A 1 618 ? -31.621 -2.128 -14.218 1.00 90.88 618 ILE A C 1
ATOM 5014 O O . ILE A 1 618 ? -30.728 -1.994 -13.383 1.00 90.88 618 ILE A O 1
ATOM 5018 N N . ALA A 1 619 ? -31.878 -3.262 -14.865 1.00 92.44 619 ALA A N 1
ATOM 5019 C CA . ALA A 1 619 ? -31.041 -4.455 -14.804 1.00 92.44 619 ALA A CA 1
ATOM 5020 C C . ALA A 1 619 ? -29.992 -4.439 -15.921 1.00 92.44 619 ALA A C 1
ATOM 5022 O O . ALA A 1 619 ? -30.349 -4.152 -17.073 1.00 92.44 619 ALA A O 1
ATOM 5023 N N . ASP A 1 620 ? -28.741 -4.794 -15.618 1.00 92.81 620 ASP A N 1
ATOM 5024 C CA . ASP A 1 620 ? -27.661 -4.802 -16.617 1.00 92.81 620 ASP A CA 1
ATOM 5025 C C . ASP A 1 620 ? -27.931 -5.816 -17.725 1.00 92.81 620 ASP A C 1
ATOM 5027 O O . ASP A 1 620 ? -27.860 -5.469 -18.910 1.00 92.81 620 ASP A O 1
ATOM 5031 N N . PHE A 1 621 ? -28.351 -7.030 -17.361 1.00 94.38 621 PHE A N 1
ATOM 5032 C CA . PHE A 1 621 ? -28.923 -8.000 -18.290 1.00 94.38 621 PHE A CA 1
ATOM 5033 C C . PHE A 1 621 ? -30.167 -8.663 -17.715 1.00 94.38 621 PHE A C 1
ATOM 5035 O O . PHE A 1 621 ? -30.264 -8.946 -16.525 1.00 94.38 621 PHE A O 1
ATOM 5042 N N . PHE A 1 622 ? -31.124 -8.949 -18.590 1.00 94.50 622 PHE A N 1
ATOM 5043 C CA . PHE A 1 622 ? -32.370 -9.605 -18.228 1.00 94.50 622 PHE A CA 1
ATOM 5044 C C . PHE A 1 622 ? -32.765 -10.643 -19.273 1.00 94.50 622 PHE A C 1
ATOM 5046 O O . PHE A 1 622 ? -32.853 -10.311 -20.456 1.00 94.50 622 PHE A O 1
ATOM 505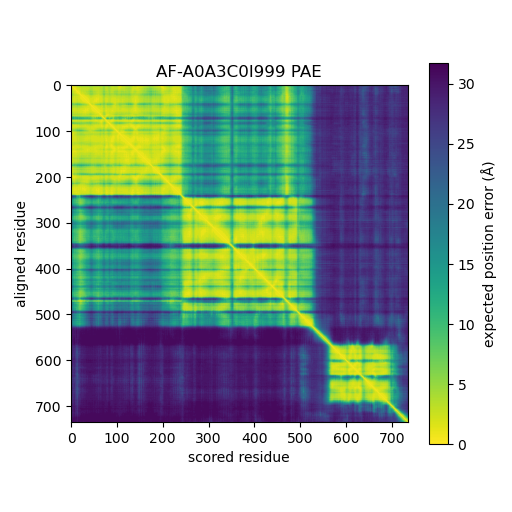3 N N . CYS A 1 623 ? -33.062 -11.865 -18.833 1.00 92.56 623 CYS A N 1
ATOM 5054 C CA . CYS A 1 623 ? -33.672 -12.904 -19.655 1.00 92.56 623 CYS A CA 1
ATOM 5055 C C . CYS A 1 623 ? -35.062 -13.242 -19.115 1.00 92.56 623 CYS A C 1
ATOM 5057 O O . CYS A 1 623 ? -35.221 -13.692 -17.977 1.00 92.56 623 CYS A O 1
ATOM 5059 N N . HIS A 1 624 ? -36.078 -13.024 -19.951 1.00 88.06 624 HIS A N 1
ATOM 5060 C CA . HIS A 1 624 ? -37.475 -13.216 -19.565 1.00 88.06 624 HIS A CA 1
ATOM 5061 C C . HIS A 1 624 ? -37.806 -14.697 -19.377 1.00 88.06 624 HIS A C 1
ATOM 5063 O O . HIS A 1 624 ? -38.417 -15.081 -18.383 1.00 88.06 624 HIS A O 1
ATOM 5069 N N . GLU A 1 625 ? -37.351 -15.527 -20.312 1.00 87.56 625 GLU A N 1
ATOM 5070 C CA . GLU A 1 625 ? -37.596 -16.965 -20.352 1.00 87.56 625 GLU A CA 1
ATOM 5071 C C . GLU A 1 625 ? -37.022 -17.712 -19.139 1.00 87.56 625 GLU A C 1
ATOM 5073 O O . GLU A 1 625 ? -37.592 -18.716 -18.721 1.00 87.56 625 GLU A O 1
ATOM 5078 N N . LEU A 1 626 ? -35.922 -17.206 -18.575 1.00 87.25 626 LEU A N 1
ATOM 5079 C CA . LEU A 1 626 ? -35.214 -17.780 -17.426 1.00 87.25 626 LEU A CA 1
ATOM 5080 C C . LEU A 1 626 ? -35.605 -17.146 -16.084 1.00 87.25 626 LEU A C 1
ATOM 5082 O O . LEU A 1 626 ? -35.073 -17.542 -15.045 1.00 87.25 626 LEU A O 1
ATOM 5086 N N . GLN A 1 627 ? -36.474 -16.126 -16.109 1.00 87.69 627 GLN A N 1
ATOM 5087 C CA . GLN A 1 627 ? -36.757 -15.252 -14.964 1.00 87.69 627 GLN A CA 1
ATOM 5088 C C . GLN A 1 627 ? -35.463 -14.770 -14.280 1.00 87.69 627 GLN A C 1
ATOM 5090 O O . GLN A 1 627 ? -35.369 -14.763 -13.057 1.00 87.69 627 GLN A O 1
ATOM 5095 N N . LEU A 1 628 ? -34.452 -14.409 -15.077 1.00 91.31 628 LEU A N 1
ATOM 5096 C CA . LEU A 1 628 ? -33.085 -14.168 -14.614 1.00 91.31 628 LEU A CA 1
ATOM 5097 C C . LEU A 1 628 ? -32.659 -12.720 -14.869 1.00 91.31 628 LEU A C 1
ATOM 5099 O O . LEU A 1 628 ? -32.738 -12.224 -15.997 1.00 91.31 628 LEU A O 1
ATOM 5103 N N . VAL A 1 629 ? -32.148 -12.078 -13.827 1.00 92.12 629 VAL A N 1
ATOM 5104 C CA . VAL A 1 629 ? -31.405 -10.818 -13.867 1.00 92.12 629 VAL A CA 1
ATOM 5105 C C . VAL A 1 629 ? -29.925 -11.120 -13.651 1.00 92.12 629 VAL A C 1
ATOM 5107 O O . VAL A 1 629 ? -29.579 -11.923 -12.789 1.00 92.12 629 VAL A O 1
ATOM 5110 N N . ILE A 1 630 ? -29.058 -10.472 -14.427 1.00 90.88 630 ILE A N 1
ATOM 5111 C CA . ILE A 1 630 ? -27.613 -10.480 -14.199 1.00 90.88 630 ILE A CA 1
ATOM 5112 C C . ILE A 1 630 ? -27.155 -9.043 -13.951 1.00 90.88 630 ILE A C 1
ATOM 5114 O O . ILE A 1 630 ? -27.404 -8.179 -14.793 1.00 90.88 630 ILE A O 1
ATOM 5118 N N . GLU A 1 631 ? -26.492 -8.811 -12.821 1.00 87.25 631 GLU A N 1
ATOM 5119 C CA . GLU A 1 631 ? -25.935 -7.519 -12.394 1.00 87.25 631 GLU A CA 1
ATOM 5120 C C . GLU A 1 631 ? -24.403 -7.567 -12.426 1.00 87.25 631 GLU A C 1
ATOM 5122 O O . GLU A 1 631 ? -23.807 -8.565 -12.005 1.00 87.25 631 GLU A O 1
ATOM 5127 N N . LEU A 1 632 ? -23.771 -6.504 -12.933 1.00 86.31 632 LEU A N 1
ATOM 5128 C CA . LEU A 1 632 ? -22.320 -6.353 -12.984 1.00 86.31 632 LEU A CA 1
ATOM 5129 C C . LEU A 1 632 ? -21.852 -5.241 -12.041 1.00 86.31 632 LEU A C 1
ATOM 5131 O O . LEU A 1 632 ? -22.181 -4.073 -12.232 1.00 86.31 632 LEU A O 1
ATOM 5135 N N . ASP A 1 633 ? -21.026 -5.594 -11.056 1.00 73.50 633 ASP A N 1
ATOM 5136 C CA . ASP A 1 633 ? -20.562 -4.639 -10.045 1.00 73.50 633 ASP A CA 1
ATOM 5137 C C . ASP A 1 633 ? -19.168 -4.085 -10.328 1.00 73.50 633 ASP A C 1
ATOM 5139 O O . ASP A 1 633 ? -18.160 -4.790 -10.228 1.00 73.50 633 ASP A O 1
ATOM 5143 N N . GLY A 1 634 ? -19.094 -2.781 -10.586 1.00 62.41 634 GLY A N 1
ATOM 5144 C CA . GLY A 1 634 ? -17.837 -2.034 -10.607 1.00 62.41 634 GLY A CA 1
ATOM 5145 C C . GLY A 1 634 ? -17.362 -1.640 -9.204 1.00 62.41 634 GLY A C 1
ATOM 5146 O O . GLY A 1 634 ? -18.162 -1.306 -8.330 1.00 62.41 634 GLY A O 1
ATOM 5147 N N . GLU A 1 635 ? -16.042 -1.611 -8.981 1.00 51.38 635 GLU A N 1
ATOM 5148 C CA . GLU A 1 635 ? -15.473 -1.046 -7.749 1.00 51.38 635 GLU A CA 1
ATOM 5149 C C . GLU A 1 635 ? -15.812 0.454 -7.660 1.00 51.38 635 GLU A C 1
ATOM 5151 O O . GLU A 1 635 ? -15.329 1.267 -8.451 1.00 51.38 635 GLU A O 1
ATOM 5156 N N . THR A 1 636 ? -16.642 0.839 -6.687 1.00 45.91 636 THR A N 1
ATOM 5157 C CA . THR A 1 636 ? -16.977 2.242 -6.404 1.00 45.91 636 THR A CA 1
ATOM 5158 C C . THR A 1 636 ? -16.370 2.687 -5.073 1.00 45.91 636 THR A C 1
ATOM 5160 O O . THR A 1 636 ? -16.323 1.942 -4.097 1.00 45.91 636 THR A O 1
ATOM 5163 N N . HIS A 1 637 ? -15.891 3.934 -5.009 1.00 41.66 637 HIS A N 1
ATOM 5164 C CA . HIS A 1 637 ? -15.198 4.488 -3.834 1.00 41.66 637 HIS A CA 1
ATOM 5165 C C . HIS A 1 637 ? -16.115 4.797 -2.626 1.00 41.66 637 HIS A C 1
ATOM 5167 O O . HIS A 1 637 ? -15.619 5.272 -1.609 1.00 41.66 637 HIS A O 1
ATOM 5173 N N . ASN A 1 638 ? -17.419 4.492 -2.704 1.00 43.38 638 ASN A N 1
ATOM 5174 C CA . ASN A 1 638 ? -18.402 4.639 -1.621 1.00 43.38 638 ASN A CA 1
ATOM 5175 C C . ASN A 1 638 ? -19.105 3.294 -1.357 1.00 43.38 638 ASN A C 1
ATOM 5177 O O . ASN A 1 638 ? -20.187 3.032 -1.877 1.00 43.38 638 ASN A O 1
ATOM 5181 N N . TRP A 1 639 ? -18.477 2.435 -0.553 1.00 49.59 639 TRP A N 1
ATOM 5182 C CA . TRP A 1 639 ? -18.912 1.049 -0.319 1.00 49.59 639 TRP A CA 1
ATOM 5183 C C . TRP A 1 639 ? -20.246 0.931 0.450 1.00 49.59 639 TRP A C 1
ATOM 5185 O O . TRP A 1 639 ? -21.078 0.093 0.118 1.00 49.59 639 TRP A O 1
ATOM 5195 N N . GLU A 1 640 ? -20.491 1.788 1.448 1.00 43.03 640 GLU A N 1
ATOM 5196 C CA . GLU A 1 640 ? -21.626 1.635 2.382 1.00 43.03 640 GLU A CA 1
ATOM 5197 C C . GLU A 1 640 ? -22.980 2.072 1.790 1.00 43.03 640 GLU A C 1
ATOM 5199 O O . GLU A 1 640 ? -23.982 1.379 1.945 1.00 43.03 640 GLU A O 1
ATOM 5204 N N . GLU A 1 641 ? -23.029 3.196 1.065 1.00 47.81 641 GLU A N 1
ATOM 5205 C CA . GLU A 1 641 ? -24.279 3.705 0.470 1.00 47.81 641 GLU A CA 1
ATOM 5206 C C . GLU A 1 641 ? -24.704 2.909 -0.779 1.00 47.81 641 GLU A C 1
ATOM 5208 O O . GLU A 1 641 ? -25.890 2.837 -1.109 1.00 47.81 641 GLU A O 1
ATOM 5213 N N . THR A 1 642 ? -23.731 2.304 -1.465 1.00 57.84 642 THR A N 1
ATOM 5214 C CA . THR A 1 642 ? -23.944 1.459 -2.648 1.00 57.84 642 THR A CA 1
ATOM 5215 C C . THR A 1 642 ? -24.516 0.099 -2.233 1.00 57.84 642 THR A C 1
ATOM 5217 O O . THR A 1 642 ? -25.528 -0.324 -2.782 1.00 57.84 642 THR A O 1
ATOM 5220 N N . GLN A 1 643 ? -23.994 -0.504 -1.155 1.00 58.16 643 GLN A N 1
ATOM 5221 C CA . GLN A 1 643 ? -24.452 -1.804 -0.651 1.00 58.16 643 GLN A CA 1
ATOM 5222 C C . GLN A 1 643 ? -25.928 -1.811 -0.209 1.00 58.16 643 GLN A C 1
ATOM 5224 O O . GLN A 1 643 ? -26.652 -2.758 -0.509 1.00 58.16 643 GLN A O 1
ATOM 5229 N N . GLN A 1 644 ? -26.399 -0.758 0.471 1.00 60.34 644 GLN A N 1
ATOM 5230 C CA . GLN A 1 644 ? -27.804 -0.667 0.897 1.00 60.34 644 GLN A CA 1
ATOM 5231 C C . GLN A 1 644 ? -28.761 -0.543 -0.302 1.00 60.34 644 GLN A C 1
ATOM 5233 O O . GLN A 1 644 ? -29.803 -1.197 -0.336 1.00 60.34 644 GLN A O 1
ATOM 5238 N N . LYS A 1 645 ? -28.395 0.261 -1.311 1.00 66.44 645 LYS A N 1
ATOM 5239 C CA . LYS A 1 645 ? -29.192 0.432 -2.538 1.00 66.44 645 LYS A CA 1
ATOM 5240 C C . LYS A 1 645 ? -29.222 -0.847 -3.378 1.00 66.44 645 LYS A C 1
ATOM 5242 O O . LYS A 1 645 ? -30.268 -1.177 -3.936 1.00 66.44 645 LYS A O 1
ATOM 5247 N N . ASP A 1 646 ? -28.108 -1.573 -3.435 1.00 68.69 646 ASP A N 1
ATOM 5248 C CA . ASP A 1 646 ? -28.015 -2.859 -4.128 1.00 68.69 646 ASP A CA 1
ATOM 5249 C C . ASP A 1 646 ? -28.846 -3.949 -3.453 1.00 68.69 646 ASP A C 1
ATOM 5251 O O . ASP A 1 646 ? -29.537 -4.701 -4.141 1.00 68.69 646 ASP A O 1
ATOM 5255 N N . PHE A 1 647 ? -28.857 -3.984 -2.118 1.00 71.19 647 PHE A N 1
ATOM 5256 C CA . PHE A 1 647 ? -29.700 -4.902 -1.354 1.00 71.19 647 PHE A CA 1
ATOM 5257 C C . PHE A 1 647 ? -31.198 -4.642 -1.583 1.00 71.19 647 PHE A C 1
ATOM 5259 O O . PHE A 1 647 ? -31.966 -5.574 -1.821 1.00 71.19 647 PHE A O 1
ATOM 5266 N N . GLU A 1 648 ? -31.627 -3.376 -1.567 1.00 76.31 648 GLU A N 1
ATOM 5267 C CA . GLU A 1 648 ? -33.022 -2.998 -1.841 1.00 76.31 648 GLU A CA 1
ATOM 5268 C C . GLU A 1 648 ? -33.445 -3.351 -3.276 1.00 76.31 648 GLU A C 1
ATOM 5270 O O . GLU A 1 648 ? -34.539 -3.880 -3.492 1.00 76.31 648 GLU A O 1
ATOM 5275 N N . LYS A 1 649 ? -32.562 -3.110 -4.255 1.00 82.12 649 LYS A N 1
ATOM 5276 C CA . LYS A 1 649 ? -32.765 -3.480 -5.665 1.00 82.12 649 LYS A CA 1
ATOM 5277 C C . LYS A 1 649 ? -32.921 -4.994 -5.828 1.00 82.12 649 LYS A C 1
ATOM 5279 O O . LYS A 1 649 ? -33.854 -5.447 -6.491 1.00 82.12 649 LYS A O 1
ATOM 5284 N N . GLU A 1 650 ? -32.042 -5.773 -5.204 1.00 78.06 650 GLU A N 1
ATOM 5285 C CA . GLU A 1 650 ? -32.061 -7.236 -5.275 1.00 78.06 650 GLU A CA 1
ATOM 5286 C C . GLU A 1 650 ? -33.305 -7.829 -4.604 1.00 78.06 650 GLU A C 1
ATOM 5288 O O . GLU A 1 650 ? -34.012 -8.631 -5.217 1.00 78.06 650 GLU A O 1
ATOM 5293 N N . SER A 1 651 ? -33.646 -7.367 -3.395 1.00 74.38 651 SER A N 1
ATOM 5294 C CA . SER A 1 651 ? -34.877 -7.772 -2.707 1.00 74.38 651 SER A CA 1
ATOM 5295 C C . SER A 1 651 ? -36.106 -7.505 -3.574 1.00 74.38 651 SER A C 1
ATOM 5297 O O . SER A 1 651 ? -36.999 -8.349 -3.669 1.00 74.38 651 SER A O 1
ATOM 5299 N N . ARG A 1 652 ? -36.137 -6.365 -4.275 1.00 84.56 652 ARG A N 1
ATOM 5300 C CA . ARG A 1 652 ? -37.249 -6.035 -5.162 1.00 84.56 652 ARG A CA 1
ATOM 5301 C C . ARG A 1 652 ? -37.334 -6.949 -6.384 1.00 84.56 652 ARG A C 1
ATOM 5303 O O . ARG A 1 652 ? -38.437 -7.320 -6.780 1.00 84.56 652 ARG A O 1
ATOM 5310 N N . PHE A 1 653 ? -36.214 -7.327 -6.996 1.00 83.75 653 PHE A N 1
ATOM 5311 C CA . PHE A 1 653 ? -36.231 -8.295 -8.097 1.00 83.75 653 PHE A CA 1
ATOM 5312 C C . PHE A 1 653 ? -36.724 -9.671 -7.645 1.00 83.75 653 PHE A C 1
ATOM 5314 O O . PHE A 1 653 ? -37.564 -10.261 -8.329 1.00 83.75 653 PHE A O 1
ATOM 5321 N N . ASN A 1 654 ? -36.308 -10.120 -6.462 1.00 78.94 654 ASN A N 1
ATOM 5322 C CA . ASN A 1 654 ? -36.783 -11.371 -5.874 1.00 78.94 654 ASN A CA 1
ATOM 5323 C C . ASN A 1 654 ? -38.303 -11.340 -5.613 1.00 78.94 654 ASN A C 1
ATOM 5325 O O . ASN A 1 654 ? -39.009 -12.287 -5.959 1.00 78.94 654 ASN A O 1
ATOM 5329 N N . GLU A 1 655 ? -38.847 -10.226 -5.102 1.00 78.12 655 GLU A N 1
ATOM 5330 C CA . GLU A 1 655 ? -40.302 -10.026 -4.946 1.00 78.12 655 GLU A CA 1
ATOM 5331 C C . GLU A 1 655 ? -41.073 -10.089 -6.274 1.00 78.12 655 GLU A C 1
ATOM 5333 O O . GLU A 1 655 ? -42.226 -10.522 -6.310 1.00 78.12 655 GLU A O 1
ATOM 5338 N N . LEU A 1 656 ? -40.449 -9.668 -7.379 1.00 80.81 656 LEU A N 1
ATOM 5339 C CA . LEU A 1 656 ? -41.019 -9.754 -8.728 1.00 80.81 656 LEU A CA 1
ATOM 5340 C C . LEU A 1 656 ? -40.932 -11.173 -9.322 1.00 80.81 656 LEU A C 1
ATOM 5342 O O . LEU A 1 656 ? -41.365 -11.383 -10.458 1.00 80.81 656 LEU A O 1
ATOM 5346 N N . GLY A 1 657 ? -40.409 -12.142 -8.563 1.00 81.94 657 GLY A N 1
ATOM 5347 C CA . GLY A 1 657 ? -40.232 -13.530 -8.984 1.00 81.94 657 GLY A CA 1
ATOM 5348 C C . GLY A 1 657 ? -39.063 -13.718 -9.948 1.00 81.94 657 GLY A C 1
ATOM 5349 O O . GLY A 1 657 ? -39.122 -14.605 -10.802 1.00 81.94 657 GLY A O 1
ATOM 5350 N N . LEU A 1 658 ? -38.050 -12.854 -9.864 1.00 85.19 658 LEU A N 1
ATOM 5351 C CA . LEU A 1 658 ? -36.811 -12.958 -10.627 1.00 85.19 658 LEU A CA 1
ATOM 5352 C C . LEU A 1 658 ? -35.697 -13.495 -9.738 1.00 85.19 658 LEU A C 1
ATOM 5354 O O . LEU A 1 658 ? -35.619 -13.135 -8.571 1.00 85.19 658 LEU A O 1
ATOM 5358 N N . ASN A 1 659 ? -34.808 -14.294 -10.313 1.00 83.81 659 ASN A N 1
ATOM 5359 C CA . ASN A 1 659 ? -33.543 -14.652 -9.685 1.00 83.81 659 ASN A CA 1
ATOM 5360 C C . ASN A 1 659 ? -32.463 -13.667 -10.132 1.00 83.81 659 ASN A C 1
ATOM 5362 O O . ASN A 1 659 ? -32.467 -13.224 -11.283 1.00 83.81 659 ASN A O 1
ATOM 5366 N N . VAL A 1 660 ? -31.532 -13.342 -9.238 1.00 82.75 660 VAL A N 1
ATOM 5367 C CA . VAL A 1 660 ? -30.442 -12.398 -9.505 1.00 82.75 660 VAL A CA 1
ATOM 5368 C C . VAL A 1 660 ? -29.107 -13.133 -9.425 1.00 82.75 660 VAL A C 1
ATOM 5370 O O . VAL A 1 660 ? -28.791 -13.742 -8.408 1.00 82.75 660 VAL A O 1
ATOM 5373 N N . LEU A 1 661 ? -28.316 -13.066 -10.496 1.00 83.06 661 LEU A N 1
ATOM 5374 C CA . LEU A 1 661 ? -26.902 -13.436 -10.491 1.00 83.06 661 LEU A CA 1
ATOM 5375 C C . LEU A 1 661 ? -26.065 -12.163 -10.536 1.00 83.06 661 LEU A C 1
ATOM 5377 O O . LEU A 1 661 ? -26.227 -11.338 -11.430 1.00 83.06 661 LEU A O 1
ATOM 5381 N N . ARG A 1 662 ? -25.160 -11.999 -9.579 1.00 78.25 662 ARG A N 1
ATOM 5382 C CA . ARG A 1 662 ? -24.314 -10.812 -9.471 1.00 78.25 662 ARG A CA 1
ATOM 5383 C C . ARG A 1 662 ? -22.869 -11.216 -9.700 1.00 78.25 662 ARG A C 1
ATOM 5385 O O . ARG A 1 662 ? -22.373 -12.126 -9.040 1.00 78.25 662 ARG A O 1
ATOM 5392 N N . PHE A 1 663 ? -22.209 -10.548 -10.636 1.00 75.38 663 PHE A N 1
ATOM 5393 C CA . PHE A 1 663 ? -20.804 -10.787 -10.940 1.00 75.38 663 PHE A CA 1
ATOM 5394 C C . PHE A 1 663 ? -20.025 -9.491 -10.744 1.00 75.38 663 PHE A C 1
ATOM 5396 O O . PHE A 1 663 ? -20.385 -8.473 -11.334 1.00 75.38 663 PHE A O 1
ATOM 5403 N N . PRO A 1 664 ? -18.933 -9.485 -9.968 1.00 75.44 664 PRO A N 1
ATOM 5404 C CA . PRO A 1 664 ? -18.057 -8.330 -9.960 1.00 75.44 664 PRO A CA 1
ATOM 5405 C C . PRO A 1 664 ? -17.438 -8.151 -11.350 1.00 75.44 664 PRO A C 1
ATOM 5407 O O . PRO A 1 664 ? -17.149 -9.121 -12.057 1.00 75.44 664 PRO A O 1
ATOM 5410 N N . ASP A 1 665 ? -17.146 -6.909 -11.721 1.00 73.00 665 ASP A N 1
ATOM 5411 C CA . ASP A 1 665 ? -16.457 -6.554 -12.962 1.00 73.00 665 ASP A CA 1
ATOM 5412 C C . ASP A 1 665 ? -15.182 -7.391 -13.146 1.00 73.00 665 ASP A C 1
ATOM 5414 O O . ASP A 1 665 ? -14.851 -7.837 -14.247 1.00 73.00 665 ASP A O 1
ATOM 5418 N N . THR A 1 666 ? -14.486 -7.680 -12.042 1.00 65.75 666 THR A N 1
ATOM 5419 C CA . THR A 1 666 ? -13.303 -8.537 -12.038 1.00 65.75 666 THR A CA 1
ATOM 5420 C C . THR A 1 666 ? -13.574 -9.958 -12.508 1.00 65.75 666 THR A C 1
ATOM 5422 O O . THR A 1 666 ? -12.679 -10.524 -13.124 1.00 65.75 666 THR A O 1
ATOM 5425 N N . ASP A 1 667 ? -14.750 -10.529 -12.257 1.00 65.94 667 ASP A N 1
ATOM 5426 C CA . ASP A 1 667 ? -15.097 -11.884 -12.698 1.00 65.94 667 ASP A CA 1
ATOM 5427 C C . ASP A 1 667 ? -15.390 -11.896 -14.198 1.00 65.94 667 ASP A C 1
ATOM 5429 O O . ASP A 1 667 ? -14.936 -12.796 -14.900 1.00 65.94 667 ASP A O 1
ATOM 5433 N N . ILE A 1 668 ? -15.990 -10.835 -14.741 1.00 76.62 668 ILE A N 1
ATOM 5434 C CA . ILE A 1 668 ? -16.129 -10.686 -16.196 1.00 76.62 668 ILE A CA 1
ATOM 5435 C C . ILE A 1 668 ? -14.763 -10.534 -16.871 1.00 76.62 668 ILE A C 1
ATOM 5437 O O . ILE A 1 668 ? -14.526 -11.100 -17.938 1.00 76.62 668 ILE A O 1
ATOM 5441 N N . PHE A 1 669 ? -13.832 -9.808 -16.246 1.00 63.78 669 PHE A N 1
ATOM 5442 C CA . PHE A 1 669 ? -12.492 -9.604 -16.800 1.00 63.78 669 PHE A CA 1
ATOM 5443 C C . PHE A 1 669 ? -11.543 -10.794 -16.607 1.00 63.78 669 PHE A C 1
ATOM 5445 O O . PHE A 1 669 ? -10.666 -10.988 -17.444 1.00 63.78 669 PHE A O 1
ATOM 5452 N N . LYS A 1 670 ? -11.667 -11.551 -15.507 1.00 51.12 670 LYS A N 1
ATOM 5453 C CA . LYS A 1 670 ? -10.714 -12.598 -15.083 1.00 51.12 670 LYS A CA 1
ATOM 5454 C C . LYS A 1 670 ? -11.284 -14.017 -15.145 1.00 51.12 670 LYS A C 1
ATOM 5456 O O . LYS A 1 670 ? -10.536 -14.984 -15.048 1.00 51.12 670 LYS A O 1
ATOM 5461 N N . HIS A 1 671 ? -12.595 -14.171 -15.258 1.00 62.00 671 HIS A N 1
ATOM 5462 C CA . HIS A 1 671 ? -13.294 -15.446 -15.097 1.00 62.00 671 HIS A CA 1
ATOM 5463 C C . HIS A 1 671 ? -14.512 -15.547 -16.036 1.00 62.00 671 HIS A C 1
ATOM 5465 O O . HIS A 1 671 ? -15.509 -16.167 -15.675 1.00 62.00 671 HIS A O 1
ATOM 5471 N N . LEU A 1 672 ? -14.441 -14.978 -17.252 1.00 74.12 672 LEU A N 1
ATOM 5472 C CA . LEU A 1 672 ? -15.565 -14.967 -18.204 1.00 74.12 672 LEU A CA 1
ATOM 5473 C C . LEU A 1 672 ? -16.115 -16.372 -18.495 1.00 74.12 672 LEU A C 1
ATOM 5475 O O . LEU A 1 672 ? -17.320 -16.570 -18.420 1.00 74.12 672 LEU A O 1
ATOM 5479 N N . GLU A 1 673 ? -15.255 -17.363 -18.755 1.00 67.44 673 GLU A N 1
ATOM 5480 C CA . GLU A 1 673 ? -15.692 -18.751 -18.989 1.00 67.44 673 GLU A CA 1
ATOM 5481 C C . GLU A 1 673 ? -16.412 -19.350 -17.771 1.00 67.44 673 GLU A C 1
ATOM 5483 O O . GLU A 1 673 ? -17.428 -20.016 -17.930 1.00 67.44 673 GLU A O 1
ATOM 5488 N N . ALA A 1 674 ? -15.936 -19.079 -16.551 1.00 61.59 674 ALA A N 1
ATOM 5489 C CA . ALA A 1 674 ? -16.593 -19.540 -15.326 1.00 61.59 674 ALA A CA 1
ATOM 5490 C C . ALA A 1 674 ? -17.911 -18.791 -15.067 1.00 61.59 674 ALA A C 1
ATOM 5492 O O . ALA A 1 674 ? -18.874 -19.382 -14.582 1.00 61.59 674 ALA A O 1
ATOM 5493 N N . THR A 1 675 ? -17.981 -17.513 -15.446 1.00 72.31 675 THR A N 1
ATOM 5494 C CA . THR A 1 675 ? -19.211 -16.713 -15.407 1.00 72.31 675 THR A CA 1
ATOM 5495 C C . THR A 1 675 ? -20.249 -17.281 -16.374 1.00 72.31 675 THR A C 1
ATOM 5497 O O . THR A 1 675 ? -21.395 -17.504 -15.994 1.00 72.31 675 THR A O 1
ATOM 5500 N N . LEU A 1 676 ? -19.846 -17.609 -17.605 1.00 78.00 676 LEU A N 1
ATOM 5501 C CA . LEU A 1 676 ? -20.715 -18.266 -18.583 1.00 78.00 676 LEU A CA 1
ATOM 5502 C C . LEU A 1 676 ? -21.129 -19.668 -18.127 1.00 78.00 676 LEU A C 1
ATOM 5504 O O . LEU A 1 676 ? -22.304 -20.002 -18.229 1.00 78.00 676 LEU A O 1
ATOM 5508 N N . ALA A 1 677 ? -20.208 -20.455 -17.564 1.00 70.88 677 ALA A N 1
ATOM 5509 C CA . ALA A 1 677 ? -20.516 -21.766 -16.998 1.00 70.88 677 ALA A CA 1
ATOM 5510 C C . ALA A 1 677 ? -21.519 -21.662 -15.841 1.00 70.88 677 ALA A C 1
ATOM 5512 O O . ALA A 1 677 ? -22.422 -22.483 -15.737 1.00 70.88 677 ALA A O 1
ATOM 5513 N N . SER A 1 678 ? -21.415 -20.621 -15.014 1.00 71.81 678 SER A N 1
ATOM 5514 C CA . SER A 1 678 ? -22.366 -20.336 -13.936 1.00 71.81 678 SER A CA 1
ATOM 5515 C C . SER A 1 678 ? -23.759 -20.004 -14.476 1.00 71.81 678 SER A C 1
ATOM 5517 O O . SER A 1 678 ? -24.760 -20.530 -13.994 1.00 71.81 678 SER A O 1
ATOM 5519 N N . ILE A 1 679 ? -23.829 -19.178 -15.525 1.00 82.31 679 ILE A N 1
ATOM 5520 C CA . ILE A 1 679 ? -25.086 -18.868 -16.220 1.00 82.31 679 ILE A CA 1
ATOM 5521 C C . ILE A 1 679 ? -25.671 -20.145 -16.849 1.00 82.31 679 ILE A C 1
ATOM 5523 O O . ILE A 1 679 ? -26.865 -20.397 -16.717 1.00 82.31 679 ILE A O 1
ATOM 5527 N N . GLN A 1 680 ? -24.848 -20.988 -17.478 1.00 78.94 680 GLN A N 1
ATOM 5528 C CA . GLN A 1 680 ? -25.267 -22.273 -18.055 1.00 78.94 680 GLN A CA 1
ATOM 5529 C C . GLN A 1 680 ? -25.730 -23.279 -16.997 1.00 78.94 680 GLN A C 1
ATOM 5531 O O . GLN A 1 680 ? -26.676 -24.036 -17.231 1.00 78.94 680 GLN A O 1
ATOM 5536 N N . LEU A 1 681 ? -25.096 -23.288 -15.825 1.00 75.81 681 LEU A N 1
ATOM 5537 C CA . LEU A 1 681 ? -25.503 -24.129 -14.708 1.00 75.81 681 LEU A CA 1
ATOM 5538 C C . LEU A 1 681 ? -26.884 -23.694 -14.207 1.00 75.81 681 LEU A C 1
ATOM 5540 O O . LEU A 1 681 ? -27.767 -24.539 -14.064 1.00 75.81 681 LEU A O 1
ATOM 5544 N N . TYR A 1 682 ? -27.105 -22.383 -14.049 1.00 81.81 682 TYR A N 1
ATOM 5545 C CA . TYR A 1 682 ? -28.424 -21.836 -13.726 1.00 81.81 682 TYR A CA 1
ATOM 5546 C C . TYR A 1 682 ? -29.471 -22.225 -14.779 1.00 81.81 682 TYR A C 1
ATOM 5548 O O . TYR A 1 682 ? -30.541 -22.713 -14.425 1.00 81.81 682 TYR A O 1
ATOM 5556 N N . VAL A 1 683 ? -29.157 -22.071 -16.072 1.00 83.25 683 VAL A N 1
ATOM 5557 C CA . VAL A 1 683 ? -30.039 -22.491 -17.177 1.00 83.25 683 VAL A CA 1
ATOM 5558 C C . VAL A 1 683 ? -30.402 -23.970 -17.052 1.00 83.25 683 VAL A C 1
ATOM 5560 O O . VAL A 1 683 ? -31.575 -24.323 -17.138 1.00 83.25 683 VAL A O 1
ATOM 5563 N N . SER A 1 684 ? -29.413 -24.824 -16.790 1.00 77.56 684 SER A N 1
ATOM 5564 C CA . SER A 1 684 ? -29.606 -26.269 -16.661 1.00 77.56 684 SER A CA 1
ATOM 5565 C C . SER A 1 684 ? -30.494 -26.632 -15.467 1.00 77.56 684 SER A C 1
ATOM 5567 O O . SER A 1 684 ? -31.363 -27.493 -15.595 1.00 77.56 684 SER A O 1
ATOM 5569 N N . GLY A 1 685 ? -30.304 -25.983 -14.313 1.00 75.81 685 GLY A N 1
ATOM 5570 C CA . GLY A 1 685 ? -31.171 -26.168 -13.144 1.00 75.81 685 GLY A CA 1
ATOM 5571 C C . GLY A 1 685 ? -32.597 -25.675 -13.403 1.00 75.81 685 GLY A C 1
ATOM 5572 O O . GLY A 1 685 ? -33.574 -26.357 -13.088 1.00 75.81 685 GLY A O 1
ATOM 5573 N N . PHE A 1 686 ? -32.731 -24.533 -14.082 1.00 81.25 686 PHE A N 1
ATOM 5574 C CA . PHE A 1 686 ? -34.027 -23.972 -14.457 1.00 81.25 686 PHE A CA 1
ATOM 5575 C C . PHE A 1 686 ? -34.793 -24.893 -15.419 1.00 81.25 686 PHE A C 1
ATOM 5577 O O . PHE A 1 686 ? -35.978 -25.147 -15.205 1.00 81.25 686 PHE A O 1
ATOM 5584 N N . GLU A 1 687 ? -34.127 -25.445 -16.442 1.00 81.50 687 GLU A N 1
ATOM 5585 C CA . GLU A 1 687 ? -34.719 -26.416 -17.377 1.00 81.50 687 GLU A CA 1
ATOM 5586 C C . GLU A 1 687 ? -35.165 -27.708 -16.670 1.00 81.50 687 GLU A C 1
ATOM 5588 O O . GLU A 1 687 ? -36.201 -28.274 -17.023 1.00 81.50 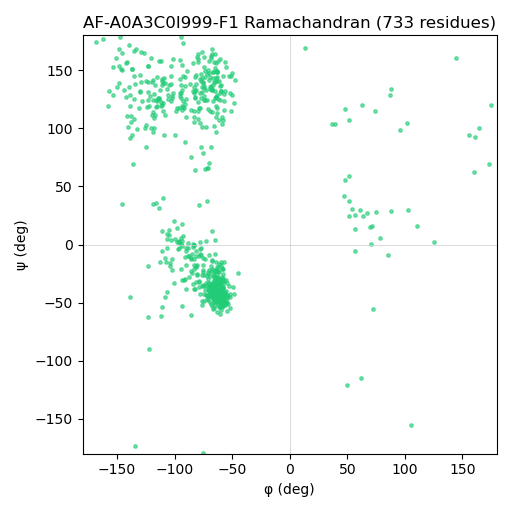687 GLU A O 1
ATOM 5593 N N . LYS A 1 688 ? -34.425 -28.157 -15.649 1.00 77.56 688 LYS A N 1
ATOM 5594 C CA . LYS A 1 688 ? -34.763 -29.343 -14.842 1.00 77.56 688 LYS A CA 1
ATOM 5595 C C . LYS A 1 688 ? -35.873 -29.096 -13.815 1.00 77.56 688 LYS A C 1
ATOM 5597 O O . LYS A 1 688 ? -36.359 -30.050 -13.214 1.00 77.56 688 LYS A O 1
ATOM 5602 N N . GLY A 1 689 ? -36.287 -27.842 -13.619 1.00 74.44 689 GLY A N 1
ATOM 5603 C CA . GLY A 1 689 ? -37.252 -27.464 -12.586 1.00 74.44 689 GLY A CA 1
ATOM 5604 C C . GLY A 1 689 ? -36.700 -27.570 -11.163 1.00 74.44 689 GLY A C 1
ATOM 5605 O O . GLY A 1 689 ? -37.484 -27.549 -10.216 1.00 74.44 689 GLY A O 1
ATOM 5606 N N . ASP A 1 690 ? -35.377 -27.670 -11.020 1.00 66.12 690 ASP A N 1
ATOM 5607 C CA . ASP A 1 690 ? -34.682 -27.803 -9.747 1.00 66.12 690 ASP A CA 1
ATOM 5608 C C . ASP A 1 690 ? -33.434 -26.912 -9.732 1.00 66.12 690 ASP A C 1
ATOM 5610 O O . ASP A 1 690 ? -32.421 -27.187 -10.376 1.00 66.12 690 ASP A O 1
ATOM 5614 N N . LEU A 1 691 ? -33.536 -25.808 -8.994 1.00 62.69 691 LEU A N 1
ATOM 5615 C CA . LEU A 1 691 ? -32.443 -24.863 -8.766 1.00 62.69 691 LEU A CA 1
ATOM 5616 C C . LEU A 1 691 ? -31.707 -25.145 -7.441 1.00 62.69 691 LEU A C 1
ATOM 5618 O O . LEU A 1 691 ? -30.804 -24.393 -7.087 1.00 62.69 691 LEU A O 1
ATOM 5622 N N . SER A 1 692 ? -32.082 -26.197 -6.700 1.00 50.09 692 SER A N 1
ATOM 5623 C CA . SER A 1 692 ? -31.551 -26.479 -5.358 1.00 50.09 692 SER A CA 1
ATOM 5624 C C . SER A 1 692 ? -30.126 -27.049 -5.349 1.00 50.09 692 SER A C 1
ATOM 5626 O O . SER A 1 692 ? -29.447 -26.954 -4.330 1.00 50.09 692 SER A O 1
ATOM 5628 N N . GLU A 1 693 ? -29.636 -27.567 -6.483 1.00 42.59 693 GLU A N 1
ATOM 5629 C CA . GLU A 1 693 ? -28.268 -28.095 -6.646 1.00 42.59 693 GLU A CA 1
ATOM 5630 C C . GLU A 1 693 ? -27.223 -27.033 -7.065 1.00 42.59 693 GLU A C 1
ATOM 5632 O O . GLU A 1 693 ? -26.049 -27.354 -7.255 1.00 42.59 693 GLU A O 1
ATOM 5637 N N . LEU A 1 694 ? -27.612 -25.762 -7.220 1.00 47.78 694 LEU A N 1
ATOM 5638 C CA . LEU A 1 694 ? -26.703 -24.676 -7.607 1.00 47.78 694 LEU A CA 1
ATOM 5639 C C . LEU A 1 694 ? -25.831 -24.223 -6.423 1.00 47.78 694 LEU A C 1
ATOM 5641 O O . LEU A 1 694 ? -26.140 -23.247 -5.745 1.00 47.78 694 LEU A O 1
ATOM 5645 N N . VAL A 1 695 ? -24.721 -24.926 -6.185 1.00 39.25 695 VAL A N 1
ATOM 5646 C CA . VAL A 1 695 ? -23.698 -24.547 -5.196 1.00 39.25 695 VAL A CA 1
ATOM 5647 C C . VAL A 1 695 ? -22.596 -23.722 -5.874 1.00 39.25 695 VAL A C 1
ATOM 5649 O O . VAL A 1 695 ? -21.871 -24.225 -6.731 1.00 39.25 695 VAL A O 1
ATOM 5652 N N . TYR A 1 696 ? -22.450 -22.454 -5.480 1.00 42.16 696 TYR A N 1
ATOM 5653 C CA . TYR A 1 696 ? -21.349 -21.577 -5.894 1.00 42.16 696 TYR A CA 1
ATOM 5654 C C . TYR A 1 696 ? -20.185 -21.677 -4.897 1.00 42.16 696 TYR A C 1
ATOM 5656 O O . TYR A 1 696 ? -20.101 -20.898 -3.948 1.00 42.16 696 TYR A O 1
ATOM 5664 N N . GLU A 1 697 ? -19.267 -22.620 -5.102 1.00 32.62 697 GLU A N 1
ATOM 5665 C CA . GLU A 1 697 ? -17.959 -22.591 -4.436 1.00 32.62 697 GLU A CA 1
ATOM 5666 C C . GLU A 1 697 ? -16.960 -21.821 -5.325 1.00 32.62 697 GLU A C 1
ATOM 5668 O O . GLU A 1 697 ? -16.737 -22.180 -6.478 1.00 32.62 697 GLU A O 1
ATOM 5673 N N . ASP A 1 698 ? -16.384 -20.742 -4.776 1.00 33.50 698 ASP A N 1
ATOM 5674 C CA . ASP A 1 698 ? -15.301 -19.896 -5.326 1.00 33.50 698 ASP A CA 1
ATOM 5675 C C . ASP A 1 698 ? -15.637 -18.683 -6.237 1.00 33.50 698 ASP A C 1
ATOM 5677 O O . ASP A 1 698 ? -14.775 -18.235 -6.998 1.00 33.50 698 ASP A O 1
ATOM 5681 N N . SER A 1 699 ? -16.801 -18.031 -6.086 1.00 34.47 699 SER A N 1
ATOM 5682 C CA . SER A 1 699 ? -16.962 -16.600 -6.452 1.00 34.47 699 SER A CA 1
ATOM 5683 C C . SER A 1 699 ? -17.130 -15.752 -5.177 1.00 34.47 699 SER A C 1
ATOM 5685 O O . SER A 1 699 ? -17.788 -16.201 -4.237 1.00 34.47 699 SER A O 1
ATOM 5687 N N . PRO A 1 700 ? -16.508 -14.559 -5.062 1.00 27.66 700 PRO A N 1
ATOM 5688 C CA . PRO A 1 700 ? -16.427 -13.808 -3.805 1.00 27.66 700 PRO A CA 1
ATOM 5689 C C . PRO A 1 700 ? -17.745 -13.239 -3.237 1.00 27.66 700 PRO A C 1
ATOM 5691 O O . PRO A 1 700 ? -17.681 -12.484 -2.267 1.00 27.66 700 PRO A O 1
ATOM 5694 N N . LEU A 1 701 ? -18.924 -13.612 -3.741 1.00 30.72 701 LEU A N 1
ATOM 5695 C CA . LEU A 1 701 ? -20.221 -13.278 -3.145 1.00 30.72 701 LEU A CA 1
ATOM 5696 C C . LEU A 1 701 ? -21.150 -14.502 -3.200 1.00 30.72 701 LEU A C 1
ATOM 5698 O O . LEU A 1 701 ? -21.585 -14.918 -4.266 1.00 30.72 701 LEU A O 1
ATOM 5702 N N . ASN A 1 702 ? -21.427 -15.083 -2.031 1.00 34.12 702 ASN A N 1
ATOM 5703 C CA . ASN A 1 702 ? -22.401 -16.155 -1.827 1.00 34.12 702 ASN A CA 1
ATOM 5704 C C . ASN A 1 702 ? -23.826 -15.555 -1.815 1.00 34.12 702 ASN A C 1
ATOM 5706 O O . ASN A 1 702 ? -24.107 -14.747 -0.923 1.00 34.12 702 ASN A O 1
ATOM 5710 N N . PRO A 1 703 ? -24.720 -15.915 -2.754 1.00 40.22 703 PRO A N 1
ATOM 5711 C CA . PRO A 1 703 ? -26.134 -15.597 -2.655 1.00 40.22 703 PRO A CA 1
ATOM 5712 C C . PRO A 1 703 ? -26.821 -16.641 -1.761 1.00 40.22 703 PRO A C 1
ATOM 5714 O O . PRO A 1 703 ? -26.771 -17.830 -2.057 1.00 40.22 703 PRO A O 1
ATOM 5717 N N . LEU A 1 704 ? -27.536 -16.168 -0.729 1.00 30.41 704 LEU A N 1
ATOM 5718 C CA . LEU A 1 704 ? -28.398 -16.907 0.219 1.00 30.41 704 LEU A CA 1
ATOM 5719 C C . LEU A 1 704 ? -27.733 -17.302 1.557 1.00 30.41 704 LEU A C 1
ATOM 5721 O O . LEU A 1 704 ? -27.090 -18.336 1.713 1.00 30.41 704 LEU A O 1
ATOM 5725 N N . THR A 1 705 ? -27.991 -16.505 2.600 1.00 26.94 705 THR A N 1
ATOM 5726 C CA . THR A 1 705 ? -27.845 -16.936 3.996 1.00 26.94 705 THR A CA 1
ATOM 5727 C C . THR A 1 705 ? -29.097 -17.692 4.447 1.00 26.94 705 THR A C 1
ATOM 5729 O O . THR A 1 705 ? -30.173 -17.112 4.579 1.00 26.94 705 THR A O 1
ATOM 5732 N N . GLY A 1 706 ? -28.957 -18.986 4.751 1.00 25.62 706 GLY A N 1
ATOM 5733 C CA . GLY A 1 706 ? -29.988 -19.732 5.477 1.00 25.62 706 GLY A CA 1
ATOM 5734 C C . GLY A 1 706 ? -29.901 -21.252 5.347 1.00 25.62 706 GLY A C 1
ATOM 5735 O O . GLY A 1 706 ? -30.549 -21.825 4.484 1.00 25.62 706 GLY A O 1
ATOM 5736 N N . ASN A 1 707 ? -29.202 -21.876 6.302 1.00 22.27 707 ASN A N 1
ATOM 5737 C CA . ASN A 1 707 ? -29.002 -23.315 6.555 1.00 22.27 707 ASN A CA 1
ATOM 5738 C C . ASN A 1 707 ? -27.841 -24.019 5.823 1.00 22.27 707 ASN A C 1
ATOM 5740 O O . ASN A 1 707 ? -27.649 -23.933 4.620 1.00 22.27 707 ASN A O 1
ATOM 5744 N N . VAL A 1 708 ? -27.053 -24.714 6.648 1.00 25.27 708 VAL A N 1
ATOM 5745 C CA . VAL A 1 708 ? -25.759 -25.359 6.388 1.00 25.27 708 VAL A CA 1
ATOM 5746 C C . VAL A 1 708 ? -25.916 -26.686 5.646 1.00 25.27 708 VAL A C 1
ATOM 5748 O O . VAL A 1 708 ? -26.607 -27.551 6.173 1.00 25.27 708 VAL A O 1
ATOM 5751 N N . VAL A 1 709 ? -25.155 -26.896 4.561 1.00 24.44 709 VAL A N 1
ATOM 5752 C CA . VAL A 1 709 ? -24.537 -28.188 4.171 1.00 24.44 709 VAL A CA 1
ATOM 5753 C C . VAL A 1 709 ? -23.232 -27.904 3.395 1.00 24.44 709 VAL A C 1
ATOM 5755 O O . VAL A 1 709 ? -23.205 -27.021 2.548 1.00 24.44 709 VAL A O 1
ATOM 5758 N N . ILE A 1 710 ? -22.157 -28.640 3.710 1.00 26.42 710 ILE A N 1
ATOM 5759 C CA . ILE A 1 710 ? -20.804 -28.601 3.102 1.00 26.42 710 ILE A CA 1
ATOM 5760 C C . ILE A 1 710 ? -20.585 -29.903 2.322 1.00 26.42 710 ILE A C 1
ATOM 5762 O O . ILE A 1 710 ? -20.900 -30.947 2.897 1.00 26.42 710 ILE A O 1
ATOM 5766 N N . ILE A 1 711 ? -19.949 -29.896 1.135 1.00 25.53 711 ILE A N 1
ATOM 5767 C CA . ILE A 1 711 ? -19.266 -31.099 0.603 1.00 25.53 711 ILE A CA 1
ATOM 5768 C C . ILE A 1 711 ? -17.946 -30.771 -0.131 1.00 25.53 711 ILE A C 1
ATOM 5770 O O . ILE A 1 711 ? -17.913 -30.018 -1.090 1.00 25.53 711 ILE A O 1
ATOM 5774 N N . ASP A 1 712 ? -16.886 -31.456 0.313 1.00 25.02 712 ASP A N 1
ATOM 5775 C CA . ASP A 1 712 ? -15.514 -31.550 -0.210 1.00 25.02 712 ASP A CA 1
ATOM 5776 C C . ASP A 1 712 ? -15.375 -32.396 -1.508 1.00 25.02 712 ASP A C 1
ATOM 5778 O O . ASP A 1 712 ? -15.995 -33.450 -1.640 1.00 25.02 712 ASP A O 1
ATOM 5782 N N . LYS A 1 713 ? -14.390 -32.030 -2.351 1.00 27.38 713 LYS A N 1
ATOM 5783 C CA . LYS A 1 713 ? -13.705 -32.807 -3.424 1.00 27.38 713 LYS A CA 1
ATOM 5784 C C . LYS A 1 713 ? -14.513 -33.331 -4.629 1.00 27.38 713 LYS A C 1
ATOM 5786 O O . LYS A 1 713 ? -15.207 -34.338 -4.551 1.00 27.38 713 LYS A O 1
ATOM 5791 N N . LEU A 1 714 ? -14.111 -32.871 -5.821 1.00 27.44 714 LEU A N 1
ATOM 5792 C CA . LEU A 1 714 ? -14.122 -33.679 -7.051 1.00 27.44 714 LEU A CA 1
ATOM 5793 C C . LEU A 1 714 ? -12.690 -34.023 -7.489 1.00 27.44 714 LEU A C 1
ATOM 5795 O O . LEU A 1 714 ? -12.010 -33.282 -8.198 1.00 27.44 714 LEU A O 1
ATOM 5799 N N . SER A 1 715 ? -12.236 -35.198 -7.055 1.00 27.23 715 SER A N 1
ATOM 5800 C CA . SER A 1 715 ? -11.218 -35.987 -7.746 1.00 27.23 715 SER A CA 1
ATOM 5801 C C . SER A 1 715 ? -11.879 -36.821 -8.848 1.00 27.23 715 SER A C 1
ATOM 5803 O O . SER A 1 715 ? -12.819 -37.545 -8.548 1.00 27.23 715 SER A O 1
ATOM 5805 N N . ASN A 1 716 ? -11.329 -36.762 -10.067 1.00 30.42 716 ASN A N 1
ATOM 5806 C CA . ASN A 1 716 ? -11.480 -37.712 -11.183 1.00 30.42 716 ASN A CA 1
ATOM 5807 C C . ASN A 1 716 ? -12.866 -38.341 -11.431 1.00 30.42 716 ASN A C 1
ATOM 5809 O O . ASN A 1 716 ? -13.151 -39.393 -10.871 1.00 30.42 716 ASN A O 1
ATOM 5813 N N . THR A 1 717 ? -13.575 -37.860 -12.461 1.00 27.22 717 THR A N 1
ATOM 5814 C CA . THR A 1 717 ? -14.312 -38.738 -13.395 1.00 27.22 717 THR A CA 1
ATOM 5815 C C . THR A 1 717 ? -14.568 -38.048 -14.745 1.00 27.22 717 THR A C 1
ATOM 5817 O O . THR A 1 717 ? -15.218 -37.014 -14.807 1.00 27.22 717 THR A O 1
ATOM 5820 N N . THR A 1 718 ? -14.020 -38.662 -15.804 1.00 26.86 718 THR A N 1
ATOM 5821 C CA . THR A 1 718 ? -14.507 -38.753 -17.203 1.00 26.86 718 THR A CA 1
ATOM 5822 C C . THR A 1 718 ? -14.921 -37.487 -17.975 1.00 26.86 718 THR A C 1
ATOM 5824 O O . THR A 1 718 ? -16.023 -36.971 -17.824 1.00 26.86 718 THR A O 1
ATOM 5827 N N . GLN A 1 719 ? -14.068 -37.096 -18.935 1.00 24.80 719 GLN A N 1
ATOM 5828 C CA . GLN A 1 719 ? -14.454 -36.351 -20.144 1.00 24.80 719 GLN A CA 1
ATOM 5829 C C . GLN A 1 719 ? -15.438 -37.176 -21.000 1.00 24.80 719 GLN A C 1
ATOM 5831 O O . GLN A 1 719 ? -15.197 -38.374 -21.166 1.00 24.80 719 GLN A O 1
ATOM 5836 N N . PRO A 1 720 ? -16.467 -36.571 -21.620 1.00 26.34 720 PRO A N 1
ATOM 5837 C CA . PRO A 1 720 ? -17.133 -37.167 -22.768 1.00 26.34 720 PRO A CA 1
ATOM 5838 C C . PRO A 1 720 ? -16.341 -36.867 -24.052 1.00 26.34 720 PRO A C 1
ATOM 5840 O O . PRO A 1 720 ? -15.933 -35.733 -24.308 1.00 26.34 720 PRO A O 1
ATOM 5843 N N . GLU A 1 721 ? -16.107 -37.908 -24.849 1.00 25.77 721 GLU A N 1
ATOM 5844 C CA . GLU A 1 721 ? -15.503 -37.839 -26.180 1.00 25.77 721 GLU A CA 1
ATOM 5845 C C . GLU A 1 721 ? -16.357 -36.976 -27.123 1.00 25.77 721 GLU A C 1
ATOM 5847 O O . GLU A 1 721 ? -17.534 -37.257 -27.345 1.00 25.77 721 GLU A O 1
ATOM 5852 N N . ILE A 1 722 ? -15.755 -35.946 -27.727 1.00 27.25 722 ILE A N 1
ATOM 5853 C CA . ILE A 1 722 ? -16.343 -35.242 -28.871 1.00 27.25 722 ILE A CA 1
ATOM 5854 C C . ILE A 1 722 ? -15.862 -35.954 -30.135 1.00 27.25 722 ILE A C 1
ATOM 5856 O O . ILE A 1 722 ? -14.686 -35.902 -30.499 1.00 27.25 722 ILE A O 1
ATOM 5860 N N . SER A 1 723 ? -16.788 -36.641 -30.797 1.00 26.56 723 SER A N 1
ATOM 5861 C CA . SER A 1 723 ? -16.584 -37.291 -32.086 1.00 26.56 723 SER A CA 1
ATOM 5862 C C . SER A 1 723 ? -16.281 -36.269 -33.185 1.00 26.56 723 SER A C 1
ATOM 5864 O O . SER A 1 723 ? -17.057 -35.344 -33.426 1.00 26.56 723 SER A O 1
ATOM 5866 N N . ASN A 1 724 ? -15.174 -36.488 -33.894 1.00 29.20 724 ASN A N 1
ATOM 5867 C CA . ASN A 1 724 ? -14.813 -35.807 -35.133 1.00 29.20 724 ASN A CA 1
ATOM 5868 C C . ASN A 1 724 ? -15.900 -35.967 -36.209 1.00 29.20 724 ASN A C 1
ATOM 5870 O O . ASN A 1 724 ? -16.071 -37.058 -36.751 1.00 29.20 724 ASN A O 1
ATOM 5874 N N . THR A 1 725 ? -16.527 -34.865 -36.623 1.00 27.72 725 THR A N 1
ATOM 5875 C CA . THR A 1 725 ? -17.217 -34.774 -37.919 1.00 27.72 725 THR A CA 1
ATOM 5876 C C . THR A 1 725 ? -16.835 -33.482 -38.645 1.00 27.72 725 THR A C 1
ATOM 5878 O O . THR A 1 725 ? -17.338 -32.406 -38.349 1.00 27.72 725 THR A O 1
ATOM 5881 N N . THR A 1 726 ? -15.904 -33.633 -39.591 1.00 28.59 726 THR A N 1
ATOM 5882 C CA . THR A 1 726 ? -15.797 -32.938 -40.891 1.00 28.59 726 THR A CA 1
ATOM 5883 C C . THR A 1 726 ? -16.192 -31.453 -40.984 1.00 28.59 726 THR A C 1
ATOM 5885 O O . THR A 1 726 ? -17.357 -31.112 -41.178 1.00 28.59 726 THR A O 1
ATOM 5888 N N . HIS A 1 727 ? -15.179 -30.580 -41.036 1.00 28.17 727 HIS A N 1
ATOM 5889 C CA . HIS A 1 727 ? -15.268 -29.233 -41.613 1.00 28.17 727 HIS A CA 1
ATOM 5890 C C . HIS A 1 727 ? -15.438 -29.278 -43.149 1.00 28.17 727 HIS A C 1
ATOM 5892 O O . HIS A 1 727 ? -14.658 -29.965 -43.816 1.00 28.17 727 HIS A O 1
ATOM 5898 N N . PRO A 1 728 ? -16.337 -28.481 -43.757 1.00 28.70 728 PRO A N 1
ATOM 5899 C CA . PRO A 1 728 ? -16.189 -28.032 -45.136 1.00 28.70 728 PRO A CA 1
ATOM 5900 C C . PRO A 1 728 ? -15.260 -26.804 -45.221 1.00 28.70 728 PRO A C 1
ATOM 5902 O O . PRO A 1 728 ? -15.242 -25.946 -44.340 1.00 28.70 728 PRO A O 1
ATOM 5905 N N . ARG A 1 729 ? -14.473 -26.753 -46.303 1.00 30.19 729 ARG A N 1
ATOM 5906 C CA . ARG A 1 729 ? -13.443 -25.748 -46.635 1.00 30.19 729 ARG A CA 1
ATOM 5907 C C . ARG A 1 729 ? -13.957 -24.293 -46.656 1.00 30.19 729 ARG A C 1
ATOM 5909 O O . ARG A 1 729 ? -15.112 -24.070 -47.013 1.00 30.19 729 ARG A O 1
ATOM 5916 N N . PRO A 1 730 ? -13.082 -23.300 -46.397 1.00 31.45 730 PRO A N 1
ATOM 5917 C CA . PRO A 1 730 ? -13.423 -21.884 -46.484 1.00 31.45 730 PRO A CA 1
ATOM 5918 C C . PRO A 1 730 ? -13.488 -21.391 -47.939 1.00 31.45 730 PRO A C 1
ATOM 5920 O O . PRO A 1 730 ? -12.613 -21.680 -48.757 1.00 31.45 730 PRO A O 1
ATOM 5923 N N . LEU A 1 731 ? -14.530 -20.611 -48.235 1.00 29.03 731 LEU A N 1
ATOM 5924 C CA . LEU A 1 731 ? -14.655 -19.809 -49.449 1.00 29.03 731 LEU A CA 1
ATOM 5925 C C . LEU A 1 731 ? -13.697 -18.614 -49.383 1.00 29.03 731 LEU A C 1
ATOM 5927 O O . LEU A 1 731 ? -13.746 -17.803 -48.460 1.00 29.03 731 LEU A O 1
ATOM 5931 N N . SER A 1 732 ? -12.854 -18.510 -50.405 1.00 30.25 732 SER A N 1
ATOM 5932 C CA . SER A 1 732 ? -12.079 -17.328 -50.768 1.00 30.25 732 SER A CA 1
ATOM 5933 C C . SER A 1 732 ? -12.993 -16.142 -51.084 1.00 30.25 732 SER A C 1
ATOM 5935 O O . SER A 1 732 ? -13.941 -16.287 -51.856 1.00 30.25 732 SER A O 1
ATOM 5937 N N . ARG A 1 733 ? -12.656 -14.952 -50.582 1.00 29.06 733 ARG A N 1
ATOM 5938 C CA . ARG A 1 733 ? -13.091 -13.682 -51.174 1.00 29.06 733 ARG A CA 1
ATOM 5939 C C . ARG A 1 733 ? -11.861 -12.886 -51.588 1.00 29.06 733 ARG A C 1
ATOM 5941 O O . ARG A 1 733 ? -11.090 -12.463 -50.734 1.00 29.06 733 ARG A O 1
ATOM 5948 N N . GLY A 1 734 ? -11.696 -12.740 -52.898 1.00 31.66 734 GLY A N 1
ATOM 5949 C CA . GLY A 1 734 ? -11.096 -11.557 -53.493 1.00 31.66 734 GLY A CA 1
ATOM 5950 C C . GLY A 1 734 ? -12.228 -10.624 -53.911 1.00 31.66 734 GLY A C 1
ATOM 5951 O O . GLY A 1 734 ? -13.212 -11.099 -54.477 1.00 31.66 734 GLY A O 1
ATOM 5952 N N . GLU A 1 735 ? -12.102 -9.365 -53.504 1.00 33.59 735 GLU A N 1
ATOM 5953 C CA . GLU A 1 735 ? -12.332 -8.095 -54.220 1.00 33.59 735 GLU A CA 1
ATOM 5954 C C . GLU A 1 735 ? -12.381 -6.955 -53.200 1.00 33.59 735 GLU A C 1
ATOM 5956 O O . GLU A 1 735 ? -13.146 -7.066 -52.211 1.00 33.59 735 GLU A O 1
#

pLDDT: mean 79.89, std 21.42, range [21.25, 98.62]

Foldseek 3Di:
DAEAEDALVRLDDQLLLLDFAAPVLLLQLLVLLVVLVVPQDLVDDQLSNLVSVQVSLQSNAAPQFWDWDDDDPQSIFIFPGRDPVGATAEGEAEGALPPPQQAADSVGCLHVSNLSQLLVLLCSCPVVVHPQHAWYWYYNSFKIKIAGCVLSCVLAVPPPVLNVVSVCLCVVVDPDNDVVCSSPPRSNVSVVPDPDYGYIYIDGSVVCPDVSPDPDQVSSLVCSSVSVCSHCCNSSVDDDPPVLLDAPPQLLQQVCQLQQWDWDADPNDTAIDHDDPVPGACLRQLNLQLVQQVVVVLLVLDPCLCVQHDDPVSSSRSLSLVQSLLLVVVVLVLLLQLQALLVVPPDPVPPPDDDSCLSPQLACVLQVFQVSVLCCLAQPQCDQLVSHDPVCCVSPVSRHHHVDPSSPQDPSCVRTNDSRSGDQPGKDWRDPSALDADPVRHHDTDIDRSSNSVSRRSVQARSHDGGDSHHHHDPHHYNYPSNVQVSVCNSVVCPPVSHDDDPVLVCLVCVVVVVVVVVVVVVVVVVVDPPPDPDPDDDDDDDDDDDDDDDDDDDDDDPDPDDQDDQDDFDFDPVCVVVLVVCVVVPDPLLVLLCVQQPPHDVNPWHKDAQPGGHHDTARIDTRSLLETEAEAEDDPDPPVVVVVVVVVQVVSVVVVHDYHYAYSCCSSRPVVVVVVLVVLSVVCSVVVHPPPNDDDDGPDDPDDDDDDDDDDDDDDDDDDDDDDDDDDDDDDDD

Radius of gyration: 33.91 Å; Cα contacts (8 Å, |Δi|>4): 917; chains: 1; bounding box: 84×84×97 Å

Nearest PDB structures (foldseek):
  3hrl-assembly1_A  TM=8.380E-01  e=1.726E-04  Neisseria gonorrhoeae FA 1090
  3r3p-assembly1_B  TM=7.064E-01  e=2.332E-02  Bacillus phage 0305phi8-36